Protein AF-A0A0S8EBL5-F1 (afdb_monomer)

Mean predicted aligned error: 4.6 Å

Nearest PDB structures (foldseek):
  5lnx-assembly1_C  TM=2.761E-01  e=1.862E+00  Bacillus subtilis subsp. subtilis str. 168
  6z0c-assembly4_D  TM=2.765E-01  e=2.918E+00  Escherichia coli

Solvent-accessible surface area (backbone atoms only — not comparable to full-atom values): 19522 Å² total; per-residue (Å²): 132,62,78,64,57,34,51,48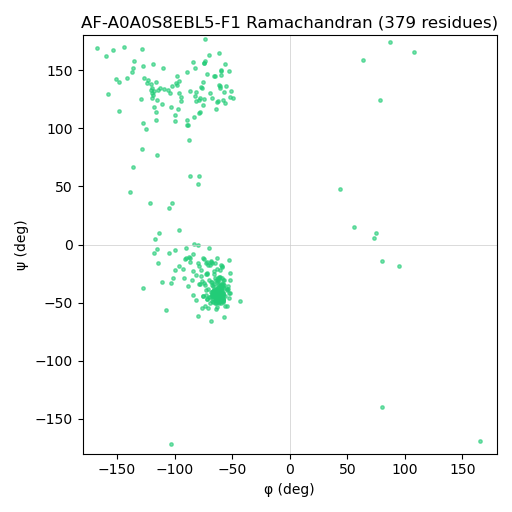,38,21,51,51,9,50,49,37,30,50,52,29,39,53,51,54,48,57,64,58,71,72,49,83,62,47,49,35,41,34,37,37,35,70,80,81,68,39,80,44,39,68,91,59,56,61,42,75,30,42,34,30,56,46,84,58,50,80,79,41,47,63,55,52,57,55,25,54,76,71,36,70,70,30,28,51,45,27,45,69,70,54,28,47,31,41,31,39,30,70,58,38,84,82,77,54,57,77,85,53,39,70,42,80,43,80,50,55,70,67,50,64,31,22,28,32,17,60,64,52,88,65,81,54,55,50,72,58,93,89,38,76,24,38,45,46,18,29,31,27,80,45,40,31,54,40,25,53,24,34,41,30,53,55,30,84,78,51,51,79,74,58,44,80,87,40,91,51,33,41,42,29,36,41,33,67,42,49,65,69,52,62,67,33,70,65,49,43,53,33,47,50,55,11,48,42,77,89,49,33,43,82,44,59,47,69,56,64,40,54,69,68,45,39,53,43,25,51,50,9,49,51,32,26,49,55,15,40,39,54,45,50,51,49,49,41,37,57,42,32,78,69,43,75,57,67,88,58,20,54,60,25,43,53,41,48,78,37,46,68,58,52,40,49,50,46,49,53,37,51,46,34,19,56,52,27,26,58,52,27,67,79,37,55,51,59,31,40,47,51,45,28,54,49,51,51,40,38,71,78,37,95,46,26,69,41,53,53,24,54,73,66,70,39,62,67,58,23,50,52,44,48,48,49,45,49,46,48,51,46,43,39,59,56,17,46,52,50,24,73,78,41,78,64,50,21,60,56,43,46,43,52,51,25,30,51,48,9,33,64,67,34,43,49,28,48,70,49,41,60,72,73,113

Structure (mmCIF, N/CA/C/O backbone):
data_AF-A0A0S8EBL5-F1
#
_entry.id   AF-A0A0S8EBL5-F1
#
loop_
_atom_site.group_PDB
_atom_site.id
_atom_site.type_symbol
_atom_site.label_atom_id
_atom_site.label_alt_id
_atom_site.label_comp_id
_atom_site.label_asym_id
_atom_site.label_entity_id
_atom_site.label_seq_id
_atom_site.pdbx_PDB_ins_code
_atom_site.Cartn_x
_atom_site.Cartn_y
_atom_site.Cartn_z
_atom_site.occupancy
_atom_site.B_iso_or_equiv
_atom_site.auth_seq_id
_atom_site.auth_comp_id
_atom_site.auth_asym_id
_atom_site.auth_atom_id
_atom_site.pdbx_PDB_model_num
ATOM 1 N N . MET A 1 1 ? -14.787 -17.908 32.170 1.00 59.25 1 MET A N 1
ATOM 2 C CA . MET A 1 1 ? -13.352 -17.562 32.007 1.00 59.25 1 MET A CA 1
ATOM 3 C C . MET A 1 1 ? -12.950 -16.413 32.929 1.00 59.25 1 MET A C 1
ATOM 5 O O . MET A 1 1 ? -13.567 -15.347 32.873 1.00 59.25 1 MET A O 1
ATOM 9 N N . LYS A 1 2 ? -11.919 -16.631 33.761 1.00 83.44 2 LYS A N 1
ATOM 10 C CA . LYS A 1 2 ? -11.301 -15.618 34.644 1.00 83.44 2 LYS A CA 1
ATOM 11 C C . LYS A 1 2 ? -10.698 -14.454 33.829 1.00 83.44 2 LYS A C 1
ATOM 13 O O . LYS A 1 2 ? -10.538 -14.579 32.615 1.00 83.44 2 LYS A O 1
ATOM 18 N N . ALA A 1 3 ? -10.391 -13.323 34.478 1.00 82.81 3 ALA A N 1
ATOM 19 C CA . ALA A 1 3 ? -9.759 -12.134 33.872 1.00 82.81 3 ALA A CA 1
ATOM 20 C C . ALA A 1 3 ? -8.609 -12.488 32.915 1.00 82.81 3 ALA A C 1
ATOM 22 O O . ALA A 1 3 ? -8.629 -12.102 31.750 1.00 82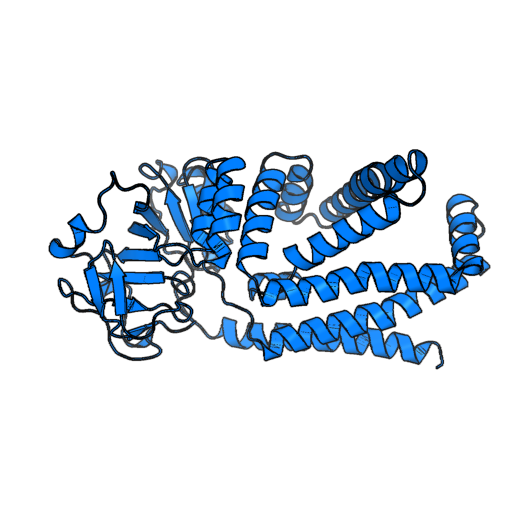.81 3 ALA A O 1
ATOM 23 N N . HIS A 1 4 ? -7.719 -13.352 33.392 1.00 91.00 4 HIS A N 1
ATOM 24 C CA . HIS A 1 4 ? -6.506 -13.792 32.709 1.00 91.00 4 HIS A CA 1
ATOM 25 C C . HIS A 1 4 ? -6.736 -14.497 31.365 1.00 91.00 4 HIS A C 1
ATOM 27 O O . HIS A 1 4 ? -5.888 -14.404 30.487 1.00 91.00 4 HIS A O 1
ATOM 33 N N . GLY A 1 5 ? -7.883 -15.161 31.167 1.00 95.25 5 GLY A N 1
ATOM 34 C CA . GLY A 1 5 ? -8.138 -15.905 29.929 1.00 95.25 5 GLY A CA 1
ATOM 35 C C . GLY A 1 5 ? -8.252 -15.002 28.699 1.00 95.25 5 GLY A C 1
ATOM 36 O O . GLY A 1 5 ? -7.749 -15.346 27.640 1.00 95.25 5 GLY A O 1
ATOM 37 N N . TRP A 1 6 ? -8.869 -13.826 28.836 1.00 95.62 6 TRP A N 1
ATOM 38 C CA . TRP A 1 6 ? -9.028 -12.899 27.708 1.00 95.62 6 TRP A CA 1
ATOM 39 C C . TRP A 1 6 ? -7.760 -12.107 27.418 1.00 95.62 6 TRP A C 1
ATOM 41 O O . TRP A 1 6 ? -7.448 -11.871 26.258 1.00 95.62 6 TRP A O 1
ATOM 51 N N . THR A 1 7 ? -6.999 -11.773 28.459 1.00 94.06 7 THR A N 1
ATOM 52 C CA . THR A 1 7 ? -5.664 -11.193 28.311 1.00 94.06 7 THR A CA 1
ATOM 53 C C . THR A 1 7 ? -4.735 -12.145 27.557 1.00 94.06 7 THR A C 1
ATOM 55 O O . THR A 1 7 ? -4.025 -11.708 26.659 1.00 94.06 7 THR A O 1
ATOM 58 N N . LEU A 1 8 ? -4.790 -13.450 27.850 1.00 96.19 8 LEU A N 1
ATOM 59 C CA . LEU A 1 8 ? -4.041 -14.455 27.093 1.00 96.19 8 LEU A CA 1
ATOM 60 C C . LEU A 1 8 ? -4.446 -14.473 25.611 1.00 96.19 8 LEU A C 1
ATOM 62 O O . LEU A 1 8 ? -3.569 -14.467 24.758 1.00 96.19 8 LEU A O 1
ATOM 66 N N . VAL A 1 9 ? -5.747 -14.428 25.294 1.00 97.25 9 VAL A N 1
ATOM 67 C CA . VAL A 1 9 ? -6.232 -14.351 23.898 1.00 97.25 9 VAL A CA 1
ATOM 68 C C . VAL A 1 9 ? -5.679 -13.115 23.178 1.00 97.25 9 VAL A C 1
ATOM 70 O O . VAL A 1 9 ? -5.216 -13.232 22.047 1.00 97.25 9 VAL A O 1
ATOM 73 N N . THR A 1 10 ? -5.665 -11.952 23.837 1.00 96.62 10 THR A N 1
ATOM 74 C CA . THR A 1 10 ? -5.048 -10.722 23.308 1.00 96.62 10 THR A CA 1
ATOM 75 C C . THR A 1 10 ? -3.566 -10.928 22.991 1.00 96.62 10 THR A C 1
ATOM 77 O O . THR A 1 10 ? -3.128 -10.587 21.895 1.00 96.62 10 THR A O 1
ATOM 80 N N . PHE A 1 11 ? -2.803 -11.513 23.921 1.00 97.25 11 PHE A N 1
ATOM 81 C CA . PHE A 1 11 ? -1.375 -11.777 23.726 1.00 97.25 11 PHE A CA 1
ATOM 82 C C . PHE A 1 11 ? -1.106 -12.780 22.606 1.00 97.25 11 PHE A C 1
ATOM 84 O O . PHE A 1 11 ? -0.199 -12.557 21.812 1.00 97.25 11 PHE A O 1
ATOM 91 N N . VAL A 1 12 ? -1.900 -13.849 22.505 1.00 98.06 12 VAL A N 1
ATOM 92 C CA . VAL A 1 12 ? -1.792 -14.823 21.408 1.00 98.06 12 VAL A CA 1
ATOM 93 C C . VAL A 1 12 ? -2.078 -14.153 20.065 1.00 98.06 12 VAL A C 1
ATOM 95 O O . VAL A 1 12 ? -1.325 -14.362 19.118 1.00 98.06 12 VAL A O 1
ATOM 98 N N . GLY A 1 13 ? -3.111 -13.307 19.987 1.00 97.75 13 GLY A N 1
ATOM 99 C CA . GLY A 1 13 ? -3.418 -12.544 18.777 1.00 97.75 13 GLY A CA 1
ATOM 100 C C . GLY A 1 13 ? -2.259 -11.648 18.339 1.00 97.75 13 GLY A C 1
ATOM 101 O O . GLY A 1 13 ? -1.834 -11.705 17.188 1.00 97.75 13 GLY A O 1
ATOM 102 N N . PHE A 1 14 ? -1.686 -10.892 19.280 1.00 97.69 14 PHE A N 1
ATOM 103 C CA . PHE A 1 14 ? -0.517 -10.051 19.019 1.00 97.69 14 PHE A CA 1
ATOM 104 C C . PHE A 1 14 ? 0.719 -10.866 18.604 1.00 97.69 14 PHE A C 1
ATOM 106 O O . PHE A 1 14 ? 1.385 -10.522 17.632 1.00 97.69 14 PHE A O 1
ATOM 113 N N . ALA A 1 15 ? 1.011 -11.969 19.299 1.00 97.69 15 ALA A N 1
ATOM 114 C CA . ALA A 1 15 ? 2.141 -12.835 18.972 1.00 97.69 15 ALA A CA 1
ATOM 115 C C . ALA A 1 15 ? 2.012 -13.436 17.566 1.00 97.69 15 ALA A C 1
ATOM 117 O O . ALA A 1 15 ? 2.998 -13.496 16.839 1.00 97.69 15 ALA A O 1
ATOM 118 N N . LEU A 1 16 ? 0.802 -13.832 17.159 1.00 97.88 16 LEU A N 1
ATOM 119 C CA . LEU A 1 16 ? 0.546 -14.352 15.818 1.00 97.88 16 LEU A CA 1
ATOM 120 C C . LEU A 1 16 ? 0.777 -13.284 14.737 1.00 97.88 16 LEU A C 1
ATOM 122 O O . LEU A 1 16 ? 1.433 -13.571 13.736 1.00 97.88 16 LEU A O 1
ATOM 126 N N . MET A 1 17 ? 0.311 -12.048 14.963 1.00 97.69 17 MET A N 1
ATOM 127 C CA . MET A 1 17 ? 0.603 -10.912 14.075 1.00 97.69 17 MET A CA 1
ATOM 128 C C . MET A 1 17 ? 2.115 -10.675 13.953 1.00 97.69 17 MET A C 1
ATOM 130 O O . MET A 1 17 ? 2.639 -10.564 12.845 1.00 97.69 17 MET A O 1
ATOM 134 N N . LEU A 1 18 ? 2.826 -10.659 15.085 1.00 96.69 18 LEU A N 1
ATOM 135 C CA . LEU A 1 18 ? 4.269 -10.436 15.130 1.00 96.69 18 LEU A CA 1
ATOM 136 C C . LEU A 1 18 ? 5.053 -11.531 14.402 1.00 96.69 18 LEU A C 1
ATOM 138 O O . LEU A 1 18 ? 5.885 -11.226 13.554 1.00 96.69 18 LEU A O 1
ATOM 142 N N . LEU A 1 19 ? 4.771 -12.802 14.691 1.00 96.75 19 LEU A N 1
ATOM 143 C CA . LEU A 1 19 ? 5.446 -13.935 14.053 1.00 96.75 19 LEU A CA 1
ATOM 144 C C . LEU A 1 19 ? 5.205 -13.964 12.542 1.00 96.75 19 LEU A C 1
ATOM 146 O O . LEU A 1 19 ? 6.134 -14.231 11.782 1.00 96.75 19 LEU A O 1
ATOM 150 N N . SER A 1 20 ? 3.987 -13.639 12.102 1.00 95.62 20 SER A N 1
ATOM 151 C CA . SER A 1 20 ? 3.674 -13.531 10.679 1.00 95.62 20 SER A CA 1
ATOM 152 C C . SER A 1 20 ? 4.496 -12.440 9.992 1.00 95.62 20 SER A C 1
ATOM 154 O O . SER A 1 20 ? 5.053 -12.677 8.924 1.00 95.62 20 SER A O 1
ATOM 156 N N . SER A 1 21 ? 4.600 -11.256 10.603 1.00 94.44 21 SER A N 1
ATOM 157 C CA . SER A 1 21 ? 5.393 -10.154 10.048 1.00 94.44 21 SER A CA 1
ATOM 158 C C . SER A 1 21 ? 6.886 -10.485 10.016 1.00 94.44 21 SER A C 1
ATOM 160 O O . SER A 1 21 ? 7.537 -10.292 8.994 1.00 94.44 21 SER A O 1
ATOM 162 N N . LEU A 1 22 ? 7.419 -11.087 11.085 1.00 94.06 22 LEU A N 1
ATOM 163 C CA . LEU A 1 22 ? 8.819 -11.522 11.145 1.00 94.06 22 LEU A CA 1
ATOM 164 C C . LEU A 1 22 ? 9.155 -12.591 10.097 1.00 94.06 22 LEU A C 1
ATOM 166 O O . LEU A 1 22 ? 10.272 -12.607 9.587 1.00 94.06 22 LEU A O 1
ATOM 170 N N . THR A 1 23 ? 8.213 -13.483 9.781 1.00 93.25 23 THR A N 1
ATOM 171 C CA . THR A 1 23 ? 8.405 -14.514 8.747 1.00 93.25 23 THR A CA 1
ATOM 172 C C . THR A 1 23 ? 8.573 -13.859 7.377 1.00 93.25 23 THR A C 1
ATOM 174 O O . THR A 1 23 ? 9.587 -14.074 6.722 1.00 93.25 23 THR A O 1
ATOM 177 N N . VAL A 1 24 ? 7.660 -12.953 7.020 1.00 90.56 24 VAL A N 1
ATOM 178 C CA . VAL A 1 24 ? 7.713 -12.202 5.755 1.00 90.56 24 VAL A CA 1
ATOM 179 C C . VAL A 1 24 ? 8.951 -11.304 5.678 1.00 90.56 24 VAL A C 1
ATOM 181 O O . VAL A 1 24 ? 9.597 -11.217 4.637 1.00 90.56 24 VAL A O 1
ATOM 184 N N . GLN A 1 25 ? 9.335 -10.655 6.783 1.00 88.19 25 GLN A N 1
ATOM 185 C CA . GLN A 1 25 ? 10.553 -9.841 6.837 1.00 88.19 25 GLN A CA 1
ATOM 186 C C . GLN A 1 25 ? 11.815 -10.658 6.549 1.00 88.19 25 GLN A C 1
ATOM 188 O O . GLN A 1 25 ? 12.699 -10.165 5.858 1.00 88.19 25 GLN A O 1
ATOM 193 N N . ARG A 1 26 ? 11.91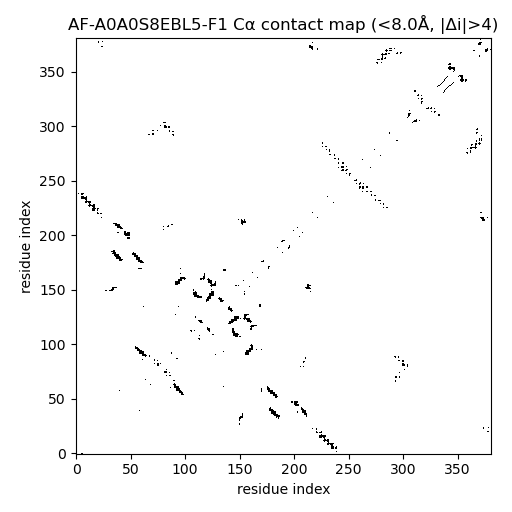7 -11.890 7.066 1.00 86.81 26 ARG A N 1
ATOM 194 C CA . ARG A 1 26 ? 13.076 -12.761 6.811 1.00 86.81 26 ARG A CA 1
ATOM 195 C C . ARG A 1 26 ? 13.169 -13.181 5.352 1.00 86.81 26 ARG A C 1
ATOM 197 O O . ARG A 1 26 ? 14.271 -13.209 4.821 1.00 86.81 26 ARG A O 1
ATOM 204 N N . GLU A 1 27 ? 12.031 -13.475 4.734 1.00 83.88 27 GLU A N 1
ATOM 205 C CA . GLU A 1 27 ? 11.955 -13.804 3.308 1.00 83.88 27 GLU A CA 1
ATOM 206 C C . GLU A 1 27 ? 12.347 -12.591 2.451 1.00 83.88 27 GLU A C 1
ATOM 208 O O . GLU A 1 27 ? 13.149 -12.724 1.537 1.00 83.88 27 GLU A O 1
ATOM 213 N N . THR A 1 28 ? 11.889 -11.386 2.816 1.00 78.69 28 THR A N 1
ATOM 214 C CA . THR A 1 28 ? 12.186 -10.154 2.057 1.00 78.69 28 THR A CA 1
ATOM 215 C C . THR A 1 28 ? 13.635 -9.673 2.242 1.00 78.69 28 THR A C 1
ATOM 217 O O . THR A 1 28 ? 14.234 -9.132 1.321 1.00 78.69 28 THR A O 1
ATOM 220 N N . ALA A 1 29 ? 14.227 -9.849 3.430 1.00 71.62 29 ALA A N 1
ATOM 221 C CA . ALA A 1 29 ? 15.574 -9.355 3.746 1.00 71.62 29 ALA A CA 1
ATOM 222 C C . ALA A 1 29 ? 16.707 -10.122 3.040 1.00 71.62 29 ALA A C 1
ATOM 224 O O . ALA A 1 29 ? 17.847 -9.658 3.039 1.00 71.62 29 ALA A O 1
ATOM 225 N N . ALA A 1 30 ? 16.413 -11.299 2.488 1.00 57.84 30 ALA A N 1
ATOM 226 C CA . ALA A 1 30 ? 17.387 -12.151 1.818 1.00 57.84 30 ALA A CA 1
ATOM 227 C C . ALA A 1 30 ? 17.628 -11.771 0.348 1.00 57.84 30 ALA A C 1
ATOM 229 O O . ALA A 1 30 ? 18.547 -12.320 -0.253 1.00 57.84 30 ALA A O 1
ATOM 230 N N . SER A 1 31 ? 16.840 -10.849 -0.212 1.00 53.94 31 SER A N 1
ATOM 231 C CA . SER A 1 31 ? 16.857 -10.520 -1.637 1.00 53.94 31 SER A CA 1
ATOM 232 C C . SER A 1 31 ? 17.663 -9.247 -1.912 1.00 53.94 31 SER A C 1
ATOM 234 O O . SER A 1 31 ? 17.204 -8.149 -1.589 1.00 53.94 31 SER A O 1
ATOM 236 N N . PRO A 1 32 ? 18.879 -9.356 -2.478 1.00 48.72 32 PRO A N 1
ATOM 237 C CA . PRO A 1 32 ? 19.626 -8.197 -2.922 1.00 48.72 32 PRO A CA 1
ATOM 238 C C . PRO A 1 32 ? 19.129 -7.763 -4.311 1.00 48.72 32 PRO A C 1
ATOM 240 O O . PRO A 1 32 ? 19.260 -8.522 -5.261 1.00 48.72 32 PRO A O 1
ATOM 243 N N . VAL A 1 33 ? 18.702 -6.495 -4.422 1.00 49.94 33 VAL A N 1
ATOM 244 C CA . VAL A 1 33 ? 18.616 -5.695 -5.674 1.00 49.94 33 VAL A CA 1
ATOM 245 C C . VAL A 1 33 ? 17.390 -6.038 -6.553 1.00 49.94 33 VAL A C 1
ATOM 247 O O . VAL A 1 33 ? 17.173 -7.186 -6.890 1.00 49.94 33 VAL A O 1
ATOM 250 N N . VAL A 1 34 ? 16.484 -5.134 -6.954 1.00 55.44 34 VAL A N 1
ATOM 251 C CA . VAL A 1 34 ? 16.561 -3.727 -7.401 1.00 55.44 34 VAL A CA 1
ATOM 252 C C . VAL A 1 34 ? 15.572 -2.876 -6.588 1.00 55.44 34 VAL A C 1
ATOM 254 O O . VAL A 1 34 ? 14.459 -2.577 -7.029 1.00 55.44 34 VAL A O 1
ATOM 257 N N . ASP A 1 35 ? 15.969 -2.468 -5.382 1.00 64.25 35 ASP A N 1
ATOM 258 C CA . ASP A 1 35 ? 15.299 -1.354 -4.716 1.00 64.25 35 ASP A CA 1
ATOM 259 C C . ASP A 1 35 ? 15.543 -0.122 -5.584 1.00 64.25 35 ASP A C 1
ATOM 261 O O . ASP A 1 35 ? 16.679 0.266 -5.847 1.00 64.25 35 ASP A O 1
ATOM 265 N N . GLY A 1 36 ? 14.477 0.437 -6.124 1.00 76.81 36 GLY A N 1
ATOM 266 C CA . GLY A 1 36 ? 14.540 1.593 -6.993 1.00 76.81 36 GLY A CA 1
ATOM 267 C C . GLY A 1 36 ? 13.239 2.357 -6.903 1.00 76.81 36 GLY A C 1
ATOM 268 O O . GLY A 1 36 ? 12.240 1.891 -6.354 1.00 76.81 36 GLY A O 1
ATOM 269 N N . LEU A 1 37 ? 13.246 3.566 -7.442 1.00 90.94 37 LEU A N 1
ATOM 270 C CA . LEU A 1 37 ? 12.026 4.338 -7.624 1.00 90.94 37 LEU A CA 1
ATOM 271 C C . LEU A 1 37 ? 11.843 4.569 -9.106 1.00 90.94 37 LEU A C 1
ATOM 273 O O . LEU A 1 37 ? 12.766 5.012 -9.782 1.00 90.94 37 LEU A O 1
ATOM 277 N N . MET A 1 38 ? 10.640 4.312 -9.595 1.00 94.44 38 MET A N 1
ATOM 278 C CA . MET A 1 38 ? 10.262 4.705 -10.938 1.00 94.44 38 MET A CA 1
ATOM 279 C C . MET A 1 38 ? 9.382 5.947 -10.849 1.00 94.44 38 MET A C 1
ATOM 281 O O . MET A 1 38 ? 8.306 5.917 -10.255 1.00 94.44 38 MET A O 1
ATOM 285 N N . TYR A 1 39 ? 9.845 7.046 -11.430 1.00 95.50 39 TYR A N 1
ATOM 286 C CA . TYR A 1 39 ? 9.054 8.261 -11.599 1.00 95.50 39 TYR A CA 1
ATOM 287 C C . TYR A 1 39 ? 8.418 8.232 -12.981 1.00 95.50 39 TYR A C 1
ATOM 289 O O . TYR A 1 39 ? 9.128 8.092 -13.969 1.00 95.50 39 TYR A O 1
ATOM 297 N N . VAL A 1 40 ? 7.095 8.341 -13.055 1.00 96.00 40 VAL A N 1
ATOM 298 C CA . VAL A 1 40 ? 6.340 8.267 -14.311 1.00 96.00 40 VAL A CA 1
ATOM 299 C C . VAL A 1 40 ? 5.589 9.569 -14.524 1.00 96.00 40 VAL A C 1
ATOM 301 O O . VAL A 1 40 ? 4.858 10.008 -13.633 1.00 96.00 40 VAL A O 1
ATOM 304 N N . GLY A 1 41 ? 5.786 10.195 -15.678 1.00 94.06 41 GLY A N 1
ATOM 305 C CA . GLY A 1 41 ? 5.170 11.475 -16.002 1.00 94.06 41 GLY A CA 1
ATOM 306 C C . GLY A 1 41 ? 5.801 12.160 -17.207 1.00 94.06 41 GLY A C 1
ATOM 307 O O . GLY A 1 41 ? 6.604 11.572 -17.927 1.00 94.06 41 GLY A O 1
ATOM 308 N N . GLU A 1 42 ? 5.432 13.421 -17.413 1.00 89.50 42 GLU A N 1
ATOM 309 C CA . GLU A 1 42 ? 5.835 14.211 -18.579 1.00 89.50 42 GLU A CA 1
ATOM 310 C C . GLU A 1 42 ? 7.027 15.134 -18.300 1.00 89.50 42 GLU A C 1
ATOM 312 O O . GLU A 1 42 ? 7.123 15.782 -17.251 1.00 89.50 42 GLU A O 1
ATOM 317 N N . GLY A 1 43 ? 7.868 15.290 -19.325 1.00 89.56 43 GLY A N 1
ATOM 318 C CA . GLY A 1 43 ? 9.006 16.205 -19.333 1.00 89.56 43 GLY A CA 1
ATOM 319 C C . GLY A 1 43 ? 10.281 15.595 -18.762 1.00 89.56 43 GLY A C 1
ATOM 320 O O . GLY A 1 43 ? 10.285 14.479 -18.254 1.00 89.56 43 GLY A O 1
ATOM 321 N N . GLU A 1 44 ? 11.377 16.346 -18.864 1.00 92.38 44 GLU A N 1
ATOM 322 C CA . GLU A 1 44 ? 12.658 15.931 -18.295 1.00 92.38 44 GLU A CA 1
ATOM 323 C C . GLU A 1 44 ? 12.746 16.256 -16.795 1.00 92.38 44 GLU A C 1
ATOM 325 O O . GLU A 1 44 ? 12.115 17.222 -16.336 1.00 92.38 44 GLU A O 1
ATOM 330 N N . PRO A 1 45 ? 13.539 15.481 -16.030 1.00 91.81 45 PRO A N 1
ATOM 331 C CA . PRO A 1 45 ? 13.874 15.804 -14.651 1.00 91.81 45 PRO A CA 1
ATOM 332 C C . PRO A 1 45 ? 14.585 17.162 -14.572 1.00 91.81 45 PRO A C 1
ATOM 334 O O . PRO A 1 45 ? 15.362 17.516 -15.460 1.00 91.81 45 PRO A O 1
ATOM 337 N N . ASP A 1 46 ? 14.349 17.913 -13.497 1.00 91.25 46 ASP A N 1
ATOM 338 C CA . ASP A 1 46 ? 14.992 19.217 -13.287 1.00 91.25 46 ASP A CA 1
ATOM 339 C C . ASP A 1 46 ? 16.476 19.077 -12.904 1.00 91.25 46 ASP A C 1
ATOM 341 O O . ASP A 1 46 ? 16.982 17.979 -12.669 1.00 91.25 46 ASP A O 1
ATOM 345 N N . GLU A 1 47 ? 17.180 20.205 -12.754 1.00 79.81 47 GLU A N 1
ATOM 346 C CA . GLU A 1 47 ? 18.594 20.263 -12.337 1.00 79.81 47 GLU A CA 1
ATOM 347 C C . GLU A 1 47 ? 18.900 19.472 -11.049 1.00 79.81 47 GLU A C 1
ATOM 349 O O . GLU A 1 47 ? 20.021 19.005 -10.857 1.00 79.81 47 GLU A O 1
ATOM 354 N N . GLY A 1 48 ? 17.906 19.245 -10.179 1.00 77.06 48 GLY A N 1
ATOM 355 C CA . GLY A 1 48 ? 18.044 18.374 -9.005 1.00 77.06 48 GLY A CA 1
ATOM 356 C C . GLY A 1 48 ? 18.411 16.919 -9.339 1.00 77.06 48 GLY A C 1
ATOM 357 O O . GLY A 1 48 ? 18.891 16.190 -8.468 1.00 77.06 48 GLY A O 1
ATOM 358 N N . ALA A 1 49 ? 18.213 16.497 -10.592 1.00 79.94 49 ALA A N 1
ATOM 359 C CA . ALA A 1 49 ? 18.600 15.190 -11.112 1.00 79.94 49 ALA A CA 1
ATOM 360 C C . ALA A 1 49 ? 20.107 15.062 -11.369 1.00 79.94 49 ALA A C 1
ATOM 362 O O . ALA A 1 49 ? 20.598 13.951 -11.580 1.00 79.94 49 ALA A O 1
ATOM 363 N N . VAL A 1 50 ? 20.862 16.167 -11.339 1.00 80.62 50 VAL A N 1
ATOM 364 C CA . VAL A 1 50 ? 22.316 16.138 -11.522 1.00 80.62 50 VAL A CA 1
ATOM 365 C C . VAL A 1 50 ? 22.948 15.235 -10.456 1.00 80.62 50 VAL A C 1
ATOM 367 O O . VAL A 1 50 ? 22.742 15.384 -9.247 1.00 80.62 50 VAL A O 1
ATOM 370 N N . GLY A 1 51 ? 23.702 14.241 -10.929 1.00 84.69 51 GLY A N 1
ATOM 371 C CA . GLY A 1 51 ? 24.354 13.235 -10.093 1.00 84.69 51 GLY A CA 1
ATOM 372 C C . GLY A 1 51 ? 23.422 12.163 -9.521 1.00 84.69 51 GLY A C 1
ATOM 373 O O . GLY A 1 51 ? 23.853 11.436 -8.628 1.00 84.69 51 GLY A O 1
ATOM 374 N N . LEU A 1 52 ? 22.159 12.079 -9.950 1.00 88.38 52 LEU A N 1
ATOM 375 C CA . LEU A 1 52 ? 21.330 10.895 -9.723 1.00 88.38 52 LEU A CA 1
ATOM 376 C C . LEU A 1 52 ? 21.589 9.898 -10.852 1.00 88.38 52 LEU A C 1
ATOM 378 O O . LEU A 1 52 ? 21.575 10.260 -12.027 1.00 88.38 52 LEU A O 1
ATOM 382 N N . GLN A 1 53 ? 21.817 8.635 -10.500 1.00 90.62 53 GLN A N 1
ATOM 383 C CA . GLN A 1 53 ? 21.883 7.569 -11.491 1.00 90.62 53 GLN A CA 1
ATOM 384 C C . GLN A 1 53 ? 20.461 7.121 -11.810 1.00 90.62 53 GLN A C 1
ATOM 386 O O . GLN A 1 53 ? 19.785 6.519 -10.977 1.00 90.62 53 GLN A O 1
ATOM 391 N N . TYR A 1 54 ? 19.994 7.434 -13.015 1.00 93.31 54 TYR A N 1
ATOM 392 C CA . TYR A 1 54 ? 18.698 6.977 -13.493 1.00 93.31 54 TYR A CA 1
ATOM 393 C C . TYR A 1 54 ? 18.773 6.470 -14.931 1.00 93.31 54 TYR A C 1
ATOM 395 O O . TYR A 1 54 ? 19.672 6.822 -15.697 1.00 93.31 54 TYR A O 1
ATOM 403 N N . VAL A 1 55 ? 17.805 5.630 -15.283 1.00 94.25 55 VAL A N 1
ATOM 404 C CA . VAL A 1 55 ? 17.559 5.158 -16.645 1.00 94.25 55 VAL A CA 1
ATOM 405 C C . VAL A 1 55 ? 16.257 5.780 -17.113 1.00 94.25 55 VAL A C 1
ATOM 407 O O . VAL A 1 55 ? 15.219 5.596 -16.475 1.00 94.25 55 VAL A O 1
ATOM 410 N N . LYS A 1 56 ? 16.313 6.537 -18.209 1.00 96.19 56 LYS A N 1
ATOM 411 C CA . LYS A 1 56 ? 15.105 6.972 -18.905 1.00 96.19 56 LYS A CA 1
ATOM 412 C C . LYS A 1 56 ? 14.555 5.770 -19.664 1.00 96.19 56 LYS A C 1
ATOM 414 O O . LYS A 1 56 ? 15.279 5.152 -20.431 1.00 96.19 56 LYS A O 1
ATOM 419 N N . ALA A 1 57 ? 13.304 5.444 -19.413 1.00 96.50 57 ALA A N 1
ATOM 420 C CA . ALA A 1 57 ? 12.566 4.345 -20.003 1.00 96.50 57 ALA A CA 1
ATOM 421 C C . ALA A 1 57 ? 11.239 4.876 -20.554 1.00 96.50 57 ALA A C 1
ATOM 423 O O . ALA A 1 57 ? 10.822 6.001 -20.257 1.00 96.50 57 ALA A O 1
ATOM 424 N N . GLN A 1 58 ? 10.560 4.053 -21.340 1.00 97.38 58 GLN A N 1
ATOM 425 C CA . GLN A 1 58 ? 9.187 4.318 -21.750 1.00 97.38 58 GLN A CA 1
ATOM 426 C C . GLN A 1 58 ? 8.288 3.239 -21.179 1.00 97.38 58 GLN A C 1
ATOM 428 O O . GLN A 1 58 ? 8.651 2.066 -21.126 1.00 97.38 58 GLN A O 1
ATOM 433 N N . LEU A 1 59 ? 7.118 3.647 -20.716 1.00 97.19 59 LEU A N 1
ATOM 434 C CA . LEU A 1 59 ? 6.141 2.765 -20.111 1.00 97.19 59 LEU A CA 1
ATOM 435 C C . LEU A 1 59 ? 4.867 2.823 -20.935 1.00 97.19 59 LEU A C 1
ATOM 437 O O . LEU A 1 59 ? 4.390 3.905 -21.246 1.00 97.19 59 LEU A O 1
ATOM 441 N N . ARG A 1 60 ? 4.274 1.667 -21.221 1.00 97.62 60 ARG A N 1
ATOM 442 C CA . ARG A 1 60 ? 2.940 1.554 -21.800 1.00 97.62 60 ARG A CA 1
ATOM 443 C C . ARG A 1 60 ? 2.021 0.804 -20.854 1.00 97.62 60 ARG A C 1
ATOM 445 O O . ARG A 1 60 ? 2.314 -0.319 -20.455 1.00 97.62 60 ARG A O 1
ATOM 452 N N . PHE A 1 61 ? 0.862 1.373 -20.558 1.00 97.00 61 PHE A N 1
ATOM 453 C CA . PHE A 1 61 ? -0.177 0.690 -19.800 1.00 97.00 61 PHE A CA 1
ATOM 454 C C . PHE A 1 61 ? -0.953 -0.302 -20.659 1.00 97.00 61 PHE A C 1
ATOM 456 O O . PHE A 1 61 ? -1.593 0.070 -21.644 1.00 97.00 61 PHE A O 1
ATOM 463 N N . LEU A 1 62 ? -1.025 -1.550 -20.210 1.00 95.50 62 LEU A N 1
ATOM 464 C CA . LEU A 1 62 ? -1.893 -2.556 -20.812 1.00 95.50 62 LEU A CA 1
ATOM 465 C C . LEU A 1 62 ? -3.360 -2.314 -20.441 1.00 95.50 62 LEU A C 1
ATOM 467 O O . LEU A 1 62 ? -3.640 -1.632 -19.446 1.00 95.50 62 LEU A O 1
ATOM 471 N N . PRO A 1 63 ? -4.332 -2.801 -21.234 1.00 93.25 63 PRO A N 1
ATOM 472 C CA . PRO A 1 63 ? -5.749 -2.622 -20.939 1.00 93.25 63 PRO A CA 1
ATOM 473 C C . PRO A 1 63 ? -6.099 -3.038 -19.507 1.00 93.25 63 PRO A C 1
ATOM 475 O O . PRO A 1 63 ? -5.732 -4.112 -19.044 1.00 93.25 63 PRO A O 1
ATOM 478 N N . ALA A 1 64 ? -6.842 -2.187 -18.798 1.00 90.88 64 ALA A N 1
ATOM 479 C CA . ALA A 1 64 ? -7.234 -2.477 -17.424 1.00 90.88 64 ALA A CA 1
ATOM 480 C C . ALA A 1 64 ? -8.092 -3.754 -17.346 1.00 90.88 64 ALA A C 1
ATOM 482 O O . ALA A 1 64 ? -9.039 -3.924 -18.136 1.00 90.88 64 ALA A O 1
ATOM 483 N N . ARG A 1 65 ? -7.802 -4.596 -16.340 1.00 88.62 65 ARG A N 1
ATOM 484 C CA . ARG A 1 65 ? -8.632 -5.751 -15.966 1.00 88.62 65 ARG A CA 1
ATOM 485 C C . ARG A 1 65 ? -10.082 -5.301 -15.755 1.00 88.62 65 ARG A C 1
ATOM 487 O O . ARG A 1 65 ? -10.335 -4.157 -15.371 1.00 88.62 65 ARG A O 1
ATOM 494 N N . GLN A 1 66 ? -11.051 -6.174 -16.027 1.00 88.81 66 GLN A N 1
ATOM 495 C CA . GLN A 1 66 ? -12.480 -5.820 -16.038 1.00 88.81 66 GLN A CA 1
ATOM 496 C C . GLN A 1 66 ? -12.932 -5.115 -14.744 1.00 88.81 66 GLN A C 1
ATOM 498 O O . GLN A 1 66 ? -13.632 -4.105 -14.791 1.00 88.81 66 GLN A O 1
ATOM 503 N N . ASN A 1 67 ? -12.458 -5.611 -13.607 1.00 86.38 67 ASN A N 1
ATOM 504 C CA . ASN A 1 67 ? -12.644 -5.100 -12.252 1.00 86.38 67 ASN A CA 1
ATOM 505 C C . ASN A 1 67 ? -11.988 -3.724 -12.010 1.00 86.38 67 ASN A C 1
ATOM 507 O O . ASN A 1 67 ? -12.565 -2.893 -11.311 1.00 86.38 67 ASN A O 1
ATOM 511 N N . ALA A 1 68 ? -10.849 -3.419 -12.639 1.00 91.19 68 ALA A N 1
ATOM 512 C CA . ALA A 1 68 ? -10.168 -2.127 -12.507 1.00 91.19 68 ALA A CA 1
ATOM 513 C C . ALA A 1 68 ? -10.830 -0.998 -13.325 1.00 91.19 68 ALA A C 1
ATOM 515 O O . ALA A 1 68 ? -10.661 0.181 -13.009 1.00 91.19 68 ALA A O 1
ATOM 516 N N . ARG A 1 69 ? -11.608 -1.325 -14.370 1.00 92.00 69 ARG A N 1
ATOM 517 C CA . ARG A 1 69 ? -12.201 -0.327 -15.288 1.00 92.00 69 ARG A CA 1
ATOM 518 C C . ARG A 1 69 ? -13.154 0.645 -14.595 1.00 92.00 69 ARG A C 1
ATOM 520 O O . ARG A 1 69 ? -13.127 1.837 -14.901 1.00 92.00 69 ARG A O 1
ATOM 527 N N . ALA A 1 70 ? -13.970 0.153 -13.661 1.00 91.56 70 ALA A N 1
ATOM 528 C CA . ALA A 1 70 ? -14.900 0.994 -12.908 1.00 91.56 70 ALA A CA 1
ATOM 529 C C . ALA A 1 70 ? -14.145 2.017 -12.041 1.00 91.56 70 ALA A C 1
ATOM 531 O O . ALA A 1 70 ? -14.444 3.210 -12.076 1.00 91.56 70 ALA A O 1
ATOM 532 N N . PHE A 1 71 ? -13.107 1.571 -11.331 1.00 92.88 71 PHE A N 1
ATOM 533 C CA . PHE A 1 71 ? -12.270 2.444 -10.507 1.00 92.88 71 PHE A CA 1
ATOM 534 C C . PHE A 1 71 ? -11.444 3.424 -11.344 1.00 92.88 71 PHE A C 1
ATOM 536 O O . PHE A 1 71 ? -11.306 4.579 -10.952 1.00 92.88 71 PHE A O 1
ATOM 543 N N . ALA A 1 72 ? -10.983 3.024 -12.534 1.00 91.69 72 ALA A N 1
ATOM 544 C CA . ALA A 1 72 ? -10.294 3.922 -13.461 1.00 91.69 72 ALA A CA 1
ATOM 545 C C . ALA A 1 72 ? -11.185 5.103 -13.886 1.00 91.69 72 ALA A C 1
ATOM 547 O O . ALA A 1 72 ? -10.732 6.247 -13.906 1.00 91.69 72 ALA A O 1
ATOM 548 N N . GLN A 1 73 ? -12.467 4.850 -14.183 1.00 91.94 73 GLN A N 1
ATOM 549 C CA . GLN A 1 73 ? -13.427 5.916 -14.490 1.00 91.94 73 GLN A CA 1
ATOM 550 C C . GLN A 1 73 ? -13.663 6.845 -13.296 1.00 91.94 73 GLN A C 1
ATOM 552 O O . GLN A 1 73 ? -13.729 8.059 -13.474 1.00 91.94 73 GLN A O 1
ATOM 557 N N . MET A 1 74 ? -13.752 6.301 -12.081 1.00 92.62 74 MET A N 1
ATOM 558 C CA . MET A 1 74 ? -13.884 7.127 -10.879 1.00 92.62 74 MET A CA 1
ATOM 559 C C . MET A 1 74 ? -12.625 7.965 -10.620 1.00 92.62 74 MET A C 1
ATOM 561 O O . MET A 1 74 ? -12.740 9.132 -10.254 1.00 92.62 74 MET A O 1
ATOM 565 N N . ALA A 1 75 ? -11.434 7.398 -10.836 1.00 93.00 75 ALA A N 1
ATOM 566 C CA . ALA A 1 75 ? -10.155 8.073 -10.622 1.00 93.00 75 ALA A CA 1
ATOM 567 C C . ALA A 1 75 ? -9.971 9.260 -11.581 1.00 93.00 75 ALA A C 1
ATOM 569 O O . ALA A 1 75 ? -9.553 10.328 -11.141 1.00 93.00 75 ALA A O 1
A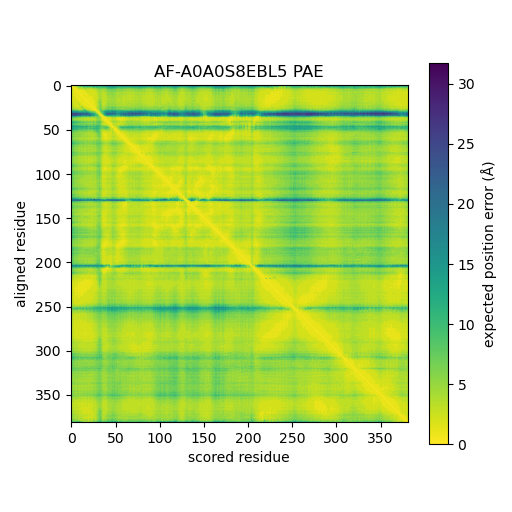TOM 570 N N . ARG A 1 76 ? -10.395 9.119 -12.847 1.00 93.06 76 ARG A N 1
ATOM 571 C CA . ARG A 1 76 ? -10.456 10.223 -13.828 1.00 93.06 76 ARG A CA 1
ATOM 572 C C . ARG A 1 76 ? -11.220 11.437 -13.311 1.00 93.06 76 ARG A C 1
ATOM 574 O O . ARG A 1 76 ? -10.784 12.568 -13.493 1.00 93.06 76 ARG A O 1
ATOM 581 N N . GLY A 1 77 ? -12.341 11.206 -12.626 1.00 92.94 77 GLY A N 1
ATOM 582 C CA . GLY A 1 77 ? -13.152 12.278 -12.045 1.00 92.94 77 GLY A CA 1
ATOM 583 C C . GLY A 1 77 ? -12.487 13.022 -10.879 1.00 92.94 77 GLY A C 1
ATOM 584 O O . GLY A 1 77 ? -12.972 14.081 -10.496 1.00 92.94 77 GLY A O 1
ATOM 585 N N . GLN A 1 78 ? -11.399 12.489 -10.310 1.00 92.19 78 GLN A N 1
ATOM 586 C CA . GLN A 1 78 ? -10.686 13.063 -9.159 1.00 92.19 78 GLN A CA 1
ATOM 587 C C . GLN A 1 78 ? -9.426 13.860 -9.554 1.00 92.19 78 GLN A C 1
ATOM 589 O O . GLN A 1 78 ? -8.801 14.477 -8.692 1.00 92.19 78 GLN A O 1
ATOM 594 N N . GLY A 1 79 ? -9.062 13.875 -10.842 1.00 91.62 79 GLY A N 1
ATOM 595 C CA . GLY A 1 79 ? -7.914 14.608 -11.383 1.00 91.62 79 GLY A CA 1
ATOM 596 C C . GLY A 1 79 ? -6.734 13.721 -11.800 1.00 91.62 79 GLY A C 1
ATOM 597 O O . GLY A 1 79 ? -6.654 12.546 -11.437 1.00 91.62 79 GLY A O 1
ATOM 598 N N . ARG A 1 80 ? -5.802 14.316 -12.563 1.00 91.12 80 ARG A N 1
ATOM 599 C CA . ARG A 1 80 ? -4.677 13.620 -13.216 1.00 91.12 80 ARG A CA 1
ATOM 600 C C . ARG A 1 80 ? -3.804 12.837 -12.230 1.00 91.12 80 ARG A C 1
ATOM 602 O O . ARG A 1 80 ? -3.508 11.679 -12.492 1.00 91.12 80 ARG A O 1
ATOM 609 N N . ASP A 1 81 ? -3.456 13.421 -11.082 1.00 89.69 81 ASP A N 1
ATOM 610 C CA . ASP A 1 81 ? -2.590 12.778 -10.079 1.00 89.69 81 ASP A CA 1
ATOM 611 C C . ASP A 1 81 ? -3.189 11.465 -9.541 1.00 89.69 81 ASP A C 1
ATOM 613 O O . ASP A 1 81 ? -2.486 10.465 -9.372 1.00 89.69 81 ASP A O 1
ATOM 617 N N . VAL A 1 82 ? -4.503 11.460 -9.276 1.00 91.69 82 VAL A N 1
ATOM 618 C CA . VAL A 1 82 ? -5.225 10.293 -8.746 1.00 91.69 82 VAL A CA 1
ATOM 619 C C . VAL A 1 82 ? -5.385 9.237 -9.830 1.00 91.69 82 VAL A C 1
ATOM 621 O O . VAL A 1 82 ? -5.146 8.060 -9.565 1.00 91.69 82 VAL A O 1
ATOM 624 N N . GLU A 1 83 ? -5.745 9.645 -11.051 1.00 94.31 83 GLU A N 1
ATOM 625 C CA . GLU A 1 83 ? -5.803 8.741 -12.201 1.00 94.31 83 GLU A CA 1
ATOM 626 C C . GLU A 1 83 ? -4.449 8.075 -12.454 1.00 94.31 83 GLU A C 1
ATOM 628 O O . GLU A 1 83 ? -4.387 6.854 -12.575 1.00 94.31 83 GLU A O 1
ATOM 633 N N . MET A 1 84 ? -3.369 8.853 -12.494 1.00 94.06 84 MET A N 1
ATOM 634 C CA . MET A 1 84 ? -2.024 8.365 -12.778 1.00 94.06 84 MET A CA 1
ATOM 635 C C . MET A 1 84 ? -1.534 7.395 -11.699 1.00 94.06 84 MET A C 1
ATOM 637 O O . MET A 1 84 ? -1.100 6.286 -12.012 1.00 94.06 84 MET A O 1
ATOM 641 N N . SER A 1 85 ? -1.686 7.767 -10.425 1.00 92.25 85 SER A N 1
ATOM 642 C CA . SER A 1 85 ? -1.330 6.906 -9.289 1.00 92.25 85 SER A CA 1
ATOM 643 C C . SER A 1 85 ? -2.126 5.599 -9.303 1.00 92.25 85 SER A C 1
ATOM 645 O O . SER A 1 85 ? -1.567 4.525 -9.086 1.00 92.25 85 SER A O 1
ATOM 647 N N . PHE A 1 86 ? -3.427 5.670 -9.604 1.00 94.38 86 PHE A N 1
ATOM 648 C CA . PHE A 1 86 ? -4.266 4.484 -9.730 1.00 94.38 86 PHE A CA 1
ATOM 649 C C . PHE A 1 86 ? -3.845 3.610 -10.917 1.00 94.38 86 PHE A C 1
ATOM 651 O O . PHE A 1 86 ? -3.738 2.395 -10.760 1.00 94.38 86 PHE A O 1
ATOM 658 N N . ARG A 1 87 ? -3.574 4.194 -12.093 1.00 94.75 87 ARG A N 1
ATOM 659 C CA . ARG A 1 87 ? -3.100 3.456 -13.279 1.00 94.75 87 ARG A CA 1
ATOM 660 C C . ARG A 1 87 ? -1.799 2.720 -12.984 1.00 94.75 87 ARG A C 1
ATOM 662 O O . ARG A 1 87 ? -1.725 1.534 -13.276 1.00 94.75 87 ARG A O 1
ATOM 669 N N . LEU A 1 88 ? -0.825 3.387 -12.361 1.00 94.56 88 LEU A N 1
ATOM 670 C CA . LEU A 1 88 ? 0.462 2.781 -11.999 1.00 94.56 88 LEU A CA 1
ATOM 671 C C . LEU A 1 88 ? 0.325 1.565 -11.095 1.00 94.56 88 LEU A C 1
ATOM 673 O O . LEU A 1 88 ? 1.114 0.634 -11.240 1.00 94.56 88 LEU A O 1
ATOM 677 N N . ALA A 1 89 ? -0.642 1.600 -10.181 1.00 92.38 89 ALA A N 1
ATOM 678 C CA . ALA A 1 89 ? -0.829 0.566 -9.177 1.00 92.38 89 ALA A CA 1
ATOM 679 C C . ALA A 1 89 ? -1.813 -0.541 -9.574 1.00 92.38 89 ALA A C 1
ATOM 681 O O . ALA A 1 89 ? -1.778 -1.611 -8.986 1.00 92.38 89 ALA A O 1
ATOM 682 N N . SER A 1 90 ? -2.706 -0.301 -10.536 1.00 91.62 90 SER A N 1
ATOM 683 C CA . SER A 1 90 ? -3.774 -1.253 -10.893 1.00 91.62 90 SER A CA 1
ATOM 684 C C . SER A 1 90 ? -3.662 -1.846 -12.294 1.00 91.62 90 SER A C 1
ATOM 686 O O . SER A 1 90 ? -4.365 -2.811 -12.600 1.00 91.62 90 SER A O 1
ATOM 688 N N . ARG A 1 91 ? -2.845 -1.257 -13.175 1.00 93.31 91 ARG A N 1
ATOM 689 C CA . ARG A 1 91 ? -2.659 -1.740 -14.544 1.00 93.31 91 ARG A CA 1
ATOM 690 C C . ARG A 1 91 ? -1.277 -2.347 -14.684 1.00 93.31 91 ARG A C 1
ATOM 692 O O . ARG A 1 91 ? -0.281 -1.730 -14.312 1.00 93.31 91 ARG A O 1
ATOM 699 N N . GLU A 1 92 ? -1.249 -3.515 -15.308 1.00 93.75 92 GLU A N 1
ATOM 700 C CA . GLU A 1 92 ? -0.021 -4.062 -15.862 1.00 93.75 92 GLU A CA 1
ATOM 701 C C . GLU A 1 92 ? 0.547 -3.096 -16.900 1.00 93.75 92 GLU A C 1
ATOM 703 O O . GLU A 1 92 ? -0.173 -2.327 -17.555 1.00 93.75 92 GLU A O 1
ATOM 708 N N . LYS A 1 93 ? 1.863 -3.126 -17.022 1.00 95.31 93 LYS A N 1
ATOM 709 C CA . LYS A 1 93 ? 2.618 -2.172 -17.819 1.00 95.31 93 LYS A CA 1
ATOM 710 C C . LYS A 1 93 ? 3.755 -2.878 -18.524 1.00 95.31 93 LYS A C 1
ATOM 712 O O . LYS A 1 93 ? 4.355 -3.791 -17.975 1.00 95.31 93 LYS A O 1
ATOM 717 N N . VAL A 1 94 ? 4.030 -2.446 -19.740 1.00 97.44 94 VAL A N 1
ATOM 718 C CA . VAL A 1 94 ? 5.182 -2.882 -20.521 1.00 97.44 94 VAL A CA 1
ATOM 719 C C . VAL A 1 94 ? 6.190 -1.754 -20.481 1.00 97.44 94 VAL A C 1
ATOM 721 O O . VAL A 1 94 ? 5.822 -0.604 -20.717 1.00 97.44 94 VAL A O 1
ATOM 724 N N . ILE A 1 95 ? 7.435 -2.059 -20.153 1.00 97.56 95 ILE A N 1
ATOM 725 C CA . ILE A 1 95 ? 8.492 -1.066 -20.010 1.00 97.56 95 ILE A CA 1
ATOM 726 C C . ILE A 1 95 ? 9.567 -1.364 -21.047 1.00 97.56 95 ILE A C 1
ATOM 728 O O . ILE A 1 95 ? 10.182 -2.429 -21.024 1.00 97.56 95 ILE A O 1
ATOM 732 N N . LEU A 1 96 ? 9.792 -0.405 -21.943 1.00 97.75 96 LEU A N 1
ATOM 733 C CA . LEU A 1 96 ? 10.948 -0.386 -22.827 1.00 97.75 96 LEU A CA 1
ATOM 734 C C . LEU A 1 96 ? 12.153 0.087 -22.021 1.00 97.75 96 LEU A C 1
ATOM 736 O O . LEU A 1 96 ? 12.169 1.227 -21.543 1.00 97.75 96 LEU A O 1
ATOM 740 N N . TYR A 1 97 ? 13.131 -0.793 -21.831 1.00 96.94 97 TYR A N 1
ATOM 741 C CA . TYR A 1 97 ? 14.231 -0.567 -20.902 1.00 96.94 97 TYR A CA 1
ATOM 742 C C . TYR A 1 97 ? 15.586 -0.486 -21.632 1.00 96.94 97 TYR A C 1
ATOM 744 O O . TYR A 1 97 ? 16.118 -1.516 -22.049 1.00 96.94 97 TYR A O 1
ATOM 752 N N . PRO A 1 98 ? 16.200 0.710 -21.757 1.00 95.06 98 PRO A N 1
ATOM 753 C CA . PRO A 1 98 ? 17.427 0.885 -22.546 1.00 95.06 98 PRO A CA 1
ATOM 754 C C . PRO A 1 98 ? 18.664 0.138 -22.073 1.00 95.06 98 PRO A C 1
ATOM 756 O O . PRO A 1 98 ? 19.483 -0.283 -22.880 1.00 95.06 98 PRO A O 1
ATOM 759 N N . LYS A 1 99 ? 18.812 -0.058 -20.764 1.00 91.94 99 LYS A N 1
ATOM 760 C CA . LYS A 1 99 ? 19.990 -0.717 -20.182 1.00 91.94 99 LYS A CA 1
ATOM 761 C C . LYS A 1 99 ? 19.705 -2.156 -19.783 1.00 91.94 99 LYS A C 1
ATOM 763 O O . LYS A 1 99 ? 20.188 -2.629 -18.762 1.00 91.94 99 LYS A O 1
ATOM 768 N N . PHE A 1 100 ? 18.875 -2.840 -20.571 1.00 93.44 100 PHE A N 1
ATOM 769 C CA . PHE A 1 100 ? 18.366 -4.155 -20.199 1.00 93.44 100 PHE A CA 1
ATOM 770 C C . PHE A 1 100 ? 19.499 -5.175 -20.010 1.00 93.44 100 PHE A C 1
ATOM 772 O O . PHE A 1 100 ? 19.570 -5.820 -18.974 1.00 93.44 100 PHE A O 1
ATOM 779 N N . GLY A 1 101 ? 20.434 -5.260 -20.961 1.00 92.12 101 GLY A N 1
ATOM 780 C CA . GLY A 1 101 ? 21.562 -6.196 -20.875 1.00 92.12 101 GLY A CA 1
ATOM 781 C C . GLY A 1 101 ? 22.602 -5.869 -19.796 1.00 92.12 101 GLY A C 1
ATOM 782 O O . GLY A 1 101 ? 23.373 -6.750 -19.430 1.00 92.12 101 GLY A O 1
ATOM 783 N N . ASP A 1 102 ? 22.624 -4.632 -19.290 1.00 92.25 102 ASP A N 1
ATOM 784 C CA . ASP A 1 102 ? 23.543 -4.215 -18.222 1.00 92.25 102 ASP A CA 1
ATOM 785 C C . ASP A 1 102 ? 22.953 -4.475 -16.830 1.00 92.25 102 ASP A C 1
ATOM 787 O O . ASP A 1 102 ? 23.683 -4.791 -15.891 1.00 92.25 102 ASP A O 1
ATOM 791 N N . ASP A 1 103 ? 21.637 -4.296 -16.692 1.00 91.69 103 ASP A N 1
ATOM 792 C CA . ASP A 1 103 ? 20.960 -4.282 -15.394 1.00 91.69 103 ASP A CA 1
ATOM 793 C C . ASP A 1 103 ? 20.285 -5.603 -15.043 1.00 91.69 103 ASP A C 1
ATOM 795 O O . ASP A 1 103 ? 20.024 -5.846 -13.866 1.00 91.69 103 ASP A O 1
ATOM 799 N N . PHE A 1 104 ? 19.985 -6.434 -16.043 1.00 92.81 104 PHE A N 1
ATOM 800 C CA . PHE A 1 104 ? 19.297 -7.702 -15.852 1.00 92.81 104 PHE A CA 1
ATOM 801 C C . PHE A 1 104 ? 20.202 -8.858 -16.234 1.00 92.81 104 PHE A C 1
ATOM 803 O O . PHE A 1 104 ? 20.701 -8.957 -17.356 1.00 92.81 104 PHE A O 1
ATOM 810 N N . THR A 1 105 ? 20.372 -9.767 -15.285 1.00 94.75 105 THR A N 1
ATOM 811 C CA . THR A 1 105 ? 21.209 -10.951 -15.421 1.00 94.75 105 THR A CA 1
ATOM 812 C C . THR A 1 105 ? 20.363 -12.220 -15.262 1.00 94.75 105 THR A C 1
ATOM 814 O O . THR A 1 105 ? 19.287 -12.179 -14.661 1.00 94.75 105 THR A O 1
ATOM 817 N N . PRO A 1 106 ? 20.789 -13.372 -15.817 1.00 95.62 106 PRO A N 1
ATOM 818 C CA . PRO A 1 106 ? 19.993 -14.601 -15.761 1.00 95.62 106 PRO A CA 1
ATOM 819 C C . PRO A 1 106 ? 19.686 -15.125 -14.349 1.00 95.62 106 PRO A C 1
ATOM 821 O O . PRO A 1 106 ? 18.735 -15.878 -14.186 1.00 95.62 106 PRO A O 1
ATOM 824 N N . ASP A 1 107 ? 20.471 -14.755 -13.337 1.00 93.88 107 ASP A N 1
ATOM 825 C CA . ASP A 1 107 ? 20.249 -15.103 -11.928 1.00 93.88 107 ASP A CA 1
ATOM 826 C C . ASP A 1 107 ? 19.087 -14.342 -11.276 1.00 93.88 107 ASP A C 1
ATOM 828 O O . ASP A 1 107 ? 18.594 -14.791 -10.248 1.00 93.88 107 ASP A O 1
ATOM 832 N N . MET A 1 108 ? 18.610 -13.256 -11.893 1.00 92.75 108 MET A N 1
ATOM 833 C CA . MET A 1 108 ? 17.393 -12.538 -11.480 1.00 92.75 108 MET A CA 1
ATOM 834 C C . MET A 1 108 ? 16.106 -13.180 -12.023 1.00 92.75 108 MET A C 1
ATOM 836 O O . MET A 1 108 ? 15.013 -12.639 -11.853 1.00 92.75 108 MET A O 1
ATOM 840 N N . LEU A 1 109 ? 16.218 -14.285 -12.768 1.00 94.56 109 LEU A N 1
ATOM 841 C CA . LEU A 1 109 ? 15.074 -15.004 -13.313 1.00 94.56 109 LEU A CA 1
ATOM 842 C C . LEU A 1 109 ? 14.669 -16.134 -12.368 1.00 94.56 109 LEU A C 1
ATOM 844 O O . LEU A 1 109 ? 15.457 -17.030 -12.073 1.00 94.56 109 LEU A O 1
ATOM 848 N N . ALA A 1 110 ? 13.392 -16.165 -11.994 1.00 94.19 110 ALA A N 1
ATOM 849 C CA . ALA A 1 110 ? 12.786 -17.344 -11.390 1.00 94.19 110 ALA A CA 1
ATOM 850 C C . ALA A 1 110 ? 12.680 -18.500 -12.400 1.00 94.19 110 ALA A C 1
ATOM 852 O O . ALA A 1 110 ? 12.749 -19.670 -12.021 1.00 94.19 110 ALA A O 1
ATOM 853 N N . SER A 1 111 ? 12.486 -18.190 -13.690 1.00 96.00 111 SER A N 1
ATOM 854 C CA . SER A 1 111 ? 12.422 -19.193 -14.758 1.00 96.00 111 SER A CA 1
ATOM 855 C C . SER A 1 111 ? 12.683 -18.612 -16.154 1.00 96.00 111 SER A C 1
ATOM 857 O O . SER A 1 111 ? 12.557 -17.409 -16.379 1.00 96.00 111 SER A O 1
ATOM 859 N N . GLY A 1 112 ? 13.012 -19.489 -17.110 1.00 96.56 112 GLY A N 1
ATOM 860 C CA . GLY A 1 112 ? 13.170 -19.142 -18.525 1.00 96.56 112 GLY A CA 1
ATOM 861 C C . GLY A 1 112 ? 14.516 -18.494 -18.854 1.00 96.56 112 GLY A C 1
ATOM 862 O O . GLY A 1 112 ? 15.561 -18.944 -18.384 1.00 96.56 112 GLY A O 1
ATOM 863 N N . ARG A 1 113 ? 14.498 -17.480 -19.723 1.00 97.44 113 ARG A N 1
ATOM 864 C CA . ARG A 1 113 ? 15.682 -16.732 -20.170 1.00 97.44 113 ARG A CA 1
ATOM 865 C C . ARG A 1 113 ? 15.362 -15.252 -20.380 1.00 97.44 113 ARG A C 1
ATOM 867 O O . ARG A 1 113 ? 14.202 -14.855 -20.403 1.00 97.44 113 ARG A O 1
ATOM 874 N N . LEU A 1 114 ? 16.402 -14.450 -20.588 1.00 97.88 114 LEU A N 1
ATOM 875 C CA . LEU A 1 114 ? 16.253 -13.050 -20.977 1.00 97.88 114 LEU A CA 1
ATOM 876 C C . LEU A 1 114 ? 15.764 -12.927 -22.442 1.00 97.88 114 LEU A C 1
ATOM 878 O O . LEU A 1 114 ? 16.125 -13.774 -23.275 1.00 97.88 114 LEU A O 1
ATOM 882 N N . PRO A 1 115 ? 14.953 -11.899 -22.760 1.00 97.88 115 PRO A N 1
ATOM 883 C CA . PRO A 1 115 ? 14.506 -11.594 -24.117 1.00 97.88 115 PRO A CA 1
ATOM 884 C C . PRO A 1 115 ? 15.665 -11.171 -25.019 1.00 97.88 115 PRO A C 1
ATOM 886 O O . PRO A 1 115 ? 16.603 -10.498 -24.584 1.00 97.88 115 PRO A O 1
ATOM 889 N N . VAL A 1 116 ? 15.585 -11.560 -26.290 1.00 97.62 116 VAL A N 1
ATOM 890 C CA . VAL A 1 116 ? 16.531 -11.134 -27.326 1.00 97.62 116 VAL A CA 1
ATOM 891 C C . VAL A 1 116 ? 16.122 -9.747 -27.849 1.00 97.62 116 VAL A C 1
ATOM 893 O O . VAL A 1 116 ? 14.969 -9.575 -28.246 1.00 97.62 116 VAL A O 1
ATOM 896 N N . PRO A 1 117 ? 17.025 -8.745 -27.877 1.00 96.88 117 PRO A N 1
ATOM 897 C CA . PRO A 1 117 ? 16.724 -7.434 -28.457 1.00 96.88 117 PRO A CA 1
ATOM 898 C C . PRO A 1 117 ? 16.239 -7.529 -29.911 1.00 96.88 117 PRO A C 1
ATOM 900 O O . PRO A 1 117 ? 16.795 -8.290 -30.702 1.00 96.88 117 PRO A O 1
ATOM 903 N N . GLY A 1 118 ? 15.190 -6.772 -30.241 1.00 96.38 118 GLY A N 1
ATOM 904 C CA . GLY A 1 118 ? 14.559 -6.745 -31.567 1.00 96.38 118 GLY A CA 1
ATOM 905 C C . GLY A 1 118 ? 13.583 -7.893 -31.855 1.00 96.38 118 GLY A C 1
ATOM 906 O O . GLY A 1 118 ? 12.782 -7.793 -32.786 1.00 96.38 118 GLY A O 1
ATOM 907 N N . GLU A 1 119 ? 13.594 -8.957 -31.049 1.00 97.94 119 GLU A N 1
ATOM 908 C CA . GLU A 1 119 ? 12.598 -10.024 -31.128 1.00 97.94 119 GLU A CA 1
ATOM 909 C C . GLU A 1 119 ? 11.335 -9.665 -30.338 1.00 97.94 119 GLU A C 1
ATOM 911 O O . GLU A 1 119 ? 11.359 -8.885 -29.384 1.00 97.94 119 GLU A O 1
ATOM 916 N N . ARG A 1 120 ? 10.207 -10.287 -30.703 1.00 97.75 120 ARG A N 1
ATOM 917 C CA . ARG A 1 120 ? 8.918 -10.109 -30.007 1.00 97.75 120 ARG A CA 1
ATOM 918 C C . ARG A 1 120 ? 8.865 -10.921 -28.718 1.00 97.75 120 ARG A C 1
ATOM 920 O O . ARG A 1 120 ? 8.009 -11.789 -28.549 1.00 97.75 120 ARG A O 1
ATOM 927 N N . GLU A 1 121 ? 9.801 -10.640 -27.830 1.00 97.88 121 GLU A N 1
ATOM 928 C CA . GLU A 1 121 ? 10.005 -11.338 -26.572 1.00 97.88 121 GLU A CA 1
ATOM 929 C C . GLU A 1 121 ? 9.940 -10.359 -25.403 1.00 97.88 121 GLU A C 1
ATOM 931 O O . GLU A 1 121 ? 10.438 -9.235 -25.482 1.00 97.88 121 GLU A O 1
ATOM 936 N N . VAL A 1 122 ? 9.335 -10.797 -24.305 1.00 97.75 122 VAL A N 1
ATOM 937 C CA . VAL A 1 122 ? 9.311 -10.069 -23.033 1.00 97.75 122 VAL A CA 1
ATOM 938 C C . VAL A 1 122 ? 9.795 -10.981 -21.913 1.00 97.75 122 VAL A C 1
ATOM 940 O O . VAL A 1 122 ? 9.634 -12.203 -21.977 1.00 97.75 122 VAL A O 1
ATOM 943 N N . VAL A 1 123 ? 10.341 -10.385 -20.856 1.00 97.06 123 VAL A N 1
ATOM 944 C CA . VAL A 1 123 ? 10.389 -11.042 -19.544 1.00 97.06 123 VAL A CA 1
ATOM 945 C C . VAL A 1 123 ? 9.235 -10.519 -18.699 1.00 97.06 123 VAL A C 1
ATOM 947 O O . VAL A 1 123 ? 8.939 -9.321 -18.721 1.00 97.06 123 VAL A O 1
ATOM 950 N N . ASP A 1 124 ? 8.575 -11.424 -17.991 1.00 96.44 124 ASP A N 1
ATOM 951 C CA . ASP A 1 124 ? 7.475 -11.103 -17.098 1.00 96.44 124 ASP A CA 1
ATOM 952 C C . ASP A 1 124 ? 7.961 -10.797 -15.676 1.00 96.44 124 ASP A C 1
ATOM 954 O O . ASP A 1 124 ? 8.951 -11.358 -15.209 1.00 96.44 124 ASP A O 1
ATOM 958 N N . GLY A 1 125 ? 7.260 -9.918 -14.974 1.00 94.88 125 GLY A N 1
ATOM 959 C CA . GLY A 1 125 ? 7.390 -9.762 -13.534 1.00 94.88 125 GLY A CA 1
ATOM 960 C C . GLY A 1 125 ? 6.716 -10.925 -12.808 1.00 94.88 125 GLY A C 1
ATOM 961 O O . GLY A 1 125 ? 5.794 -11.548 -13.326 1.00 94.88 125 GLY A O 1
ATOM 962 N N . ALA A 1 126 ? 7.136 -11.219 -11.576 1.00 92.38 126 ALA A N 1
ATOM 963 C CA . ALA A 1 126 ? 6.633 -12.382 -10.838 1.00 92.38 126 ALA A CA 1
ATOM 964 C C . ALA A 1 126 ? 5.100 -12.405 -10.617 1.00 92.38 126 ALA A C 1
ATOM 966 O O . ALA A 1 126 ? 4.548 -13.458 -10.293 1.00 92.38 126 ALA A O 1
ATOM 967 N N . TYR A 1 127 ? 4.410 -11.263 -10.738 1.00 89.25 127 TYR A N 1
ATOM 968 C CA . TYR A 1 127 ? 2.982 -11.109 -10.436 1.00 89.25 127 TYR A CA 1
ATOM 969 C C . TYR A 1 127 ? 2.106 -10.713 -11.632 1.00 89.25 127 TYR A C 1
ATOM 971 O O . TYR A 1 127 ? 0.901 -10.489 -11.439 1.00 89.25 127 TYR A O 1
ATOM 979 N N . ALA A 1 128 ? 2.640 -10.624 -12.853 1.00 84.50 128 ALA A N 1
ATOM 980 C CA . ALA A 1 128 ? 1.772 -10.343 -13.990 1.00 84.50 128 ALA A CA 1
ATOM 981 C C . ALA A 1 128 ? 0.911 -11.564 -14.369 1.00 84.50 128 ALA A C 1
ATOM 983 O O . ALA A 1 128 ? 1.151 -12.703 -13.969 1.00 84.50 128 ALA A O 1
ATOM 984 N N . THR A 1 129 ? -0.205 -11.306 -15.058 1.00 80.56 129 THR A N 1
ATOM 985 C CA . THR A 1 129 ? -1.259 -12.319 -15.267 1.00 80.56 129 THR A CA 1
ATOM 986 C C . THR A 1 129 ? -0.957 -13.275 -16.416 1.00 80.56 129 THR A C 1
ATOM 988 O O . THR A 1 129 ? -1.539 -14.360 -16.469 1.00 80.56 129 THR A O 1
ATOM 991 N N . HIS A 1 130 ? -0.158 -12.849 -17.395 1.00 70.56 130 HIS A N 1
ATOM 992 C CA . HIS A 1 130 ? -0.066 -13.522 -18.685 1.00 70.56 130 HIS A CA 1
ATOM 993 C C . HIS A 1 130 ? 1.157 -14.428 -18.750 1.00 70.56 130 HIS A C 1
ATOM 995 O O . HIS A 1 130 ? 2.283 -13.961 -18.810 1.00 70.56 130 HIS A O 1
ATOM 1001 N N . THR A 1 131 ? 0.912 -15.737 -18.786 1.00 71.75 131 THR A N 1
ATOM 1002 C CA . THR A 1 131 ? 1.970 -16.741 -18.630 1.00 71.75 131 THR A CA 1
ATOM 1003 C C . THR A 1 131 ? 2.726 -17.080 -19.911 1.00 71.75 131 THR A C 1
ATOM 1005 O O . THR A 1 131 ? 3.853 -17.547 -19.817 1.00 71.75 131 THR A O 1
ATOM 1008 N N . ASP A 1 132 ? 2.142 -16.842 -21.092 1.00 92.25 132 ASP A N 1
ATOM 1009 C CA . ASP A 1 132 ? 2.741 -17.279 -22.366 1.00 92.25 132 ASP A CA 1
ATOM 1010 C C . ASP A 1 132 ? 2.871 -16.151 -23.400 1.00 92.25 132 ASP A C 1
ATOM 1012 O O . ASP A 1 132 ? 3.850 -16.088 -24.145 1.00 92.25 132 ASP A O 1
ATOM 1016 N N . GLU A 1 133 ? 1.893 -15.243 -23.457 1.00 95.12 133 GLU A N 1
ATOM 1017 C CA . GLU A 1 133 ? 1.846 -14.179 -24.458 1.00 95.12 133 GLU A CA 1
ATOM 1018 C C . GLU A 1 133 ? 1.190 -12.912 -23.901 1.00 95.12 133 GLU A C 1
ATOM 1020 O O . GLU A 1 133 ? 0.160 -12.975 -23.225 1.00 95.12 133 GLU A O 1
ATOM 1025 N N . VAL A 1 134 ? 1.747 -11.752 -24.248 1.00 95.62 134 VAL A N 1
ATOM 1026 C CA . VAL A 1 134 ? 1.181 -10.435 -23.947 1.00 95.62 134 VAL A CA 1
ATOM 1027 C C . VAL A 1 134 ? 0.997 -9.627 -25.230 1.00 95.62 134 VAL A C 1
ATOM 1029 O O . VAL A 1 134 ? 1.847 -9.622 -26.117 1.00 95.62 134 VAL A O 1
ATOM 1032 N N . VAL A 1 135 ? -0.128 -8.918 -25.346 1.00 95.88 135 VAL A N 1
ATOM 1033 C CA . VAL A 1 135 ? -0.427 -8.091 -26.524 1.00 95.88 135 VAL A CA 1
ATOM 1034 C C . VAL A 1 135 ? -0.061 -6.632 -26.257 1.00 95.88 135 VAL A C 1
ATOM 1036 O O . VAL A 1 135 ? -0.684 -5.965 -25.430 1.00 95.88 135 VAL A O 1
ATOM 1039 N N . VAL A 1 136 ? 0.900 -6.105 -27.016 1.00 96.19 136 VAL A N 1
ATOM 1040 C CA . VAL A 1 136 ? 1.434 -4.739 -26.897 1.00 96.19 136 VAL A CA 1
ATOM 1041 C C . VAL A 1 136 ? 1.130 -3.964 -28.183 1.00 96.19 136 VAL A C 1
ATOM 1043 O O . VAL A 1 136 ? 1.595 -4.337 -29.255 1.00 96.19 136 VAL A O 1
ATOM 1046 N N . ALA A 1 137 ? 0.287 -2.923 -28.111 1.00 95.38 137 ALA A N 1
ATOM 1047 C CA . ALA A 1 137 ? -0.306 -2.243 -29.286 1.00 95.38 137 ALA A CA 1
ATOM 1048 C C . ALA A 1 137 ? -0.813 -3.197 -30.380 1.00 95.38 137 ALA A C 1
ATOM 1050 O O . ALA A 1 137 ? -0.525 -3.041 -31.565 1.00 95.38 137 ALA A O 1
ATOM 1051 N N . GLY A 1 138 ? -1.568 -4.220 -29.981 1.00 95.12 138 GLY A N 1
ATOM 1052 C CA . GLY A 1 138 ? -2.137 -5.180 -30.928 1.00 95.12 138 GLY A CA 1
ATOM 1053 C C . GLY A 1 138 ? -1.122 -6.157 -31.525 1.00 95.12 138 GLY A C 1
ATOM 1054 O O . GLY A 1 138 ? -1.496 -6.942 -32.392 1.00 95.12 138 GLY A O 1
ATOM 1055 N N . ARG A 1 139 ? 0.137 -6.145 -31.067 1.00 96.50 139 ARG A N 1
ATOM 1056 C CA . ARG A 1 139 ? 1.163 -7.105 -31.479 1.00 96.50 139 ARG A CA 1
ATOM 1057 C C . ARG A 1 139 ? 1.427 -8.118 -30.366 1.00 96.50 139 ARG A C 1
ATOM 1059 O O . ARG A 1 139 ? 1.595 -7.700 -29.223 1.00 96.50 139 ARG A O 1
ATOM 1066 N N . PRO A 1 140 ? 1.472 -9.418 -30.681 1.00 97.00 140 PRO A N 1
ATOM 1067 C CA . PRO A 1 140 ? 1.764 -10.449 -29.697 1.00 97.00 140 PRO A CA 1
ATOM 1068 C C . PRO A 1 140 ? 3.264 -10.489 -29.380 1.00 97.00 140 PRO A C 1
ATOM 1070 O O . PRO A 1 140 ? 4.089 -10.435 -30.297 1.00 97.00 140 PRO A O 1
ATOM 1073 N N . PHE A 1 141 ? 3.592 -10.590 -28.095 1.00 97.94 141 PHE A N 1
ATOM 1074 C CA . PHE A 1 141 ? 4.931 -10.806 -27.554 1.00 97.94 141 PHE A CA 1
ATOM 1075 C C . PHE A 1 141 ? 4.941 -12.091 -26.740 1.00 97.94 141 PHE A C 1
ATOM 1077 O O . PHE A 1 141 ? 4.062 -12.297 -25.907 1.00 97.94 141 PHE A O 1
ATOM 1084 N N . VAL A 1 142 ? 5.944 -12.933 -26.966 1.00 97.88 142 VAL A N 1
ATOM 1085 C CA . VAL A 1 142 ? 6.127 -14.190 -26.240 1.00 97.88 142 VAL A CA 1
ATOM 1086 C C . VAL A 1 142 ? 6.810 -13.905 -24.909 1.00 97.88 142 VAL A C 1
ATOM 1088 O O . VAL A 1 142 ? 7.834 -13.221 -24.864 1.00 97.88 142 VAL A O 1
ATOM 1091 N N . VAL A 1 143 ? 6.267 -14.453 -23.828 1.00 97.88 143 VAL A N 1
ATOM 1092 C CA . VAL A 1 143 ? 6.916 -14.424 -22.516 1.00 97.88 143 VAL A CA 1
ATOM 1093 C C . VAL A 1 143 ? 7.997 -15.502 -22.495 1.00 97.88 143 VAL A C 1
ATOM 1095 O O . VAL A 1 143 ? 7.700 -16.692 -22.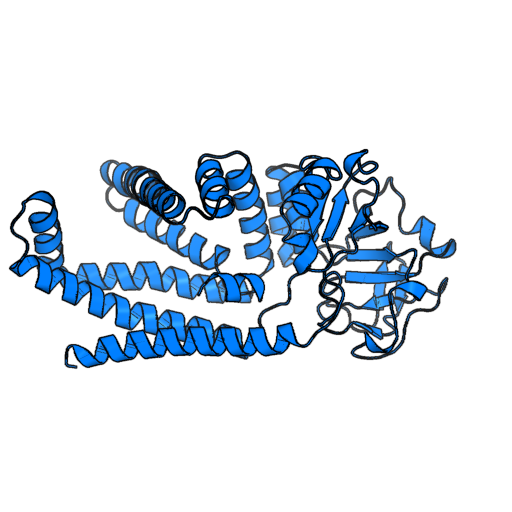574 1.00 97.88 143 VAL A O 1
ATOM 1098 N N . VAL A 1 144 ? 9.269 -15.101 -22.430 1.00 97.81 144 VAL A N 1
ATOM 1099 C CA . VAL A 1 144 ? 10.412 -16.039 -22.504 1.00 97.81 144 VAL A CA 1
ATOM 1100 C C . VAL A 1 144 ? 11.089 -16.300 -21.160 1.00 97.81 144 VAL A C 1
ATOM 1102 O O . VAL A 1 144 ? 11.943 -17.186 -21.056 1.00 97.81 144 VAL A O 1
ATOM 1105 N N . GLY A 1 145 ? 10.698 -15.564 -20.125 1.00 96.69 145 GLY A N 1
ATOM 1106 C CA . GLY A 1 145 ? 11.178 -15.742 -18.764 1.00 96.69 145 GLY A CA 1
ATOM 1107 C C . GLY A 1 145 ? 10.343 -14.964 -17.759 1.00 96.69 145 GLY A C 1
ATOM 1108 O O . GLY A 1 145 ? 9.529 -14.124 -18.139 1.00 96.69 145 GLY A O 1
ATOM 1109 N N . VAL A 1 146 ? 10.577 -15.249 -16.482 1.00 96.38 146 VAL A N 1
ATOM 1110 C CA . VAL A 1 146 ? 9.906 -14.610 -15.346 1.00 96.38 146 VAL A CA 1
ATOM 1111 C C . VAL A 1 146 ? 10.972 -14.134 -14.367 1.00 96.38 146 VAL A C 1
ATOM 1113 O O . VAL A 1 146 ? 11.812 -14.931 -13.944 1.00 96.38 146 VAL A O 1
ATOM 1116 N N . LEU A 1 147 ? 10.945 -12.850 -14.018 1.00 94.44 147 LEU A N 1
ATOM 1117 C CA . LEU A 1 147 ? 11.778 -12.246 -12.982 1.00 94.44 147 LEU A CA 1
ATOM 1118 C C . LEU A 1 147 ? 11.424 -12.835 -11.614 1.00 94.44 147 LEU A C 1
ATOM 1120 O O . LEU A 1 147 ? 10.261 -13.133 -11.339 1.00 94.44 147 LEU A O 1
ATOM 1124 N N . GLY A 1 148 ? 12.416 -12.985 -10.745 1.00 92.06 148 GLY A N 1
ATOM 1125 C CA . GLY A 1 148 ? 12.175 -13.369 -9.362 1.00 92.06 148 GLY A CA 1
ATOM 1126 C C . GLY A 1 148 ? 11.495 -12.268 -8.544 1.00 92.06 148 GLY A C 1
ATOM 1127 O O . GLY A 1 148 ? 11.447 -11.094 -8.929 1.00 92.06 148 GLY A O 1
ATOM 1128 N N . GLU A 1 149 ? 10.939 -12.655 -7.393 1.00 89.88 149 GLU A N 1
ATOM 1129 C CA . GLU A 1 149 ? 10.236 -11.736 -6.486 1.00 89.88 149 GLU A CA 1
ATOM 1130 C C . GLU A 1 149 ? 11.168 -10.670 -5.872 1.00 89.88 149 GLU A C 1
ATOM 1132 O O . GLU A 1 149 ? 10.704 -9.647 -5.366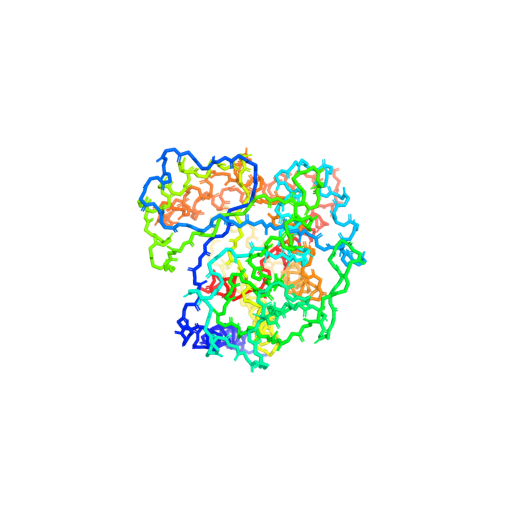 1.00 89.88 149 GLU A O 1
ATOM 1137 N N . GLU A 1 150 ? 12.485 -10.875 -5.952 1.00 87.19 150 GLU A N 1
ATOM 1138 C CA . GLU A 1 150 ? 13.524 -9.912 -5.585 1.00 87.19 150 GLU A CA 1
ATOM 1139 C C . GLU A 1 150 ? 13.561 -8.668 -6.482 1.00 87.19 150 GLU A C 1
ATOM 1141 O O . GLU A 1 150 ? 14.002 -7.602 -6.046 1.00 87.19 150 GLU A O 1
ATOM 1146 N N . VAL A 1 151 ? 13.040 -8.750 -7.710 1.00 91.25 151 VAL A N 1
ATOM 1147 C CA . VAL A 1 151 ? 13.046 -7.638 -8.668 1.00 91.25 151 VAL A CA 1
ATOM 1148 C C . VAL A 1 151 ? 11.812 -6.744 -8.457 1.00 91.25 151 VAL A C 1
ATOM 1150 O O . VAL A 1 151 ? 10.970 -6.543 -9.336 1.00 91.25 151 VAL A O 1
ATOM 1153 N N . VAL A 1 152 ? 11.699 -6.193 -7.242 1.00 89.50 152 VAL A N 1
ATOM 1154 C CA . VAL A 1 152 ? 10.468 -5.594 -6.687 1.00 89.50 152 VAL A CA 1
ATOM 1155 C C . VAL A 1 152 ? 9.850 -4.507 -7.571 1.00 89.50 152 VAL A C 1
ATOM 1157 O O . VAL A 1 152 ? 8.626 -4.424 -7.712 1.00 89.50 152 VAL A O 1
ATOM 1160 N N . LEU A 1 153 ? 10.679 -3.666 -8.194 1.00 91.38 153 LEU A N 1
ATOM 1161 C CA . LEU A 1 153 ? 10.202 -2.543 -9.001 1.00 91.38 153 LEU A CA 1
ATOM 1162 C C . LEU A 1 153 ? 9.349 -2.988 -10.204 1.00 91.38 153 LEU A C 1
ATOM 1164 O O . LEU A 1 153 ? 8.462 -2.239 -10.633 1.00 91.38 153 LEU A O 1
ATOM 1168 N N . PHE A 1 154 ? 9.593 -4.197 -10.715 1.00 94.06 154 PHE A N 1
ATOM 1169 C CA . PHE A 1 154 ? 9.032 -4.711 -11.965 1.00 94.06 154 PHE A CA 1
ATOM 1170 C C . PHE A 1 154 ? 8.061 -5.885 -11.777 1.00 94.06 154 PHE A C 1
ATOM 1172 O O . PHE A 1 154 ? 7.632 -6.458 -12.769 1.00 94.06 154 PHE A O 1
ATOM 1179 N N . LEU A 1 155 ? 7.644 -6.206 -10.543 1.00 91.88 155 LEU A N 1
ATOM 1180 C CA . LEU A 1 155 ? 6.793 -7.376 -10.248 1.00 91.88 155 LEU A CA 1
ATOM 1181 C C . LEU A 1 155 ? 5.485 -7.436 -11.049 1.00 91.88 155 LEU A C 1
ATOM 1183 O O . LEU A 1 155 ? 5.087 -8.514 -11.470 1.00 91.88 155 LEU A O 1
ATOM 1187 N N . ASP A 1 156 ? 4.842 -6.289 -11.283 1.00 92.31 156 ASP A N 1
ATOM 1188 C CA . ASP A 1 156 ? 3.590 -6.179 -12.053 1.00 92.31 156 ASP A CA 1
ATOM 1189 C C . ASP A 1 156 ? 3.830 -5.603 -13.466 1.00 92.31 156 ASP A C 1
ATOM 1191 O O . ASP A 1 156 ? 3.033 -4.803 -13.975 1.00 92.31 156 ASP A O 1
ATOM 1195 N N . SER A 1 157 ? 4.997 -5.870 -14.060 1.00 95.19 157 SER A N 1
ATOM 1196 C CA . SER A 1 157 ? 5.422 -5.277 -15.337 1.00 95.19 157 SER A CA 1
ATOM 1197 C C . SER A 1 157 ? 6.070 -6.299 -16.261 1.00 95.19 157 SER A C 1
ATOM 1199 O O . SER A 1 157 ? 6.793 -7.169 -15.804 1.00 95.19 157 SER A O 1
ATOM 1201 N N . TYR A 1 158 ? 5.902 -6.110 -17.566 1.00 97.25 158 TYR A N 1
ATOM 1202 C CA . TYR A 1 158 ? 6.683 -6.795 -18.592 1.00 97.25 158 TYR A CA 1
ATOM 1203 C C . TYR A 1 158 ? 7.834 -5.893 -19.018 1.00 97.25 158 TYR A C 1
ATOM 1205 O O . TYR A 1 158 ? 7.647 -4.680 -19.165 1.00 97.25 158 TYR A O 1
ATOM 1213 N N . LEU A 1 159 ? 9.008 -6.463 -19.257 1.00 97.19 159 LEU A N 1
ATOM 1214 C CA . LEU A 1 159 ? 10.163 -5.713 -19.738 1.00 97.19 159 LEU A CA 1
ATOM 1215 C C . LEU A 1 159 ? 10.526 -6.130 -21.159 1.00 97.19 159 LEU A C 1
ATOM 1217 O O . LEU A 1 159 ? 10.600 -7.319 -21.473 1.00 97.19 159 LEU A O 1
ATOM 1221 N N . ILE A 1 160 ? 10.785 -5.124 -21.990 1.00 97.56 160 ILE A N 1
ATOM 1222 C CA . ILE A 1 160 ? 11.261 -5.269 -23.363 1.00 97.56 160 ILE A CA 1
ATOM 1223 C C . ILE A 1 160 ? 12.619 -4.560 -23.470 1.00 97.56 160 ILE A C 1
ATOM 1225 O O . ILE A 1 160 ? 12.718 -3.399 -23.055 1.00 97.56 160 ILE A O 1
ATOM 1229 N N . PRO A 1 161 ? 13.662 -5.205 -24.026 1.00 97.44 161 PRO A N 1
ATOM 1230 C CA . PRO A 1 161 ? 14.909 -4.524 -24.351 1.00 97.44 161 PRO A CA 1
ATOM 1231 C C . PRO A 1 161 ? 14.664 -3.401 -25.361 1.00 97.44 161 PRO A C 1
ATOM 1233 O O . PRO A 1 161 ? 13.934 -3.586 -26.340 1.00 97.44 161 PRO A O 1
ATOM 1236 N N . ASP A 1 162 ? 15.285 -2.247 -25.135 1.00 95.62 162 ASP A N 1
ATOM 1237 C CA . ASP A 1 162 ? 15.246 -1.160 -26.112 1.00 95.62 162 ASP A CA 1
ATOM 1238 C C . ASP A 1 162 ? 15.899 -1.592 -27.425 1.00 95.62 162 ASP A C 1
ATOM 1240 O O . ASP A 1 162 ? 17.045 -2.042 -27.458 1.00 95.62 162 ASP A O 1
ATOM 1244 N N . ASP A 1 163 ? 15.130 -1.482 -28.499 1.00 97.12 163 ASP A N 1
ATOM 1245 C CA . ASP A 1 163 ? 15.540 -1.802 -29.855 1.00 97.12 163 ASP A CA 1
ATOM 1246 C C . ASP A 1 163 ? 14.741 -0.908 -30.818 1.00 97.12 163 ASP A C 1
ATOM 1248 O O . ASP A 1 163 ? 13.551 -0.668 -30.573 1.00 97.12 163 ASP A O 1
ATOM 1252 N N . PRO A 1 164 ? 15.335 -0.416 -31.923 1.00 96.31 164 PRO A N 1
ATOM 1253 C CA . PRO A 1 164 ? 14.624 0.408 -32.898 1.00 96.31 164 PRO A CA 1
ATOM 1254 C C . PRO A 1 164 ? 13.305 -0.196 -33.404 1.00 96.31 164 PRO A C 1
ATOM 1256 O O . PRO A 1 164 ? 12.374 0.554 -33.699 1.00 96.31 164 PRO A O 1
ATOM 1259 N N . VAL A 1 165 ? 13.190 -1.529 -33.472 1.00 95.62 165 VAL A N 1
ATOM 1260 C CA . VAL A 1 165 ? 11.960 -2.233 -33.882 1.00 95.62 165 VAL A CA 1
ATOM 1261 C C . VAL A 1 165 ? 10.815 -2.024 -32.881 1.00 95.62 165 VAL A C 1
ATOM 1263 O O . VAL A 1 165 ? 9.640 -2.082 -33.247 1.00 95.62 165 VAL A O 1
ATOM 1266 N N . HIS A 1 166 ? 11.129 -1.743 -31.618 1.00 95.75 166 HIS A N 1
ATOM 1267 C CA . HIS A 1 166 ? 10.149 -1.532 -30.556 1.00 95.75 166 HIS A CA 1
ATOM 1268 C C . HIS A 1 166 ? 9.736 -0.067 -30.387 1.00 95.75 166 HIS A C 1
ATOM 1270 O O . HIS A 1 166 ? 8.726 0.188 -29.735 1.00 95.75 166 HIS A O 1
ATOM 1276 N N . ALA A 1 167 ? 10.443 0.893 -30.992 1.00 93.94 167 ALA A N 1
ATOM 1277 C CA . ALA A 1 167 ? 10.192 2.325 -30.797 1.00 93.94 167 ALA A CA 1
ATOM 1278 C C . ALA A 1 167 ? 8.750 2.745 -31.152 1.00 93.94 167 ALA A C 1
ATOM 1280 O O . ALA A 1 167 ? 8.132 3.544 -30.452 1.00 93.94 167 ALA A O 1
ATOM 1281 N N . GLU A 1 168 ? 8.164 2.153 -32.196 1.00 95.00 168 GLU A N 1
ATOM 1282 C CA . GLU A 1 168 ? 6.772 2.417 -32.601 1.00 95.00 168 GLU A CA 1
ATOM 1283 C C . GLU A 1 168 ? 5.724 1.901 -31.594 1.00 95.00 168 GLU A C 1
ATOM 1285 O O . GLU A 1 168 ? 4.559 2.299 -31.624 1.00 95.00 168 GLU A O 1
ATOM 1290 N N . LEU A 1 169 ? 6.123 1.029 -30.664 1.00 96.19 169 LEU A N 1
ATOM 1291 C CA . LEU A 1 169 ? 5.279 0.580 -29.557 1.00 96.19 169 LEU A CA 1
ATOM 1292 C C . LEU A 1 169 ? 5.236 1.605 -28.420 1.00 96.19 169 LEU A C 1
ATOM 1294 O O . LEU A 1 169 ? 4.587 1.357 -27.413 1.00 96.19 169 LEU A O 1
ATOM 1298 N N . PHE A 1 170 ? 5.924 2.730 -28.519 1.00 96.50 170 PHE A N 1
ATOM 1299 C CA . PHE A 1 170 ? 5.966 3.713 -27.443 1.00 96.50 170 PHE A CA 1
ATOM 1300 C C . PHE A 1 170 ? 5.860 5.126 -28.015 1.00 96.50 170 PHE A C 1
ATOM 1302 O O . PHE A 1 170 ? 6.590 6.038 -27.629 1.00 96.50 170 PHE A O 1
ATOM 1309 N N . ASP A 1 171 ? 4.916 5.289 -28.944 1.00 94.56 171 ASP A N 1
ATOM 1310 C CA . ASP A 1 171 ? 4.528 6.588 -29.479 1.00 94.56 171 ASP A CA 1
ATOM 1311 C C . ASP A 1 171 ? 4.094 7.522 -28.340 1.00 94.56 171 ASP A C 1
ATOM 1313 O O . ASP A 1 171 ? 3.173 7.214 -27.583 1.00 94.56 171 ASP A O 1
ATOM 1317 N N . ALA A 1 172 ? 4.769 8.663 -28.222 1.00 91.69 172 ALA A N 1
ATOM 1318 C CA . ALA A 1 172 ? 4.507 9.653 -27.185 1.00 91.69 172 ALA A CA 1
ATOM 1319 C C . ALA A 1 172 ? 3.137 10.340 -27.339 1.00 91.69 172 ALA A C 1
ATOM 1321 O O . ALA A 1 172 ? 2.669 10.965 -26.389 1.00 91.69 172 ALA A O 1
ATOM 1322 N N . GLU A 1 173 ? 2.491 10.234 -28.506 1.00 94.06 173 GLU A N 1
ATOM 1323 C CA . GLU A 1 173 ? 1.125 10.730 -28.715 1.00 94.06 173 GLU A CA 1
ATOM 1324 C C . GLU A 1 173 ? 0.050 9.767 -28.170 1.00 94.06 173 GLU A C 1
ATOM 1326 O O . GLU A 1 173 ? -1.105 10.160 -27.967 1.00 94.06 173 GLU A O 1
ATOM 1331 N N . ASP A 1 174 ? 0.405 8.508 -27.891 1.00 95.25 174 ASP A N 1
ATOM 1332 C CA . ASP A 1 174 ? -0.499 7.526 -27.297 1.00 95.25 174 ASP A CA 1
ATOM 1333 C C . ASP A 1 174 ? -0.691 7.812 -25.799 1.00 95.25 174 ASP A C 1
ATOM 1335 O O . ASP A 1 174 ? 0.234 7.735 -24.997 1.00 95.25 174 ASP A O 1
ATOM 1339 N N . ARG A 1 175 ? -1.937 8.071 -25.385 1.00 93.75 175 ARG A N 1
ATOM 1340 C CA . ARG A 1 175 ? -2.315 8.335 -23.980 1.00 93.75 175 ARG A CA 1
ATOM 1341 C C . ARG A 1 175 ? -1.969 7.201 -23.005 1.00 93.75 175 ARG A C 1
ATOM 1343 O O . ARG A 1 175 ? -2.078 7.364 -21.783 1.00 93.75 175 ARG A O 1
ATOM 1350 N N . ASP A 1 176 ? -1.738 5.996 -23.522 1.00 95.69 176 ASP A N 1
ATOM 1351 C CA . ASP A 1 176 ? -1.335 4.841 -22.731 1.00 95.69 176 ASP A CA 1
ATOM 1352 C C . ASP A 1 176 ? 0.183 4.711 -22.594 1.00 95.69 176 ASP A C 1
ATOM 1354 O O . ASP A 1 176 ? 0.621 3.856 -21.826 1.00 95.69 176 ASP A O 1
ATOM 1358 N N . VAL A 1 177 ? 0.959 5.585 -23.236 1.00 97.00 177 VAL A N 1
ATOM 1359 C CA . VAL A 1 177 ? 2.414 5.683 -23.119 1.00 97.00 177 VAL A CA 1
ATOM 1360 C C . VAL A 1 177 ? 2.793 6.858 -22.214 1.00 97.00 177 VAL A C 1
ATOM 1362 O O . VAL A 1 177 ? 2.223 7.940 -22.293 1.00 97.00 177 VAL A O 1
ATOM 1365 N N . GLU A 1 178 ? 3.760 6.643 -21.328 1.00 96.88 178 GLU A N 1
ATOM 1366 C CA . GLU A 1 178 ? 4.321 7.658 -20.435 1.00 96.88 178 GLU A CA 1
ATOM 1367 C C . GLU A 1 178 ? 5.849 7.537 -20.407 1.00 96.88 178 GLU A C 1
ATOM 1369 O O . GLU A 1 178 ? 6.409 6.446 -20.565 1.00 96.88 178 GLU A O 1
ATOM 1374 N N . SER A 1 179 ? 6.540 8.649 -20.144 1.00 96.69 179 SER A N 1
ATOM 1375 C CA . SER A 1 179 ? 7.971 8.583 -19.831 1.00 96.69 179 SER A CA 1
ATOM 1376 C C . SER A 1 179 ? 8.164 8.074 -18.407 1.00 96.69 179 SER A C 1
ATOM 1378 O O . SER A 1 179 ? 7.433 8.447 -17.485 1.00 96.69 179 SER A O 1
ATOM 1380 N N . ALA A 1 180 ? 9.163 7.218 -18.225 1.00 96.62 180 ALA A N 1
ATOM 1381 C CA . ALA A 1 180 ? 9.519 6.647 -16.940 1.00 96.62 180 ALA A CA 1
ATOM 1382 C C . ALA A 1 180 ? 11.000 6.887 -16.642 1.00 96.62 180 ALA A C 1
ATOM 1384 O O . ALA A 1 180 ? 11.853 6.833 -17.522 1.00 96.62 180 ALA A O 1
ATOM 1385 N N . TYR A 1 181 ? 11.318 7.133 -15.380 1.00 96.44 181 TYR A N 1
ATOM 1386 C CA . TYR A 1 181 ? 12.673 7.380 -14.911 1.00 96.44 181 TYR A CA 1
ATOM 1387 C C . TYR A 1 181 ? 12.955 6.436 -13.754 1.00 96.44 181 TYR A C 1
ATOM 1389 O O . TYR A 1 181 ? 12.444 6.622 -12.649 1.00 96.44 181 TYR A O 1
ATOM 1397 N N . VAL A 1 182 ? 13.742 5.400 -14.028 1.00 94.81 182 VAL A N 1
ATOM 1398 C CA . VAL A 1 182 ? 14.120 4.384 -13.046 1.00 94.81 182 VAL A CA 1
ATOM 1399 C C . VAL A 1 182 ? 15.379 4.847 -12.337 1.00 94.81 182 VAL A C 1
ATOM 1401 O O . VAL A 1 182 ? 16.474 4.791 -12.892 1.00 94.81 182 VAL A O 1
ATOM 1404 N N . VAL A 1 183 ? 15.213 5.346 -11.116 1.00 93.50 183 VAL A N 1
ATOM 1405 C CA . VAL A 1 183 ? 16.311 5.763 -10.247 1.00 93.50 183 VAL A CA 1
ATOM 1406 C C . VAL A 1 183 ? 16.929 4.532 -9.601 1.00 93.50 183 VAL A C 1
ATOM 1408 O O . VAL A 1 183 ? 16.242 3.774 -8.912 1.00 93.50 183 VAL A O 1
ATOM 1411 N N . ARG A 1 184 ? 18.238 4.377 -9.792 1.00 88.88 184 ARG A N 1
ATOM 1412 C CA . ARG A 1 184 ? 19.047 3.325 -9.181 1.00 88.88 184 ARG A CA 1
ATOM 1413 C C . ARG A 1 184 ? 19.559 3.824 -7.837 1.00 88.88 184 ARG A C 1
ATOM 1415 O O . ARG A 1 184 ? 20.464 4.654 -7.793 1.00 88.88 184 ARG A O 1
ATOM 1422 N N . ALA A 1 185 ? 18.942 3.367 -6.758 1.00 86.25 185 ALA A N 1
ATOM 1423 C CA . ALA A 1 185 ? 19.354 3.709 -5.406 1.00 86.25 185 ALA A CA 1
ATOM 1424 C C . ALA A 1 185 ? 18.846 2.642 -4.444 1.00 86.25 185 ALA A C 1
ATOM 1426 O O . ALA A 1 185 ? 17.658 2.344 -4.432 1.00 86.25 185 ALA A O 1
ATOM 1427 N N . SER A 1 186 ? 19.727 2.121 -3.600 1.00 82.69 186 SER A N 1
ATOM 1428 C CA . SER A 1 186 ? 19.359 1.182 -2.545 1.00 82.69 186 SER A CA 1
ATOM 1429 C C . SER A 1 186 ? 18.284 1.760 -1.619 1.00 82.69 186 SER A C 1
ATOM 1431 O O . SER A 1 186 ? 18.178 2.974 -1.419 1.00 82.69 186 SER A O 1
ATOM 1433 N N . LEU A 1 187 ? 17.516 0.893 -0.955 1.00 79.94 187 LEU A N 1
ATOM 1434 C CA . LEU A 1 187 ? 16.521 1.334 0.025 1.00 79.94 187 LEU A CA 1
ATOM 1435 C C . LEU A 1 187 ? 17.136 2.175 1.158 1.00 79.94 187 LEU A C 1
ATOM 1437 O O . LEU A 1 187 ? 16.470 3.054 1.708 1.00 79.94 187 LEU A O 1
ATOM 1441 N N . ALA A 1 188 ? 18.400 1.916 1.510 1.00 83.88 188 ALA A N 1
ATOM 1442 C CA . ALA A 1 188 ? 19.144 2.712 2.481 1.00 83.88 188 ALA A CA 1
ATOM 1443 C C . ALA A 1 188 ? 19.343 4.152 1.983 1.00 83.88 188 ALA A C 1
ATOM 1445 O O . ALA A 1 188 ? 18.954 5.082 2.688 1.00 83.88 188 ALA A O 1
ATOM 1446 N N . GLU A 1 189 ? 19.836 4.327 0.753 1.00 88.19 189 GLU A N 1
ATOM 1447 C CA . GLU A 1 189 ? 20.008 5.641 0.118 1.00 88.19 189 GLU A CA 1
ATOM 1448 C C . GLU A 1 189 ? 18.666 6.366 -0.032 1.00 88.19 189 GLU A C 1
ATOM 1450 O O . GLU A 1 189 ? 18.545 7.538 0.312 1.00 88.19 189 GLU A O 1
ATOM 1455 N N . LEU A 1 190 ? 17.605 5.672 -0.456 1.00 86.75 190 LEU A N 1
ATOM 1456 C CA . LEU A 1 190 ? 16.260 6.251 -0.589 1.00 86.75 190 LEU A CA 1
ATOM 1457 C C . LEU A 1 190 ? 15.657 6.730 0.746 1.00 86.75 190 LEU A C 1
ATOM 1459 O O . LEU A 1 190 ? 14.730 7.550 0.764 1.00 86.75 190 LEU A O 1
ATOM 1463 N N . ARG A 1 191 ? 16.153 6.221 1.879 1.00 85.56 191 ARG A N 1
ATOM 1464 C CA . ARG A 1 191 ? 15.759 6.657 3.228 1.00 85.56 191 ARG A CA 1
ATOM 1465 C C . ARG A 1 191 ? 16.570 7.852 3.725 1.00 85.56 191 ARG A C 1
ATOM 1467 O O . ARG A 1 191 ? 16.180 8.452 4.731 1.00 85.56 191 ARG A O 1
ATOM 1474 N N . GLU A 1 192 ? 17.656 8.217 3.050 1.00 90.69 192 GLU A N 1
ATOM 1475 C CA . GLU A 1 192 ? 18.455 9.377 3.420 1.00 90.69 192 GLU A CA 1
ATOM 1476 C C . GLU A 1 192 ? 17.686 10.678 3.140 1.00 90.69 192 GLU A C 1
ATOM 1478 O O . GLU A 1 192 ? 17.179 10.882 2.032 1.00 90.69 192 GLU A O 1
ATOM 1483 N N . PRO A 1 193 ? 17.599 11.607 4.113 1.00 90.25 193 PRO A N 1
ATOM 1484 C CA . PRO A 1 193 ? 16.875 12.864 3.923 1.00 90.25 193 PRO A CA 1
ATOM 1485 C C . PRO A 1 193 ? 17.401 13.705 2.754 1.00 90.25 193 PRO A C 1
ATOM 1487 O O . PRO A 1 193 ? 16.624 14.392 2.092 1.00 90.25 193 PRO A O 1
ATOM 1490 N N . GLU A 1 194 ? 18.712 13.661 2.498 1.00 91.94 194 GLU A N 1
ATOM 1491 C CA . GLU A 1 194 ? 19.337 14.386 1.392 1.00 91.94 194 GLU A CA 1
ATOM 1492 C C . GLU A 1 194 ? 18.935 13.801 0.036 1.00 91.94 194 GLU A C 1
ATOM 1494 O O . GLU A 1 194 ? 18.519 14.553 -0.845 1.00 91.94 194 GLU A O 1
ATOM 1499 N N . MET A 1 195 ? 18.952 12.472 -0.106 1.00 91.44 195 MET A N 1
ATOM 1500 C CA . MET A 1 195 ? 18.459 11.790 -1.303 1.00 91.44 195 MET A CA 1
ATOM 1501 C C . MET A 1 195 ? 16.979 12.107 -1.550 1.00 91.44 195 MET A C 1
ATOM 1503 O O . MET A 1 195 ? 16.609 12.482 -2.658 1.00 91.44 195 MET A O 1
ATOM 1507 N N . GLN A 1 196 ? 16.129 12.061 -0.519 1.00 90.12 196 GLN A N 1
ATOM 1508 C CA . GLN A 1 196 ? 14.709 12.422 -0.650 1.00 90.12 196 GLN A CA 1
ATOM 1509 C C . GLN A 1 196 ? 14.510 13.880 -1.080 1.00 90.12 196 GLN A C 1
ATOM 1511 O O . GLN A 1 196 ? 13.650 14.181 -1.913 1.00 90.12 196 GLN A O 1
ATOM 1516 N N . LYS A 1 197 ? 15.316 14.799 -0.538 1.00 89.62 197 LYS A N 1
ATOM 1517 C CA . LYS A 1 197 ? 15.310 16.206 -0.948 1.00 89.62 197 LYS A CA 1
ATOM 1518 C C . LYS A 1 197 ? 15.738 16.367 -2.410 1.00 89.62 197 LYS A C 1
ATOM 1520 O O . LYS A 1 197 ? 15.080 17.096 -3.146 1.00 89.62 197 LYS A O 1
ATOM 1525 N N . ARG A 1 198 ? 16.793 15.672 -2.846 1.00 91.38 198 ARG A N 1
ATOM 1526 C CA . ARG A 1 198 ? 17.246 15.677 -4.248 1.00 91.38 198 ARG A CA 1
ATOM 1527 C C . ARG A 1 198 ? 16.168 15.127 -5.174 1.00 91.38 198 ARG A C 1
ATOM 1529 O O . ARG A 1 198 ? 15.788 15.809 -6.116 1.00 91.38 198 ARG A O 1
ATOM 1536 N N . LEU A 1 199 ? 15.599 13.970 -4.849 1.00 92.00 199 LEU A N 1
ATOM 1537 C CA . LEU A 1 199 ? 14.527 13.336 -5.613 1.00 92.00 199 LEU A CA 1
ATOM 1538 C C . LEU A 1 199 ? 13.287 14.222 -5.755 1.00 92.00 199 LEU A C 1
ATOM 1540 O O . LEU A 1 199 ? 12.809 14.412 -6.865 1.00 92.00 199 LEU A O 1
ATOM 1544 N N . SER A 1 200 ? 12.807 14.815 -4.661 1.00 88.31 200 SER A N 1
ATOM 1545 C CA . SER A 1 200 ? 11.663 15.743 -4.701 1.00 88.31 200 SER A CA 1
ATOM 1546 C C . SER A 1 200 ? 11.952 17.030 -5.482 1.00 88.31 200 SER A C 1
ATOM 1548 O O . SER A 1 200 ? 11.034 17.601 -6.068 1.00 88.31 200 SER A O 1
ATOM 1550 N N . SER A 1 201 ? 13.211 17.485 -5.521 1.00 90.06 201 SER A N 1
ATOM 1551 C CA . SER A 1 201 ? 13.617 18.619 -6.363 1.00 90.06 201 SER A CA 1
ATOM 1552 C C . SER A 1 201 ? 13.799 18.249 -7.838 1.00 90.06 201 SER A C 1
ATOM 1554 O O . SER A 1 201 ? 13.515 19.069 -8.699 1.00 90.06 201 SER A O 1
ATOM 1556 N N . ALA A 1 202 ? 14.259 17.028 -8.124 1.00 91.50 202 ALA A N 1
ATOM 1557 C CA . ALA A 1 202 ? 14.499 16.510 -9.468 1.00 91.50 202 ALA A CA 1
ATOM 1558 C C . ALA A 1 202 ? 13.191 16.151 -10.181 1.00 91.50 202 ALA A C 1
ATOM 1560 O O . ALA A 1 202 ? 12.982 16.477 -11.346 1.00 91.50 202 ALA A O 1
ATOM 1561 N N . PHE A 1 203 ? 12.303 15.484 -9.449 1.00 89.25 203 PHE A N 1
ATOM 1562 C CA . PHE A 1 203 ? 11.032 14.971 -9.923 1.00 89.25 203 PHE A CA 1
ATOM 1563 C C . PHE A 1 203 ? 9.917 15.696 -9.183 1.00 89.25 203 PHE A C 1
ATOM 1565 O O . PHE A 1 203 ? 9.337 15.166 -8.235 1.00 89.25 203 PHE A O 1
ATOM 1572 N N . LEU A 1 204 ? 9.646 16.939 -9.593 1.00 77.12 204 LEU A N 1
ATOM 1573 C CA . LEU A 1 204 ? 8.616 17.764 -8.964 1.00 77.12 204 LEU A CA 1
ATOM 1574 C C . LEU A 1 204 ? 7.299 16.986 -8.838 1.00 77.12 204 LEU A C 1
ATOM 1576 O O . LEU A 1 204 ? 6.742 16.532 -9.840 1.00 77.12 204 LEU A O 1
ATOM 1580 N N . ASP A 1 205 ? 6.773 16.927 -7.612 1.00 67.25 205 ASP A N 1
ATOM 1581 C CA . ASP A 1 205 ? 5.600 16.136 -7.196 1.00 67.25 205 ASP A CA 1
ATOM 1582 C C . ASP A 1 205 ? 4.323 16.336 -8.039 1.00 67.25 205 ASP A C 1
ATOM 1584 O O . ASP A 1 205 ? 3.360 15.591 -7.866 1.00 67.25 205 ASP A O 1
ATOM 1588 N N . GLN A 1 206 ? 4.270 17.373 -8.880 1.00 74.88 206 GLN A N 1
ATOM 1589 C CA . GLN A 1 206 ? 3.121 17.700 -9.732 1.00 74.88 206 GLN A CA 1
ATOM 1590 C C . GLN A 1 206 ? 3.241 17.164 -11.165 1.00 74.88 206 GLN A C 1
ATOM 1592 O O . GLN A 1 206 ? 2.236 17.106 -11.863 1.00 74.88 206 GLN A O 1
ATOM 1597 N N . ARG A 1 207 ? 4.451 16.812 -11.621 1.00 86.31 207 ARG A N 1
ATOM 1598 C CA . ARG A 1 207 ? 4.687 16.282 -12.976 1.00 86.31 207 ARG A CA 1
ATOM 1599 C C . ARG A 1 207 ? 4.857 14.772 -12.992 1.00 86.31 207 ARG A C 1
ATOM 1601 O O . ARG A 1 207 ? 4.520 14.137 -13.984 1.00 86.31 207 ARG A O 1
ATOM 1608 N N . PHE A 1 208 ? 5.349 14.213 -11.889 1.00 92.50 208 PHE A N 1
ATOM 1609 C CA . PHE A 1 208 ? 5.691 12.804 -11.789 1.00 92.50 208 PHE A CA 1
ATOM 1610 C C . PHE A 1 208 ? 4.896 12.108 -10.690 1.00 92.50 208 PHE A C 1
ATOM 1612 O O . PHE A 1 208 ? 4.746 12.606 -9.575 1.00 92.50 208 PHE A O 1
ATOM 1619 N N . SER A 1 209 ? 4.431 10.905 -11.005 1.00 92.31 209 SER A N 1
ATOM 1620 C CA . SER A 1 209 ? 3.911 9.945 -10.040 1.00 92.31 209 SER A CA 1
ATOM 1621 C C . SER A 1 209 ? 4.993 8.925 -9.696 1.00 92.31 209 SER A C 1
ATOM 1623 O O . SER A 1 209 ? 5.732 8.475 -10.567 1.00 92.31 209 SER A O 1
ATOM 1625 N N . VAL A 1 210 ? 5.096 8.560 -8.419 1.00 91.88 210 VAL A N 1
ATOM 1626 C CA . VAL A 1 210 ? 6.129 7.638 -7.928 1.00 91.88 210 VAL A CA 1
ATOM 1627 C C . VAL A 1 210 ? 5.577 6.219 -7.863 1.00 91.88 210 VAL A C 1
ATOM 1629 O O . VAL A 1 210 ? 4.536 5.984 -7.252 1.00 91.88 210 VAL A O 1
ATOM 1632 N N . TRP A 1 211 ? 6.314 5.271 -8.428 1.00 92.19 211 TRP A N 1
ATOM 1633 C CA . TRP A 1 211 ? 6.102 3.836 -8.302 1.00 92.19 211 TRP A CA 1
ATOM 1634 C C . TRP A 1 211 ? 7.278 3.199 -7.558 1.00 92.19 211 TRP A C 1
ATOM 1636 O O . TRP A 1 211 ? 8.436 3.485 -7.863 1.00 92.19 211 TRP A O 1
ATOM 1646 N N . ARG A 1 212 ? 6.977 2.350 -6.570 1.00 87.38 212 ARG A N 1
ATOM 1647 C CA . ARG A 1 212 ? 7.983 1.713 -5.699 1.00 87.38 212 ARG A CA 1
ATOM 1648 C C . ARG A 1 212 ? 8.062 0.193 -5.845 1.00 87.38 212 ARG A C 1
ATOM 1650 O O . ARG A 1 212 ? 8.898 -0.426 -5.206 1.00 87.38 212 ARG A O 1
ATOM 1657 N N . GLY A 1 213 ? 7.187 -0.404 -6.659 1.00 86.44 213 GLY A N 1
ATOM 1658 C CA . GLY A 1 213 ? 6.879 -1.826 -6.530 1.00 86.44 213 GLY A CA 1
ATOM 1659 C C . GLY A 1 213 ? 6.213 -2.124 -5.183 1.00 86.44 213 GLY A C 1
ATOM 1660 O O . GLY A 1 213 ? 6.265 -1.332 -4.241 1.00 86.44 213 GLY A O 1
ATOM 1661 N N . THR A 1 214 ? 5.502 -3.237 -5.070 1.00 85.69 214 THR A N 1
ATOM 1662 C CA . THR A 1 214 ? 5.006 -3.699 -3.770 1.00 85.69 214 THR A CA 1
ATOM 1663 C C . THR A 1 214 ? 4.969 -5.212 -3.795 1.00 85.69 214 THR A C 1
ATOM 1665 O O . THR A 1 214 ? 4.193 -5.801 -4.539 1.00 85.69 214 THR A O 1
ATOM 1668 N N . VAL A 1 215 ? 5.796 -5.840 -2.961 1.00 89.69 215 VAL A N 1
ATOM 1669 C CA . VAL A 1 215 ? 5.732 -7.289 -2.761 1.00 89.69 215 VAL A CA 1
ATOM 1670 C C . VAL A 1 215 ? 4.413 -7.604 -2.067 1.00 89.69 215 VAL A C 1
ATOM 1672 O O . VAL A 1 215 ? 4.091 -7.014 -1.027 1.00 89.69 215 VAL A O 1
ATOM 1675 N N . ARG A 1 216 ? 3.626 -8.510 -2.64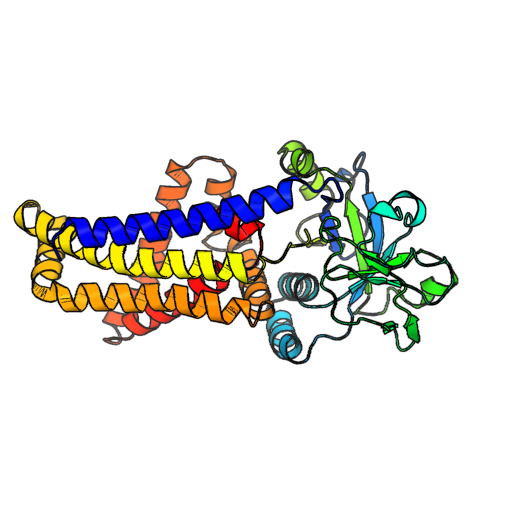5 1.00 91.75 216 ARG A N 1
ATOM 1676 C CA . ARG A 1 216 ? 2.336 -8.899 -2.087 1.00 91.75 216 ARG A CA 1
ATOM 1677 C C . ARG A 1 216 ? 2.584 -9.818 -0.903 1.00 91.75 216 ARG A C 1
ATOM 1679 O O . ARG A 1 216 ? 3.363 -10.758 -0.987 1.00 91.75 216 ARG A O 1
ATOM 1686 N N . THR A 1 217 ? 1.880 -9.593 0.198 1.00 93.81 217 THR A N 1
ATOM 1687 C CA . THR A 1 217 ? 1.932 -10.511 1.335 1.00 93.81 217 THR A CA 1
ATOM 1688 C C . THR A 1 217 ? 1.372 -11.874 0.906 1.00 93.81 217 THR A C 1
ATOM 1690 O O . THR A 1 217 ? 0.202 -11.947 0.490 1.00 93.81 217 THR A O 1
ATOM 1693 N N . PRO A 1 218 ? 2.149 -12.967 1.036 1.00 92.88 218 PRO A N 1
ATOM 1694 C CA . PRO A 1 218 ? 1.664 -14.295 0.694 1.00 92.88 218 PRO A CA 1
ATOM 1695 C C . PRO A 1 218 ? 0.432 -14.665 1.530 1.00 92.88 218 PRO A C 1
ATOM 1697 O O . PRO A 1 218 ? 0.281 -14.232 2.676 1.00 92.88 218 PRO A O 1
ATOM 1700 N N . GLY A 1 219 ? -0.465 -15.478 0.965 1.00 95.19 219 GLY A N 1
ATOM 1701 C CA . GLY A 1 219 ? -1.771 -15.762 1.573 1.00 95.19 219 GLY A CA 1
ATOM 1702 C C . GLY A 1 219 ? -1.685 -16.351 2.982 1.00 95.19 219 GLY A C 1
ATOM 1703 O O . GLY A 1 219 ? -2.420 -15.923 3.868 1.00 95.19 219 GLY A O 1
ATOM 1704 N N . GLY A 1 220 ? -0.758 -17.285 3.216 1.00 96.19 220 GLY A N 1
ATOM 1705 C CA . GLY A 1 220 ? -0.553 -17.906 4.530 1.00 96.19 220 GLY A CA 1
ATOM 1706 C C . GLY A 1 220 ? -0.244 -16.880 5.631 1.00 96.19 220 GLY A C 1
ATOM 1707 O O . GLY A 1 220 ? -1.052 -16.732 6.553 1.00 96.19 220 GLY A O 1
ATOM 1708 N N . PRO A 1 221 ? 0.875 -16.137 5.530 1.00 96.00 221 PRO A N 1
ATOM 1709 C CA . PRO A 1 221 ? 1.188 -15.032 6.431 1.00 96.00 221 PRO A CA 1
ATOM 1710 C C . PRO A 1 221 ? 0.055 -14.004 6.539 1.00 96.00 221 PRO A C 1
ATOM 1712 O O . PRO A 1 221 ? -0.354 -13.646 7.641 1.00 96.00 221 PRO A O 1
ATOM 1715 N N . PHE A 1 222 ? -0.539 -13.582 5.421 1.00 96.81 222 PHE A N 1
ATOM 1716 C CA . PHE A 1 222 ? -1.644 -12.624 5.448 1.00 96.81 222 PHE A CA 1
ATOM 1717 C C . PHE A 1 222 ? -2.801 -13.093 6.352 1.00 96.81 222 PHE A C 1
ATOM 1719 O O . PHE A 1 222 ? -3.207 -12.379 7.273 1.00 96.81 222 PHE A O 1
ATOM 1726 N N . PHE A 1 223 ? -3.312 -14.311 6.147 1.00 97.81 223 PHE A N 1
ATOM 1727 C CA . PHE A 1 223 ? -4.425 -14.833 6.943 1.00 97.81 223 PHE A CA 1
ATOM 1728 C C . PHE A 1 223 ? -4.032 -15.141 8.390 1.00 97.81 223 PHE A C 1
ATOM 1730 O O . PHE A 1 223 ? -4.865 -14.977 9.284 1.00 97.81 223 PHE A O 1
ATOM 1737 N N . ALA A 1 224 ? -2.779 -15.524 8.653 1.00 97.81 224 ALA A N 1
ATOM 1738 C CA . ALA A 1 224 ? -2.268 -15.654 10.015 1.00 97.81 224 ALA A CA 1
ATOM 1739 C C . ALA A 1 224 ? -2.294 -14.300 10.743 1.00 97.81 224 ALA A C 1
ATOM 1741 O O . ALA A 1 224 ? -2.822 -14.206 11.854 1.00 97.81 224 ALA A O 1
ATOM 1742 N N . PHE A 1 225 ? -1.817 -13.233 10.096 1.00 97.75 225 PHE A N 1
ATOM 1743 C CA . PHE A 1 225 ? -1.856 -11.881 10.645 1.00 97.75 225 PHE A CA 1
ATOM 1744 C C . PHE A 1 225 ? -3.291 -11.415 10.920 1.00 97.75 225 PHE A C 1
ATOM 1746 O O . PHE A 1 225 ? -3.593 -10.965 12.025 1.00 97.75 225 PHE A O 1
ATOM 1753 N N . VAL A 1 226 ? -4.205 -11.583 9.959 1.00 97.81 226 VAL A N 1
ATOM 1754 C CA . VAL A 1 226 ? -5.624 -11.217 10.122 1.00 97.81 226 VAL A CA 1
ATOM 1755 C C . VAL A 1 226 ? -6.306 -12.052 11.212 1.00 97.81 226 VAL A C 1
ATOM 1757 O O . VAL A 1 226 ? -7.091 -11.520 12.000 1.00 97.81 226 VAL A O 1
ATOM 1760 N N . GLY A 1 227 ? -5.979 -13.341 11.327 1.00 98.38 227 GLY A N 1
ATOM 1761 C CA . GLY A 1 227 ? -6.419 -14.184 12.440 1.00 98.38 227 GLY A CA 1
ATOM 1762 C C . GLY A 1 227 ? -5.928 -13.651 13.788 1.00 98.38 227 GLY A C 1
ATOM 1763 O O . GLY A 1 227 ? -6.696 -13.569 14.749 1.00 98.38 227 GLY A O 1
ATOM 1764 N N . GLY A 1 228 ? -4.676 -13.194 13.842 1.00 98.25 228 GLY A N 1
ATOM 1765 C CA . GLY A 1 228 ? -4.111 -12.509 14.999 1.00 98.25 228 GLY A CA 1
ATOM 1766 C C . GLY A 1 228 ? -4.849 -11.209 15.335 1.00 98.25 228 GLY A C 1
ATOM 1767 O O . GLY A 1 228 ? -5.213 -11.004 16.495 1.00 98.25 228 GLY A O 1
ATOM 1768 N N . MET A 1 229 ? -5.186 -10.390 14.329 1.00 98.00 229 MET A N 1
ATOM 1769 C CA . MET A 1 229 ? -6.027 -9.196 14.498 1.00 98.00 229 MET A CA 1
ATOM 1770 C C . MET A 1 229 ? -7.402 -9.553 15.072 1.00 98.00 229 MET A C 1
ATOM 1772 O O . MET A 1 229 ? -7.865 -8.893 15.999 1.00 98.00 229 MET A O 1
ATOM 1776 N N . ALA A 1 230 ? -8.054 -10.607 14.575 1.00 98.38 230 ALA A N 1
ATOM 1777 C CA . ALA A 1 230 ? -9.361 -11.039 15.068 1.00 98.38 230 ALA A CA 1
ATOM 1778 C C . ALA A 1 230 ? -9.310 -11.454 16.551 1.00 98.38 230 ALA A C 1
ATOM 1780 O O . ALA A 1 230 ? -10.162 -11.044 17.346 1.00 98.38 230 ALA A O 1
ATOM 1781 N N . LEU A 1 231 ? -8.281 -12.212 16.950 1.00 98.38 231 LEU A N 1
ATOM 1782 C CA . LEU A 1 231 ? -8.047 -12.585 18.349 1.00 98.38 231 LEU A CA 1
ATOM 1783 C C . LEU A 1 231 ? -7.739 -11.362 19.221 1.00 98.38 231 LEU A C 1
ATOM 1785 O O . LEU A 1 231 ? -8.279 -11.240 20.324 1.00 98.38 231 LEU A O 1
ATOM 1789 N N . LEU A 1 232 ? -6.921 -10.433 18.717 1.00 97.75 232 LEU A N 1
ATOM 1790 C CA . LEU A 1 232 ? -6.595 -9.182 19.394 1.00 97.75 232 LEU A CA 1
ATOM 1791 C C . LEU A 1 232 ? -7.852 -8.338 19.628 1.00 97.75 232 LEU A C 1
ATOM 1793 O O . LEU A 1 232 ? -8.071 -7.865 20.742 1.00 97.75 232 LEU A O 1
ATOM 1797 N N . VAL A 1 233 ? -8.710 -8.204 18.616 1.00 97.56 233 VAL A N 1
ATOM 1798 C CA . VAL A 1 233 ? -9.990 -7.493 18.706 1.00 97.56 233 VAL A CA 1
ATOM 1799 C C . VAL A 1 233 ? -10.908 -8.160 19.723 1.00 97.56 233 VAL A C 1
ATOM 1801 O O . VAL A 1 233 ? -11.449 -7.476 20.593 1.00 97.56 233 VAL A O 1
ATOM 1804 N N . LEU A 1 234 ? -11.059 -9.484 19.671 1.00 97.88 234 LEU A N 1
ATOM 1805 C CA . LEU A 1 234 ? -11.936 -10.219 20.579 1.00 97.88 234 LEU A CA 1
ATOM 1806 C C . LEU A 1 234 ? -11.457 -10.122 22.037 1.00 97.88 234 LEU A C 1
ATOM 1808 O O . LEU A 1 234 ? -12.199 -9.671 22.915 1.00 97.88 234 LEU A O 1
ATOM 1812 N N . GLY A 1 235 ? -10.206 -10.507 22.303 1.00 97.69 235 GLY A N 1
ATOM 1813 C CA . GLY A 1 235 ? -9.624 -10.472 23.646 1.00 97.69 235 GLY A CA 1
ATOM 1814 C C . GLY A 1 235 ? -9.460 -9.050 24.177 1.00 97.69 235 GLY A C 1
ATOM 1815 O O . GLY A 1 235 ? -9.775 -8.772 25.339 1.00 97.69 235 GLY A O 1
ATOM 1816 N N . GLY A 1 236 ? -9.018 -8.131 23.316 1.00 97.06 236 GLY A N 1
ATOM 1817 C CA . GLY A 1 236 ? -8.803 -6.723 23.632 1.00 97.06 236 GLY A CA 1
ATOM 1818 C C . GLY A 1 236 ? -10.104 -6.007 23.975 1.00 97.06 236 GLY A C 1
ATOM 1819 O O . GLY A 1 236 ? -10.163 -5.325 24.994 1.00 97.06 236 GLY A O 1
ATOM 1820 N N . SER A 1 237 ? -11.183 -6.239 23.219 1.00 97.69 237 SER A N 1
ATOM 1821 C CA . SER A 1 237 ? -12.493 -5.627 23.495 1.00 97.69 237 SER A CA 1
ATOM 1822 C C . SER A 1 237 ? -13.065 -6.071 24.842 1.00 97.69 237 SER A C 1
ATOM 1824 O O . SER A 1 237 ? -13.580 -5.250 25.610 1.00 97.69 237 SER A O 1
ATOM 1826 N N . VAL A 1 238 ? -12.939 -7.361 25.177 1.00 97.69 238 VAL A N 1
ATOM 1827 C CA . VAL A 1 238 ? -13.371 -7.883 26.483 1.00 97.69 238 VAL A CA 1
ATOM 1828 C C . VAL A 1 238 ? -12.506 -7.321 27.613 1.00 97.69 238 VAL A C 1
ATOM 1830 O O . VAL A 1 238 ? -13.040 -6.900 28.644 1.00 97.69 238 VAL A O 1
ATOM 1833 N N . SER A 1 239 ? -11.185 -7.286 27.426 1.00 96.69 239 SER A N 1
ATOM 1834 C CA . SER A 1 239 ? -10.234 -6.766 28.416 1.00 96.69 239 SER A CA 1
ATOM 1835 C C . SER A 1 239 ? -10.444 -5.273 28.675 1.00 96.69 239 SER A C 1
ATOM 1837 O O . SER A 1 239 ? -10.553 -4.868 29.831 1.00 96.69 239 SER A O 1
ATOM 1839 N N . LEU A 1 240 ? -10.610 -4.472 27.620 1.00 96.81 240 LEU A N 1
ATOM 1840 C CA . LEU A 1 240 ? -10.898 -3.041 27.704 1.00 96.81 240 LEU A CA 1
ATOM 1841 C C . LEU A 1 240 ? -12.232 -2.778 28.404 1.00 96.81 240 LEU A C 1
ATOM 1843 O O . LEU A 1 240 ? -12.292 -1.973 29.327 1.00 96.81 240 LEU A O 1
ATOM 1847 N N . THR A 1 241 ? -13.293 -3.501 28.034 1.00 97.19 241 THR A N 1
ATOM 1848 C CA . THR A 1 241 ? -14.605 -3.360 28.689 1.00 97.19 241 THR A CA 1
ATOM 1849 C C . THR A 1 241 ? -14.505 -3.627 30.191 1.00 97.19 241 THR A C 1
ATOM 1851 O O . THR A 1 241 ? -15.081 -2.894 30.998 1.00 97.19 241 THR A O 1
ATOM 1854 N N . ARG A 1 242 ? -13.751 -4.660 30.587 1.00 96.25 242 ARG A N 1
ATOM 1855 C CA . ARG A 1 242 ? -13.508 -4.985 31.999 1.00 96.25 242 ARG A CA 1
ATOM 1856 C C . ARG A 1 242 ? -12.692 -3.908 32.701 1.00 96.25 242 ARG A C 1
ATOM 1858 O O . ARG A 1 242 ? -13.061 -3.528 33.807 1.00 96.25 242 ARG A O 1
ATOM 1865 N N . LEU A 1 243 ? -11.642 -3.402 32.058 1.00 96.31 243 LEU A N 1
ATOM 1866 C CA . LEU A 1 243 ? -10.838 -2.303 32.583 1.00 96.31 243 LEU A CA 1
ATOM 1867 C C . LEU A 1 243 ? -11.698 -1.054 32.810 1.00 96.31 243 LEU A C 1
ATOM 1869 O O . LEU A 1 243 ? -11.652 -0.485 33.894 1.00 96.31 243 LEU A O 1
ATOM 1873 N N . CYS A 1 244 ? -12.546 -0.671 31.853 1.00 96.94 244 CYS A N 1
ATOM 1874 C CA . CYS A 1 244 ? -13.471 0.451 32.018 1.00 96.94 244 CYS A CA 1
ATOM 1875 C C . CYS A 1 244 ? -14.445 0.229 33.184 1.00 96.94 244 CYS A C 1
ATOM 1877 O O . CYS A 1 244 ? -14.657 1.142 33.976 1.00 96.94 244 CYS A O 1
ATOM 1879 N N . CYS A 1 245 ? -15.003 -0.979 33.331 1.00 96.38 245 CYS A N 1
ATOM 1880 C CA . CYS A 1 245 ? -15.887 -1.300 34.457 1.00 96.38 245 CYS A CA 1
ATOM 1881 C C . CYS A 1 245 ? -15.158 -1.214 35.805 1.00 96.38 245 CYS A C 1
ATOM 1883 O O . CYS A 1 245 ? -15.707 -0.689 36.764 1.00 96.38 245 CYS A O 1
ATOM 1885 N N . PHE A 1 246 ? -13.920 -1.701 35.867 1.00 96.38 246 PHE A N 1
ATOM 1886 C CA . PHE A 1 246 ? -13.080 -1.627 37.059 1.00 96.38 246 PHE A CA 1
ATOM 1887 C C . PHE A 1 246 ? -12.698 -0.182 37.411 1.00 96.38 246 PHE A C 1
ATOM 1889 O O . PHE A 1 246 ? -12.725 0.210 38.575 1.00 96.38 246 PHE A O 1
ATOM 1896 N N . LEU A 1 247 ? -12.366 0.634 36.408 1.00 96.56 247 LEU A N 1
ATOM 1897 C CA . LEU A 1 247 ? -12.060 2.049 36.603 1.00 96.56 247 LEU A CA 1
ATOM 1898 C C . LEU A 1 247 ? -13.297 2.852 37.018 1.00 96.56 247 LEU A C 1
ATOM 1900 O O . LEU A 1 247 ? -13.153 3.785 37.803 1.00 96.56 247 LEU A O 1
ATOM 1904 N N . ALA A 1 248 ? -14.499 2.479 36.566 1.00 96.62 248 ALA A N 1
ATOM 1905 C CA . ALA A 1 248 ? -15.749 3.123 36.977 1.00 96.62 248 ALA A CA 1
ATOM 1906 C C . ALA A 1 248 ? -15.970 3.078 38.500 1.00 96.62 248 ALA A C 1
ATOM 1908 O O . ALA A 1 248 ? -16.548 4.000 39.064 1.00 96.62 248 ALA A O 1
ATOM 1909 N N . GLU A 1 249 ? -15.465 2.043 39.178 1.00 95.69 249 GLU A N 1
ATOM 1910 C CA . GLU A 1 249 ? -15.558 1.900 40.638 1.00 95.69 249 GLU A CA 1
ATOM 1911 C C . GLU A 1 249 ? -14.523 2.753 41.392 1.00 95.69 249 GLU A C 1
ATOM 1913 O O . GLU A 1 249 ? -14.676 3.010 42.585 1.00 95.69 249 GLU A O 1
ATOM 1918 N N . ARG A 1 250 ? -13.455 3.197 40.714 1.00 96.06 250 ARG A N 1
ATOM 1919 C CA . ARG A 1 250 ? -12.296 3.861 41.340 1.00 96.06 250 ARG A CA 1
ATOM 1920 C C . ARG A 1 250 ? -12.166 5.341 40.993 1.00 96.06 250 ARG A C 1
ATOM 1922 O O . ARG A 1 250 ? -11.674 6.121 41.806 1.00 96.06 250 ARG A O 1
ATOM 1929 N N . VAL A 1 251 ? -12.576 5.739 39.793 1.00 95.25 251 VAL A N 1
ATOM 1930 C CA . VAL A 1 251 ? -12.382 7.094 39.265 1.00 95.25 251 VAL A CA 1
ATOM 1931 C C . VAL A 1 251 ? -13.569 7.976 39.655 1.00 95.25 251 VAL A C 1
ATOM 1933 O O . VAL A 1 251 ? -14.659 7.855 39.108 1.00 95.25 251 VAL A O 1
ATOM 1936 N N . ARG A 1 252 ? -13.340 8.887 40.609 1.00 91.50 252 ARG A N 1
ATOM 1937 C CA . ARG A 1 252 ? -14.350 9.825 41.135 1.00 91.50 252 ARG A CA 1
ATOM 1938 C C . ARG A 1 252 ? -14.552 11.132 40.344 1.00 91.50 252 ARG A C 1
ATOM 1940 O O . ARG A 1 252 ? -15.667 11.647 40.398 1.00 91.50 252 ARG A O 1
ATOM 1947 N N . PRO A 1 253 ? -13.551 11.713 39.646 1.00 92.56 253 PRO A N 1
ATOM 1948 C CA . PRO A 1 253 ? -13.750 12.970 38.921 1.00 92.56 253 PRO A CA 1
ATOM 1949 C C . PRO A 1 253 ? -14.883 12.879 37.896 1.00 92.56 253 PRO A C 1
ATOM 1951 O O . PRO A 1 253 ? -14.895 11.961 37.079 1.00 92.56 253 PRO A O 1
ATOM 1954 N N . ALA A 1 254 ? -15.798 13.854 37.895 1.00 87.06 254 ALA A N 1
ATOM 1955 C CA . ALA A 1 254 ? -17.023 13.815 37.087 1.00 87.06 254 ALA A CA 1
ATOM 1956 C C . ALA A 1 254 ? -16.763 13.653 35.577 1.00 87.06 254 ALA A C 1
ATOM 1958 O O . ALA A 1 254 ? -17.502 12.938 34.901 1.00 87.06 254 ALA A O 1
ATOM 1959 N N . VAL A 1 255 ? -15.678 14.254 35.072 1.00 92.50 255 VAL A N 1
ATOM 1960 C CA . VAL A 1 255 ? -15.296 14.233 33.649 1.00 92.50 255 VAL A CA 1
ATOM 1961 C C . VAL A 1 255 ? -15.063 12.808 33.130 1.00 92.50 255 VAL A C 1
ATOM 1963 O O . VAL A 1 255 ? -15.459 12.494 32.013 1.00 92.50 255 VAL A O 1
ATOM 1966 N N . LEU A 1 256 ? -14.455 11.932 33.938 1.00 92.69 256 LEU A N 1
ATOM 1967 C CA . LEU A 1 256 ? -14.171 10.538 33.563 1.00 92.69 256 LEU A CA 1
ATOM 1968 C C . LEU A 1 256 ? -15.144 9.546 34.209 1.00 92.69 256 LEU A C 1
ATOM 1970 O O . LEU A 1 256 ? -15.499 8.541 33.595 1.00 92.69 256 LEU A O 1
ATOM 1974 N N . GLY A 1 257 ? -15.607 9.838 35.424 1.00 94.62 257 GLY A N 1
ATOM 1975 C CA . GLY A 1 257 ? -16.501 8.978 36.188 1.00 94.62 257 GLY A CA 1
ATOM 1976 C C . GLY A 1 257 ? -17.847 8.773 35.496 1.00 94.62 257 GLY A C 1
ATOM 1977 O O . GLY A 1 257 ? -18.294 7.635 35.377 1.00 94.62 257 GLY A O 1
ATOM 1978 N N . ALA A 1 258 ? -18.471 9.835 34.968 1.00 94.94 258 ALA A N 1
ATOM 1979 C CA . ALA A 1 258 ? -19.781 9.718 34.321 1.00 94.94 258 ALA A CA 1
ATOM 1980 C C . ALA A 1 258 ? -19.749 8.852 33.038 1.00 94.94 258 ALA A C 1
ATOM 1982 O O . ALA A 1 258 ? -20.565 7.928 32.937 1.00 94.94 258 ALA A O 1
ATOM 1983 N N . PRO A 1 259 ? -18.803 9.044 32.091 1.00 94.31 259 PRO A N 1
ATOM 1984 C CA . PRO A 1 259 ? -18.648 8.136 30.951 1.00 94.31 259 PRO A CA 1
ATOM 1985 C C . PRO A 1 259 ? -18.360 6.683 31.356 1.00 94.31 259 PRO A C 1
ATOM 1987 O O . PRO A 1 259 ? -18.970 5.759 30.815 1.00 94.31 259 PRO A O 1
ATOM 1990 N N . LEU A 1 260 ? -17.469 6.460 32.331 1.00 96.75 260 LEU A N 1
ATOM 1991 C CA . LEU A 1 260 ? -17.123 5.114 32.800 1.00 96.75 260 LEU A CA 1
ATOM 1992 C C . LEU A 1 260 ? -18.316 4.411 33.466 1.00 96.75 260 LEU A C 1
ATOM 1994 O O . LEU A 1 260 ? -18.573 3.240 33.180 1.00 96.75 260 LEU A O 1
ATOM 1998 N N . ALA A 1 261 ? -19.095 5.123 34.282 1.00 96.19 261 ALA A N 1
ATOM 1999 C CA . ALA A 1 261 ? -20.322 4.604 34.884 1.00 96.19 261 ALA A CA 1
ATOM 2000 C C . ALA A 1 261 ? -21.379 4.257 33.820 1.00 96.19 261 ALA A C 1
ATOM 2002 O O . ALA A 1 261 ? -22.050 3.224 33.914 1.00 96.19 261 ALA A O 1
ATOM 2003 N N . ALA A 1 262 ? -21.500 5.071 32.764 1.00 96.38 262 ALA A N 1
ATOM 2004 C CA . ALA A 1 262 ? -22.385 4.776 31.638 1.00 96.38 262 ALA A CA 1
ATOM 2005 C C . ALA A 1 262 ? -21.968 3.489 30.902 1.00 96.38 262 ALA A C 1
ATOM 2007 O O . ALA A 1 262 ? -22.825 2.648 30.603 1.00 96.38 262 ALA A O 1
ATOM 2008 N N . ILE A 1 263 ? -20.663 3.296 30.672 1.00 97.00 263 ILE A N 1
ATOM 2009 C CA . ILE A 1 263 ? -20.106 2.059 30.103 1.00 97.00 263 ILE A CA 1
ATOM 2010 C C . ILE A 1 263 ? -20.393 0.867 31.021 1.00 97.00 263 ILE A C 1
ATOM 2012 O O . ILE A 1 263 ? -20.901 -0.149 30.549 1.00 97.00 263 ILE A O 1
ATOM 2016 N N . GLN A 1 264 ? -20.136 0.984 32.326 1.00 97.31 264 GLN A N 1
ATOM 2017 C CA . GLN A 1 264 ? -20.368 -0.089 33.298 1.00 97.31 264 GLN A CA 1
ATOM 2018 C C . GLN A 1 264 ? -21.841 -0.529 33.311 1.00 97.31 264 GLN A C 1
ATOM 2020 O O . GLN A 1 264 ? -22.136 -1.727 33.228 1.00 97.31 264 GLN A O 1
ATOM 2025 N N . LYS A 1 265 ? -22.774 0.436 33.314 1.00 98.06 265 LYS A N 1
ATOM 2026 C CA . LYS A 1 265 ? -24.224 0.187 33.253 1.00 98.06 265 LYS A CA 1
ATOM 2027 C C . LYS A 1 265 ? -24.644 -0.520 31.960 1.00 98.06 265 LYS A C 1
ATOM 2029 O O . LYS A 1 265 ? -25.602 -1.290 31.969 1.00 98.06 265 LYS A O 1
ATOM 2034 N N . ARG A 1 266 ? -23.936 -0.286 30.848 1.00 97.94 266 ARG A N 1
ATOM 2035 C CA . ARG A 1 266 ? -24.263 -0.817 29.509 1.00 97.94 266 ARG A CA 1
ATOM 2036 C C . ARG A 1 266 ? -23.139 -1.665 28.904 1.00 97.94 266 ARG A C 1
ATOM 2038 O O . ARG A 1 266 ? -22.959 -1.684 27.689 1.00 97.94 266 ARG A O 1
ATOM 2045 N N . LYS A 1 267 ? -22.419 -2.431 29.726 1.00 97.38 267 LYS A N 1
ATOM 2046 C CA . LYS A 1 267 ? -21.215 -3.179 29.310 1.00 97.38 267 LYS A CA 1
ATOM 2047 C C . LYS A 1 267 ? -21.402 -4.093 28.093 1.00 97.38 267 LYS A C 1
ATOM 2049 O O . LYS A 1 267 ? -20.498 -4.207 27.275 1.00 97.38 267 LYS A O 1
ATOM 2054 N N . ARG A 1 268 ? -22.573 -4.731 27.946 1.00 98.06 268 ARG A N 1
ATOM 2055 C CA . ARG A 1 268 ? -22.881 -5.591 26.784 1.00 98.06 268 ARG A CA 1
ATOM 2056 C C . ARG A 1 268 ? -22.987 -4.784 25.493 1.00 98.06 268 ARG A C 1
ATOM 2058 O O . ARG A 1 268 ? -22.449 -5.206 24.477 1.00 98.06 268 ARG A O 1
ATOM 2065 N N . LEU A 1 269 ? -23.645 -3.626 25.553 1.00 96.88 269 LEU A N 1
ATOM 2066 C CA . LEU A 1 269 ? -23.749 -2.714 24.417 1.00 96.88 269 LEU A CA 1
ATOM 2067 C C . LEU A 1 269 ? -22.365 -2.185 24.039 1.00 96.88 269 LEU A C 1
ATOM 2069 O O . LEU A 1 269 ? -22.000 -2.246 22.874 1.00 96.88 269 LEU A O 1
ATOM 2073 N N . PHE A 1 270 ? -21.577 -1.742 25.022 1.00 97.06 270 PHE A N 1
ATOM 2074 C CA . PHE A 1 270 ? -20.217 -1.260 24.782 1.00 97.06 270 PHE A CA 1
ATOM 2075 C C . PHE A 1 270 ? -19.334 -2.326 24.119 1.00 97.06 270 PHE A C 1
ATOM 2077 O O . PHE A 1 270 ? -18.723 -2.060 23.089 1.00 97.06 270 PHE A O 1
ATOM 2084 N N . LEU A 1 271 ? -19.344 -3.558 24.643 1.00 97.81 271 LEU A N 1
ATOM 2085 C CA . LEU A 1 271 ? -18.624 -4.679 24.039 1.00 97.81 271 LEU A CA 1
ATOM 2086 C C . LEU A 1 271 ? -19.102 -4.968 22.609 1.00 97.81 271 LEU A C 1
ATOM 2088 O O . LEU A 1 271 ? -18.281 -5.157 21.720 1.00 97.81 271 LEU A O 1
ATOM 2092 N N . THR A 1 272 ? -20.416 -4.978 22.377 1.00 97.88 272 THR A N 1
ATOM 2093 C CA . THR A 1 272 ? -20.992 -5.226 21.044 1.00 97.88 272 THR A CA 1
ATOM 2094 C C . THR A 1 272 ? -20.556 -4.154 20.048 1.00 97.88 272 THR A C 1
ATOM 2096 O O . THR A 1 272 ? -20.169 -4.485 18.934 1.00 97.88 272 THR A O 1
ATOM 2099 N N . LEU A 1 273 ? -20.550 -2.880 20.454 1.00 96.00 273 LEU A N 1
ATOM 2100 C CA . LEU A 1 273 ? -20.085 -1.777 19.613 1.00 96.00 273 LEU A CA 1
ATOM 2101 C C . LEU A 1 273 ? -18.602 -1.916 19.253 1.00 96.00 273 LEU A C 1
ATOM 2103 O O . LEU A 1 273 ? -18.252 -1.718 18.094 1.00 96.00 273 LEU A O 1
ATOM 2107 N N . LEU A 1 274 ? -17.747 -2.302 20.207 1.00 96.81 274 LEU A N 1
ATOM 2108 C CA . LEU A 1 274 ? -16.330 -2.571 19.935 1.00 96.81 274 LEU A CA 1
ATOM 2109 C C . LEU A 1 274 ? -16.161 -3.717 18.931 1.00 96.81 274 LEU A C 1
ATOM 2111 O O . LEU A 1 274 ? -15.424 -3.571 17.959 1.00 96.81 274 LEU A O 1
ATOM 2115 N N . LEU A 1 275 ? -16.872 -4.830 19.136 1.00 97.94 275 LEU A N 1
ATOM 2116 C CA . LEU A 1 275 ? -16.795 -5.996 18.253 1.00 97.94 275 LEU A CA 1
ATOM 2117 C C . LEU A 1 275 ? -17.315 -5.696 16.847 1.00 97.94 275 LEU A C 1
ATOM 2119 O O . LEU A 1 275 ? -16.705 -6.132 15.881 1.00 97.94 275 LEU A O 1
ATOM 2123 N N . ILE A 1 276 ? -18.401 -4.934 16.716 1.00 97.94 276 ILE A N 1
ATOM 2124 C CA . ILE A 1 276 ? -18.931 -4.519 15.413 1.00 97.94 276 ILE A CA 1
ATOM 2125 C C . ILE A 1 276 ? -17.948 -3.574 14.713 1.00 97.94 276 ILE A C 1
ATOM 2127 O O . ILE A 1 276 ? -17.604 -3.795 13.555 1.00 97.94 276 ILE A O 1
ATOM 2131 N N . TYR A 1 277 ? -17.469 -2.543 15.413 1.00 97.06 277 TYR A N 1
ATOM 2132 C CA . TYR A 1 277 ? -16.577 -1.540 14.833 1.00 97.06 277 TYR A CA 1
ATOM 2133 C C . TYR A 1 277 ? -15.250 -2.159 14.384 1.00 97.06 277 TYR A C 1
ATOM 2135 O O . TYR A 1 277 ? -14.865 -2.037 13.226 1.00 97.06 277 TYR A O 1
ATOM 2143 N N . PHE A 1 278 ? -14.550 -2.866 15.272 1.00 97.44 278 PHE A N 1
ATOM 2144 C CA . PHE A 1 278 ? -13.265 -3.474 14.926 1.00 97.44 278 PHE A CA 1
ATOM 2145 C C . PHE A 1 278 ? -13.417 -4.753 14.096 1.00 97.44 278 PHE A C 1
ATOM 2147 O O . PHE A 1 278 ? -12.546 -5.059 13.288 1.00 97.44 278 PHE A O 1
ATOM 2154 N N . GLY A 1 279 ? -14.532 -5.471 14.233 1.00 98.06 279 GLY A N 1
ATOM 2155 C CA . GLY A 1 279 ? -14.874 -6.580 13.345 1.00 98.06 279 GLY A CA 1
ATOM 2156 C C . GLY A 1 279 ? -15.057 -6.120 11.901 1.00 98.06 279 GLY A C 1
ATOM 2157 O O . GLY A 1 279 ? -14.600 -6.810 10.996 1.00 98.06 279 GLY A O 1
ATOM 2158 N N . ALA A 1 280 ? -15.627 -4.928 11.674 1.00 98.31 280 ALA A N 1
ATOM 2159 C CA . ALA A 1 280 ? -15.681 -4.328 10.343 1.00 98.31 280 ALA A CA 1
ATOM 2160 C C . ALA A 1 280 ? -14.275 -4.060 9.783 1.00 98.31 280 ALA A C 1
ATOM 2162 O O . ALA A 1 280 ? -14.026 -4.378 8.626 1.00 98.31 280 ALA A O 1
ATOM 2163 N N . VAL A 1 281 ? -13.332 -3.564 10.596 1.00 98.06 281 VAL A N 1
ATOM 2164 C CA . VAL A 1 281 ? -11.929 -3.398 10.162 1.00 98.06 281 VAL A CA 1
ATOM 2165 C C . VAL A 1 281 ? -11.361 -4.735 9.669 1.00 98.06 281 VAL A C 1
ATOM 2167 O O . VAL A 1 281 ? -10.904 -4.813 8.534 1.00 98.06 281 VAL A O 1
ATOM 2170 N N . VAL A 1 282 ? -11.462 -5.797 10.477 1.00 98.31 282 VAL A N 1
ATOM 2171 C CA . VAL A 1 282 ? -10.955 -7.140 10.127 1.00 98.31 282 VAL A CA 1
ATOM 2172 C C . VAL A 1 282 ? -11.635 -7.692 8.870 1.00 98.31 282 VAL A C 1
ATOM 2174 O O . VAL A 1 282 ? -10.962 -8.202 7.977 1.00 98.31 282 VAL A O 1
ATOM 2177 N N . LEU A 1 283 ? -12.962 -7.568 8.774 1.00 98.25 283 LEU A N 1
ATOM 2178 C CA . LEU A 1 283 ? -13.732 -8.033 7.621 1.00 98.25 283 LEU A CA 1
ATOM 2179 C C . LEU A 1 283 ? -13.271 -7.348 6.332 1.00 98.25 283 LEU A C 1
ATOM 2181 O O . LEU A 1 283 ? -12.986 -8.017 5.343 1.00 98.25 283 LEU A O 1
ATOM 2185 N N . PHE A 1 284 ? -13.173 -6.021 6.343 1.00 98.19 284 PHE A N 1
ATOM 2186 C CA . PHE A 1 284 ? -12.787 -5.265 5.158 1.00 98.19 284 PHE A CA 1
ATOM 2187 C C . PHE A 1 284 ? -11.305 -5.433 4.800 1.00 98.19 284 PHE A C 1
ATOM 2189 O O . PHE A 1 284 ? -10.963 -5.369 3.621 1.00 98.19 284 PHE A O 1
ATOM 2196 N N . THR A 1 285 ? -10.448 -5.758 5.771 1.00 97.88 285 THR A N 1
ATOM 2197 C CA . THR A 1 285 ? -9.083 -6.221 5.498 1.00 97.88 285 THR A CA 1
ATOM 2198 C C . THR A 1 285 ? -9.070 -7.521 4.686 1.00 97.88 285 THR A C 1
ATOM 2200 O O . THR A 1 285 ? -8.296 -7.635 3.740 1.00 97.88 285 THR A O 1
ATOM 2203 N N . VAL A 1 286 ? -9.956 -8.481 4.975 1.00 97.81 286 VAL A N 1
ATOM 2204 C CA . VAL A 1 286 ? -10.089 -9.704 4.155 1.00 97.81 286 VAL A CA 1
ATOM 2205 C C . VAL A 1 286 ? -10.638 -9.390 2.764 1.00 97.81 286 VAL A C 1
ATOM 2207 O O . VAL A 1 286 ? -10.127 -9.913 1.776 1.00 97.81 286 VAL A O 1
ATOM 2210 N N . VAL A 1 287 ? -11.661 -8.532 2.677 1.00 97.00 287 VAL A N 1
ATOM 2211 C CA . VAL A 1 287 ? -12.281 -8.146 1.397 1.00 97.00 287 VAL A CA 1
ATOM 2212 C C . VAL A 1 287 ? -11.245 -7.544 0.452 1.00 97.00 287 VAL A C 1
ATOM 2214 O O . VAL A 1 287 ? -11.167 -7.939 -0.708 1.00 97.00 287 VAL A O 1
ATOM 2217 N N . VAL A 1 288 ? -10.419 -6.617 0.940 1.00 96.31 288 VAL A N 1
ATOM 2218 C CA . VAL A 1 288 ? -9.474 -5.911 0.071 1.00 96.31 288 VAL A CA 1
ATOM 2219 C C . VAL A 1 288 ? -8.312 -6.785 -0.399 1.00 96.31 288 VAL A C 1
ATOM 2221 O O . VAL A 1 288 ? -7.784 -6.560 -1.480 1.00 96.31 288 VAL A O 1
ATOM 2224 N N . TYR A 1 289 ? -7.968 -7.845 0.337 1.00 95.88 289 TYR A N 1
ATOM 2225 C CA . TYR A 1 289 ? -6.979 -8.823 -0.126 1.00 95.88 289 TYR A CA 1
ATOM 2226 C C . TYR A 1 289 ? -7.400 -9.533 -1.421 1.00 95.88 289 TYR A C 1
ATOM 2228 O O . TYR A 1 289 ? -6.548 -9.939 -2.213 1.00 95.88 289 TYR A O 1
ATOM 2236 N N . GLN A 1 290 ? -8.712 -9.668 -1.643 1.00 94.69 290 GLN A N 1
ATOM 2237 C CA . GLN A 1 290 ? -9.288 -10.237 -2.865 1.00 94.69 290 GLN A CA 1
ATOM 2238 C C . GLN A 1 290 ? -9.487 -9.191 -3.973 1.00 94.69 290 GLN A C 1
ATOM 2240 O O . GLN A 1 290 ? -9.691 -9.562 -5.125 1.00 94.69 290 GLN A O 1
ATOM 2245 N N . ALA A 1 291 ? -9.434 -7.902 -3.634 1.00 93.75 291 ALA A N 1
ATOM 2246 C CA . ALA A 1 291 ? -9.665 -6.782 -4.541 1.00 93.75 291 ALA A CA 1
ATOM 2247 C C . ALA A 1 291 ? -8.609 -5.679 -4.316 1.00 93.75 291 ALA A C 1
ATOM 2249 O O . ALA A 1 291 ? -8.949 -4.595 -3.829 1.00 93.75 291 ALA A O 1
ATOM 2250 N N . PRO A 1 292 ? -7.325 -5.937 -4.628 1.00 91.56 292 PRO A N 1
ATOM 2251 C CA . PRO A 1 292 ? -6.238 -4.986 -4.384 1.00 91.56 292 PRO A CA 1
ATOM 2252 C C . PRO A 1 292 ? -6.444 -3.648 -5.109 1.00 91.56 292 PRO A C 1
ATOM 2254 O O . PRO A 1 292 ? -6.066 -2.595 -4.594 1.00 91.56 292 PRO A O 1
ATOM 2257 N N . GLU A 1 293 ? -7.138 -3.645 -6.250 1.00 92.25 293 GLU A N 1
ATOM 2258 C CA . GLU A 1 293 ? -7.468 -2.431 -6.999 1.00 92.25 293 GLU A CA 1
ATOM 2259 C C . GLU A 1 293 ? -8.292 -1.446 -6.157 1.00 92.25 293 GLU A C 1
ATOM 2261 O O . GLU A 1 293 ? -8.107 -0.232 -6.258 1.00 92.25 293 GLU A O 1
ATOM 2266 N N . LEU A 1 294 ? -9.155 -1.954 -5.269 1.00 94.06 294 LEU A N 1
ATOM 2267 C CA . LEU A 1 294 ? -9.909 -1.122 -4.336 1.00 94.06 294 LEU A CA 1
ATOM 2268 C C . LEU A 1 294 ? -8.974 -0.417 -3.343 1.00 94.06 294 LEU A C 1
ATOM 2270 O O . LEU A 1 294 ? -9.158 0.769 -3.069 1.00 94.06 294 LEU A O 1
ATOM 2274 N N . GLN A 1 295 ? -7.951 -1.111 -2.834 1.00 94.81 295 GLN A N 1
ATOM 2275 C CA . GLN A 1 295 ? -6.967 -0.506 -1.936 1.00 94.81 295 GLN A CA 1
ATOM 2276 C C . GLN A 1 295 ? -6.168 0.584 -2.641 1.00 94.81 295 GLN A C 1
ATOM 2278 O O . GLN A 1 295 ? -6.012 1.674 -2.093 1.00 94.81 295 GLN A O 1
ATOM 2283 N N . HIS A 1 296 ? -5.698 0.313 -3.860 1.00 92.56 296 HIS A N 1
ATOM 2284 C CA . HIS A 1 296 ? -4.936 1.274 -4.655 1.00 92.56 296 HIS A CA 1
ATOM 2285 C C . HIS A 1 296 ? -5.752 2.528 -4.968 1.00 92.56 296 HIS A C 1
ATOM 2287 O O . HIS A 1 296 ? -5.246 3.642 -4.842 1.00 92.56 296 HIS A O 1
ATOM 2293 N N . PHE A 1 297 ? -7.033 2.366 -5.303 1.00 93.19 297 PHE A N 1
ATOM 2294 C CA . PHE A 1 297 ? -7.942 3.486 -5.523 1.00 93.19 297 PHE A CA 1
ATOM 2295 C C . PHE A 1 297 ? -8.108 4.353 -4.268 1.00 93.19 297 PHE A C 1
ATOM 2297 O O . PHE A 1 297 ? -7.976 5.577 -4.332 1.00 93.19 297 PHE A O 1
ATOM 2304 N N . ILE A 1 298 ? -8.347 3.728 -3.111 1.00 93.56 298 ILE A N 1
ATOM 2305 C CA . ILE A 1 298 ? -8.506 4.447 -1.842 1.00 93.56 298 ILE A CA 1
ATOM 2306 C C . ILE A 1 298 ? -7.191 5.133 -1.445 1.00 93.56 298 ILE A C 1
ATOM 2308 O O . ILE A 1 298 ? -7.215 6.297 -1.047 1.00 93.56 298 ILE A O 1
ATOM 2312 N N . TRP A 1 299 ? -6.039 4.472 -1.598 1.00 92.25 299 TRP A N 1
ATOM 2313 C CA . TRP A 1 299 ? -4.731 5.084 -1.342 1.00 92.25 299 TRP A CA 1
ATOM 2314 C C . TRP A 1 299 ? -4.456 6.278 -2.247 1.00 92.25 299 TRP A C 1
ATOM 2316 O O . TRP A 1 299 ? -3.978 7.300 -1.754 1.00 92.25 299 TRP A O 1
ATOM 2326 N N . ALA A 1 300 ? -4.788 6.193 -3.537 1.00 90.19 300 ALA A N 1
ATOM 2327 C CA . ALA A 1 300 ? -4.628 7.310 -4.462 1.00 90.19 300 ALA A CA 1
ATOM 2328 C C . ALA A 1 300 ? -5.421 8.540 -3.978 1.00 90.19 300 ALA A C 1
ATOM 2330 O O . ALA A 1 300 ? -4.865 9.635 -3.892 1.00 90.19 300 ALA A O 1
ATOM 2331 N N . GLN A 1 301 ? -6.669 8.357 -3.532 1.00 90.00 301 GLN A N 1
ATOM 2332 C CA . GLN A 1 301 ? -7.471 9.448 -2.962 1.00 90.00 301 GLN A CA 1
ATOM 2333 C C . GLN A 1 301 ? -6.921 9.972 -1.630 1.00 90.00 301 GLN A C 1
ATOM 2335 O O . GLN A 1 301 ? -6.801 11.183 -1.424 1.00 90.00 301 GLN A O 1
ATOM 2340 N N . VAL A 1 302 ? -6.577 9.067 -0.711 1.00 90.38 302 VAL A N 1
ATOM 2341 C CA . VAL A 1 302 ? -6.074 9.436 0.616 1.00 90.38 302 VAL A CA 1
ATOM 2342 C C . VAL A 1 302 ? -4.743 10.172 0.496 1.00 90.38 302 VAL A C 1
ATOM 2344 O O . VAL A 1 302 ? -4.552 11.176 1.176 1.00 90.38 302 VAL A O 1
ATOM 2347 N N . SER A 1 303 ? -3.853 9.749 -0.402 1.00 86.88 303 SER A N 1
ATOM 2348 C CA . SER A 1 303 ? -2.564 10.408 -0.632 1.00 86.88 303 SER A CA 1
ATOM 2349 C C . SER A 1 303 ? -2.727 11.868 -1.071 1.00 86.88 303 SER A C 1
ATOM 2351 O O . SER A 1 303 ? -2.020 12.741 -0.564 1.00 86.88 303 SER A O 1
ATOM 2353 N N . LEU A 1 304 ? -3.721 12.175 -1.913 1.00 83.81 304 LEU A N 1
ATOM 2354 C CA . LEU A 1 304 ? -4.043 13.549 -2.297 1.00 83.81 304 LEU A CA 1
ATOM 2355 C C . LEU A 1 304 ? -4.512 14.372 -1.085 1.00 83.81 304 LEU A C 1
ATOM 2357 O O . LEU A 1 304 ? -4.025 15.484 -0.850 1.00 83.81 304 LEU A O 1
ATOM 2361 N N . GLY A 1 305 ? -5.406 13.802 -0.270 1.00 84.56 305 GLY A N 1
ATOM 2362 C CA . GLY A 1 305 ? -5.883 14.417 0.973 1.00 84.56 305 GLY A CA 1
ATOM 2363 C C . GLY A 1 305 ? -4.782 14.599 2.026 1.00 84.56 305 GLY A C 1
ATOM 2364 O O . GLY A 1 305 ? -4.806 15.561 2.793 1.00 84.56 305 GLY A O 1
ATOM 2365 N N . LEU A 1 306 ? -3.782 13.719 2.041 1.00 87.00 306 LEU A N 1
ATOM 2366 C CA . LEU A 1 306 ? -2.603 13.823 2.896 1.00 87.00 306 LEU A CA 1
ATOM 2367 C C . LEU A 1 306 ? -1.626 14.900 2.410 1.00 87.00 306 LEU A C 1
ATOM 2369 O O . LEU A 1 306 ? -0.999 15.553 3.237 1.00 87.00 306 LEU A O 1
ATOM 2373 N N . LYS A 1 307 ? -1.511 15.127 1.096 1.00 84.31 307 LYS A N 1
ATOM 2374 C CA . LYS A 1 307 ? -0.649 16.182 0.538 1.00 84.31 307 LYS A CA 1
ATOM 2375 C C . LYS A 1 307 ? -1.247 17.581 0.717 1.00 84.31 307 LYS A C 1
ATOM 2377 O O . LYS A 1 307 ? -0.527 18.504 1.091 1.00 84.31 307 LYS A O 1
ATOM 2382 N N . LYS A 1 308 ? -2.548 17.751 0.449 1.00 83.62 308 LYS A N 1
ATOM 2383 C CA . LYS A 1 308 ? -3.193 19.081 0.346 1.00 83.62 308 LYS A CA 1
ATOM 2384 C C . LYS A 1 308 ? -4.302 19.343 1.375 1.00 83.62 308 LYS A C 1
ATOM 2386 O O . LYS A 1 308 ? -4.808 20.457 1.447 1.00 83.62 308 LYS A O 1
ATOM 2391 N N . GLY A 1 309 ? -4.695 18.345 2.163 1.00 86.19 309 GLY A N 1
ATOM 2392 C CA . GLY A 1 309 ? -5.858 18.420 3.049 1.00 86.19 309 GLY A CA 1
ATOM 2393 C C . GLY A 1 309 ? -5.538 18.631 4.536 1.00 86.19 309 GLY A C 1
ATOM 2394 O O . GLY A 1 309 ? -4.382 18.820 4.926 1.00 86.19 309 GLY A O 1
ATOM 2395 N N . PRO A 1 310 ? -6.564 18.541 5.407 1.00 86.00 310 PRO A N 1
ATOM 2396 C CA . PRO A 1 310 ? -6.437 18.758 6.854 1.00 86.00 310 PRO A CA 1
ATOM 2397 C C . PRO A 1 310 ? -5.525 17.738 7.555 1.00 86.00 310 PRO A C 1
ATOM 2399 O O . PRO A 1 310 ? -5.156 17.931 8.712 1.00 86.00 310 PRO A O 1
ATOM 2402 N N . LEU A 1 311 ? -5.150 16.658 6.863 1.00 87.75 311 LEU A N 1
ATOM 2403 C CA . LEU A 1 311 ? -4.256 15.620 7.367 1.00 87.75 311 LEU A CA 1
ATOM 2404 C C . LEU A 1 311 ? -2.773 15.892 7.069 1.00 87.75 311 LEU A C 1
ATOM 2406 O O . LEU A 1 311 ? -1.915 15.248 7.672 1.00 87.75 311 LEU A O 1
ATOM 2410 N N . ALA A 1 312 ? -2.437 16.865 6.215 1.00 90.38 312 ALA A N 1
ATOM 2411 C CA . ALA A 1 312 ? -1.045 17.192 5.892 1.00 90.38 312 ALA A CA 1
ATOM 2412 C C . ALA A 1 312 ? -0.157 17.484 7.123 1.00 90.38 312 ALA A C 1
ATOM 2414 O O . ALA A 1 312 ? 0.988 17.021 7.161 1.00 90.38 312 ALA A O 1
ATOM 2415 N N . PRO A 1 313 ? -0.641 18.173 8.180 1.00 91.69 313 PRO A N 1
ATOM 2416 C CA . PRO A 1 313 ? 0.135 18.357 9.405 1.00 91.69 313 PRO A CA 1
ATOM 2417 C C . PRO A 1 313 ? 0.482 17.046 10.125 1.00 91.69 313 PRO A C 1
ATOM 2419 O O . PRO A 1 313 ? 1.537 16.969 10.755 1.00 91.69 313 PRO A O 1
ATOM 2422 N N . VAL A 1 314 ? -0.372 16.019 10.028 1.00 89.44 314 VAL A N 1
ATOM 2423 C CA . VAL A 1 314 ? -0.139 14.698 10.638 1.00 89.44 314 VAL A CA 1
ATOM 2424 C C . VAL A 1 314 ? 1.028 14.012 9.950 1.00 89.44 314 VAL A C 1
ATOM 2426 O O . VAL A 1 314 ? 1.959 13.572 10.619 1.00 89.44 314 VAL A O 1
ATOM 2429 N N . VAL A 1 315 ? 1.027 13.994 8.615 1.00 87.31 315 VAL A N 1
ATOM 2430 C CA . VAL A 1 315 ? 2.112 13.393 7.826 1.00 87.31 315 VAL A CA 1
ATOM 2431 C C . VAL A 1 315 ? 3.439 14.079 8.115 1.00 87.31 315 VAL A C 1
ATOM 2433 O O . VAL A 1 315 ? 4.430 13.407 8.388 1.00 87.31 315 VAL A O 1
ATOM 2436 N N . LYS A 1 316 ? 3.457 15.418 8.154 1.00 89.25 316 LYS A N 1
ATOM 2437 C CA . LYS A 1 316 ? 4.662 16.180 8.518 1.00 89.25 316 LYS A CA 1
ATOM 2438 C C . LYS A 1 316 ? 5.164 15.830 9.922 1.00 89.25 316 LYS A C 1
ATOM 2440 O O . LYS A 1 316 ? 6.370 15.762 10.141 1.00 89.25 316 LYS A O 1
ATOM 2445 N N . ALA A 1 317 ? 4.260 15.592 10.872 1.00 92.12 317 ALA A N 1
ATOM 2446 C CA . ALA A 1 317 ? 4.636 15.180 12.219 1.00 92.12 317 ALA A CA 1
ATOM 2447 C C . ALA A 1 317 ? 5.260 13.778 12.258 1.00 92.12 317 ALA A C 1
ATOM 2449 O O . ALA A 1 317 ? 6.312 13.623 12.880 1.00 92.1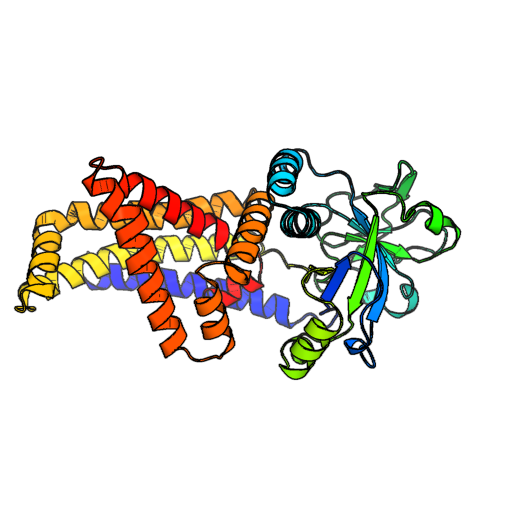2 317 ALA A O 1
ATOM 2450 N N . TYR A 1 318 ? 4.687 12.796 11.554 1.00 86.88 318 TYR A N 1
ATOM 2451 C CA . TYR A 1 318 ? 5.300 11.469 11.405 1.00 86.88 318 TYR A CA 1
ATOM 2452 C C . TYR A 1 318 ? 6.669 11.546 10.717 1.00 86.88 318 TYR A C 1
ATOM 2454 O O . TYR A 1 318 ? 7.639 10.986 11.224 1.00 86.88 318 TYR A O 1
ATOM 2462 N N . ALA A 1 319 ? 6.783 12.317 9.632 1.00 86.00 319 ALA A N 1
ATOM 2463 C CA . ALA A 1 319 ? 8.043 12.516 8.914 1.00 86.00 319 ALA A CA 1
ATOM 2464 C C . ALA A 1 319 ? 9.130 13.157 9.799 1.00 86.00 319 ALA A C 1
ATOM 2466 O O . ALA A 1 319 ? 10.300 12.798 9.704 1.00 86.00 319 ALA A O 1
ATOM 2467 N N . SER A 1 320 ? 8.750 14.052 10.721 1.00 90.12 320 SER A N 1
ATOM 2468 C CA . SER A 1 320 ? 9.680 14.675 11.676 1.00 90.12 320 SER A CA 1
ATOM 2469 C C . SER A 1 320 ? 10.230 13.734 12.759 1.00 90.12 320 SER A C 1
ATOM 2471 O O . SER A 1 320 ? 11.007 14.183 13.599 1.00 90.12 320 SER A O 1
ATOM 2473 N N . LYS A 1 321 ? 9.799 12.462 12.800 1.00 89.19 321 LYS A N 1
ATOM 2474 C CA . LYS A 1 321 ? 10.132 11.479 13.851 1.00 89.19 321 LYS A CA 1
ATOM 2475 C C . LYS A 1 321 ? 9.782 11.937 15.281 1.00 89.19 321 LYS A C 1
ATOM 2477 O O . LYS A 1 321 ? 10.211 11.328 16.258 1.00 89.19 321 LYS A O 1
ATOM 2482 N N . ASN A 1 322 ? 8.965 12.985 15.435 1.00 92.88 322 ASN A N 1
ATOM 2483 C CA . ASN A 1 322 ? 8.481 13.454 16.731 1.00 92.88 322 ASN A CA 1
ATOM 2484 C C . ASN A 1 322 ? 7.201 12.697 17.113 1.00 92.88 322 ASN A C 1
ATOM 2486 O O . ASN A 1 322 ? 6.087 13.117 16.790 1.00 92.88 322 ASN A O 1
ATOM 2490 N N . ILE A 1 323 ? 7.382 11.575 17.813 1.00 93.38 323 ILE A N 1
ATOM 2491 C CA . ILE A 1 323 ? 6.305 10.646 18.193 1.00 93.38 323 ILE A CA 1
ATOM 2492 C C . ILE A 1 323 ? 5.219 11.349 19.014 1.00 93.38 323 ILE A C 1
ATOM 2494 O O . ILE A 1 323 ? 4.033 11.146 18.766 1.00 93.38 323 ILE A O 1
ATOM 2498 N N . VAL A 1 324 ? 5.601 12.223 19.951 1.00 95.31 324 VAL A N 1
ATOM 2499 C CA . VAL A 1 324 ? 4.644 12.945 20.806 1.00 95.31 324 VAL A CA 1
ATOM 2500 C C . VAL A 1 324 ? 3.766 13.867 19.966 1.00 95.31 324 VAL A C 1
ATOM 2502 O O . VAL A 1 324 ? 2.542 13.837 20.083 1.00 95.31 324 VAL A O 1
ATOM 2505 N N . ARG A 1 325 ? 4.370 14.654 19.068 1.00 95.50 325 ARG A N 1
ATOM 2506 C CA . ARG A 1 325 ? 3.628 15.543 18.168 1.00 95.50 325 ARG A CA 1
ATOM 2507 C C . ARG A 1 325 ? 2.705 14.755 17.240 1.00 95.50 325 ARG A C 1
ATOM 2509 O O . ARG A 1 325 ? 1.553 15.148 17.065 1.00 95.50 325 ARG A O 1
ATOM 2516 N N . ALA A 1 326 ? 3.193 13.655 16.666 1.00 93.19 326 ALA A N 1
ATOM 2517 C CA . ALA A 1 326 ? 2.394 12.782 15.811 1.00 93.19 326 ALA A CA 1
ATOM 2518 C C . ALA A 1 326 ? 1.200 12.190 16.578 1.00 93.19 326 ALA A C 1
ATOM 2520 O O . ALA A 1 326 ? 0.075 12.239 16.081 1.00 93.19 326 ALA A O 1
ATOM 2521 N N . ALA A 1 327 ? 1.409 11.726 17.813 1.00 94.00 327 ALA A N 1
ATOM 2522 C CA . ALA A 1 327 ? 0.357 11.189 18.671 1.00 94.00 327 ALA A CA 1
ATOM 2523 C C . ALA A 1 327 ? -0.699 12.246 19.029 1.00 94.00 327 ALA A C 1
ATOM 2525 O O . ALA A 1 327 ? -1.893 11.986 18.886 1.00 94.00 327 ALA A O 1
ATOM 2526 N N . VAL A 1 328 ? -0.282 13.453 19.431 1.00 96.25 328 VAL A N 1
ATOM 2527 C CA . VAL A 1 328 ? -1.201 14.552 19.777 1.00 96.25 328 VAL A 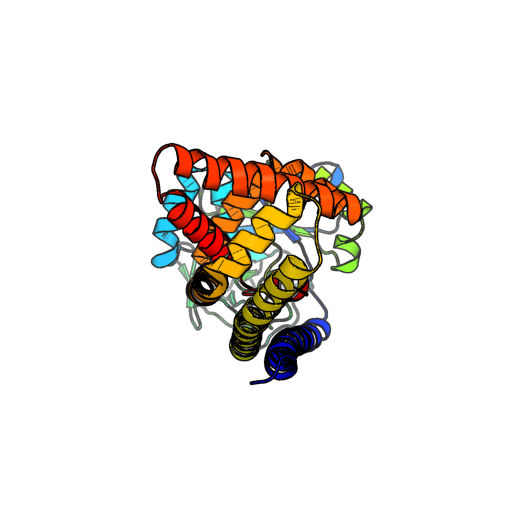CA 1
ATOM 2528 C C . VAL A 1 328 ? -2.040 14.976 18.573 1.00 96.25 328 VAL A C 1
ATOM 2530 O O . VAL A 1 328 ? -3.255 15.116 18.698 1.00 96.25 328 VAL A O 1
ATOM 2533 N N . LEU A 1 329 ? -1.427 15.146 17.398 1.00 95.06 329 LEU A N 1
ATOM 2534 C CA . LEU A 1 329 ? -2.157 15.524 16.184 1.00 95.06 329 LEU A CA 1
ATOM 2535 C C . LEU A 1 329 ? -3.107 14.420 15.722 1.00 95.06 329 LEU A C 1
ATOM 2537 O O . LEU A 1 329 ? -4.254 14.698 15.376 1.00 95.06 329 LEU A O 1
ATOM 2541 N N . THR A 1 330 ? -2.655 13.168 15.768 1.00 92.94 330 THR A N 1
ATOM 2542 C CA . THR A 1 330 ? -3.480 12.006 15.428 1.00 92.94 330 THR A CA 1
ATOM 2543 C C . THR A 1 330 ? -4.675 11.901 16.367 1.00 92.94 330 THR A C 1
ATOM 2545 O O . THR A 1 330 ? -5.796 11.715 15.896 1.00 92.94 330 THR A O 1
ATOM 2548 N N . LEU A 1 331 ? -4.474 12.081 17.676 1.00 94.38 331 LEU A N 1
ATOM 2549 C CA . LEU A 1 331 ? -5.557 12.122 18.655 1.00 94.38 331 LEU A CA 1
ATOM 2550 C C . LEU A 1 331 ? -6.512 13.282 18.366 1.00 94.38 331 LEU A C 1
ATOM 2552 O O . LEU A 1 331 ? -7.715 13.063 18.267 1.00 94.38 331 LEU A O 1
ATOM 2556 N N . GLY A 1 332 ? -5.984 14.495 18.191 1.00 95.31 332 GLY A N 1
ATOM 2557 C CA . GLY A 1 332 ? -6.775 15.701 17.963 1.00 95.31 332 GLY A CA 1
ATOM 2558 C C . GLY A 1 332 ? -7.663 15.596 16.726 1.00 95.31 332 GLY A C 1
ATOM 2559 O O . GLY A 1 332 ? -8.854 15.893 16.795 1.00 95.31 332 GLY A O 1
ATOM 2560 N N . ILE A 1 333 ? -7.126 15.096 15.614 1.00 92.81 333 ILE A N 1
ATOM 2561 C CA . ILE A 1 333 ? -7.890 14.912 14.376 1.00 92.81 333 ILE A CA 1
ATOM 2562 C C . ILE A 1 333 ? -8.880 13.757 14.502 1.00 92.81 333 ILE A C 1
ATOM 2564 O O . ILE A 1 333 ? -10.051 13.916 14.154 1.00 92.81 333 ILE A O 1
ATOM 2568 N N . ASN A 1 334 ? -8.467 12.599 15.024 1.00 93.06 334 ASN A N 1
ATOM 2569 C CA . ASN A 1 334 ? -9.381 11.463 15.124 1.00 93.06 334 ASN A CA 1
ATOM 2570 C C . ASN A 1 334 ? -10.526 11.723 16.107 1.00 93.06 334 ASN A C 1
ATOM 2572 O O . ASN A 1 334 ? -11.639 11.273 15.835 1.00 93.06 334 ASN A O 1
ATOM 2576 N N . PHE A 1 335 ? -10.265 12.441 17.201 1.00 94.12 335 PHE A N 1
ATOM 2577 C CA . PHE A 1 335 ? -11.266 12.830 18.188 1.00 94.12 335 PHE A CA 1
ATOM 2578 C C . PHE A 1 335 ? -12.132 13.992 17.690 1.00 94.12 335 PHE A C 1
ATOM 2580 O O . PHE A 1 335 ? -13.352 13.865 17.642 1.00 94.12 335 PHE A O 1
ATOM 2587 N N . GLY A 1 336 ? -11.517 15.101 17.276 1.00 95.62 336 GLY A N 1
ATOM 2588 C CA . GLY A 1 336 ? -12.226 16.301 16.838 1.00 95.62 336 GLY A CA 1
ATOM 2589 C C . GLY A 1 336 ? -12.967 16.088 15.522 1.00 95.62 336 GLY A C 1
ATOM 2590 O O . GLY A 1 336 ? -14.194 16.088 15.482 1.00 95.62 336 GLY A O 1
ATOM 2591 N N . LEU A 1 337 ? -12.232 15.862 14.434 1.00 92.62 337 LEU A N 1
ATOM 2592 C CA . LEU A 1 337 ? -12.846 15.680 13.119 1.00 92.62 337 LEU A CA 1
ATOM 2593 C C . LEU A 1 337 ? -13.610 14.355 13.058 1.00 92.62 337 LEU A C 1
ATOM 2595 O O . LEU A 1 337 ? -14.780 14.307 12.696 1.00 92.62 337 LEU A O 1
ATOM 2599 N N . GLY A 1 338 ? -12.956 13.268 13.451 1.00 92.81 338 GLY A N 1
ATOM 2600 C CA . GLY A 1 338 ? -13.529 11.941 13.297 1.00 92.81 338 GLY A CA 1
ATOM 2601 C C . GLY A 1 338 ? -14.697 11.650 14.244 1.00 92.81 338 GLY A C 1
ATOM 2602 O O . GLY A 1 338 ? -15.767 11.242 13.800 1.00 92.81 338 GLY A O 1
ATOM 2603 N N . SER A 1 339 ? -14.500 11.806 15.553 1.00 94.00 339 SER A N 1
ATOM 2604 C CA . SER A 1 339 ? -15.515 11.416 16.539 1.00 94.00 339 SER A CA 1
ATOM 2605 C C . SER A 1 339 ? -16.565 12.501 16.760 1.00 94.00 339 SER A C 1
ATOM 2607 O O . SER A 1 339 ? -17.753 12.186 16.813 1.00 94.00 339 SER A O 1
ATOM 2609 N N . ILE A 1 340 ? -16.172 13.772 16.868 1.00 96.00 340 ILE A N 1
ATOM 2610 C CA . ILE A 1 340 ? -17.132 14.861 17.091 1.00 96.00 340 ILE A CA 1
ATOM 2611 C C . ILE A 1 340 ? -17.804 15.247 15.773 1.00 96.00 340 ILE A C 1
ATOM 2613 O O . ILE A 1 340 ? -19.018 15.090 15.655 1.00 96.00 340 ILE A O 1
ATOM 2617 N N . ALA A 1 341 ? -17.041 15.711 14.781 1.00 96.12 341 ALA A N 1
ATOM 2618 C CA . ALA A 1 341 ? -17.628 16.316 13.587 1.00 96.12 341 ALA A CA 1
ATOM 2619 C C . ALA A 1 341 ? -18.302 15.305 12.645 1.00 96.12 341 ALA A C 1
ATOM 2621 O O . ALA A 1 341 ? -19.366 15.602 12.112 1.00 96.12 341 ALA A O 1
ATOM 2622 N N . VAL A 1 342 ? -17.723 14.115 12.458 1.00 95.75 342 VAL A N 1
ATOM 2623 C CA . VAL A 1 342 ? -18.238 13.116 11.500 1.00 95.75 342 VAL A CA 1
ATOM 2624 C C . VAL A 1 342 ? -19.219 12.121 12.131 1.00 95.75 342 VAL A C 1
ATOM 2626 O O . VAL A 1 342 ? -20.104 11.619 11.444 1.00 95.75 342 VAL A O 1
ATOM 2629 N N . ILE A 1 343 ? -19.096 11.823 13.428 1.00 95.69 343 ILE A N 1
ATOM 2630 C CA . ILE A 1 343 ? -19.932 10.806 14.093 1.00 95.69 343 ILE A CA 1
ATOM 2631 C C . ILE A 1 343 ? -20.966 11.450 15.021 1.00 95.69 343 ILE A C 1
ATOM 2633 O O . ILE A 1 343 ? -22.166 11.211 14.875 1.00 95.69 343 ILE A O 1
ATOM 2637 N N . THR A 1 344 ? -20.521 12.264 15.981 1.00 95.88 344 THR A N 1
ATOM 2638 C CA . THR A 1 344 ? -21.392 12.766 17.054 1.00 95.88 344 THR A CA 1
ATOM 2639 C C . THR A 1 344 ? -22.355 13.835 16.551 1.00 95.88 344 THR A C 1
ATOM 2641 O O . THR A 1 344 ? -23.558 13.678 16.738 1.00 95.88 344 THR A O 1
ATOM 2644 N N . LEU A 1 345 ? -21.862 14.888 15.885 1.00 96.94 345 LEU A N 1
ATOM 2645 C CA . LEU A 1 345 ? -22.699 15.998 15.414 1.00 96.94 345 LEU A CA 1
ATOM 2646 C C . LEU A 1 345 ? -23.816 15.533 14.461 1.00 96.94 345 LEU A C 1
ATOM 2648 O O . LEU A 1 345 ? -24.969 15.875 14.724 1.00 96.94 345 LEU A O 1
ATOM 2652 N N . PRO A 1 346 ? -23.559 14.690 13.437 1.00 95.31 346 PRO A N 1
ATOM 2653 C CA . PRO A 1 346 ? -24.631 14.170 12.593 1.00 95.31 346 PRO A CA 1
ATOM 2654 C C . PRO A 1 346 ? -25.653 13.352 13.384 1.00 95.31 346 PRO A C 1
ATOM 2656 O O . PRO A 1 346 ? -26.846 13.448 13.120 1.00 95.31 346 PRO A O 1
ATOM 2659 N N . SER A 1 347 ? -25.214 12.605 14.405 1.00 96.75 347 SER A N 1
ATOM 2660 C CA . SER A 1 347 ? -26.117 11.837 15.268 1.00 96.75 347 SER A CA 1
ATOM 2661 C C . SER A 1 347 ? -26.969 12.688 16.209 1.00 96.75 347 SER A C 1
ATOM 2663 O O . SER A 1 347 ? -27.957 12.166 16.726 1.00 96.75 347 SER A O 1
ATOM 2665 N N . LEU A 1 348 ? -26.605 13.951 16.456 1.00 96.94 348 LEU A N 1
ATOM 2666 C CA . LEU A 1 348 ? -27.456 14.896 17.185 1.00 96.94 348 LEU A CA 1
ATOM 2667 C C . LEU A 1 348 ? -28.596 15.418 16.303 1.00 96.94 348 LEU A C 1
ATOM 2669 O O . LEU A 1 348 ? -29.675 15.694 16.817 1.00 96.94 348 LEU A O 1
ATOM 2673 N N . VAL A 1 349 ? -28.362 15.529 14.992 1.00 97.12 349 VAL A N 1
ATOM 2674 C CA . VAL A 1 349 ? -29.370 15.960 14.011 1.00 97.12 349 VAL A CA 1
ATOM 2675 C C . VAL A 1 349 ? -30.282 14.796 13.620 1.00 97.12 349 VAL A C 1
ATOM 2677 O O . VAL A 1 349 ? -31.501 14.936 13.633 1.00 97.12 349 VAL A O 1
ATOM 2680 N N . LEU A 1 350 ? -29.696 13.636 13.302 1.00 97.25 350 LEU A N 1
ATOM 2681 C CA . LEU A 1 350 ? -30.409 12.416 12.933 1.00 97.25 350 LEU A CA 1
ATOM 2682 C C . LEU A 1 350 ? -29.967 11.252 13.839 1.00 97.25 350 LEU A C 1
ATOM 2684 O O . LEU A 1 350 ? -28.918 10.644 13.596 1.00 97.25 350 LEU A O 1
ATOM 2688 N N . PRO A 1 351 ? -30.747 10.918 14.885 1.00 95.44 351 PRO A N 1
ATOM 2689 C CA . PRO A 1 351 ? -30.391 9.869 15.833 1.00 95.44 351 PRO A CA 1
ATOM 2690 C C . PRO A 1 351 ? -30.043 8.543 15.148 1.00 95.44 351 PRO A C 1
ATOM 2692 O O . PRO A 1 351 ? -30.810 8.017 14.348 1.00 95.44 351 PRO A O 1
ATOM 2695 N N . GLY A 1 352 ? -28.873 7.991 15.480 1.00 91.69 352 GLY A N 1
ATOM 2696 C CA . GLY A 1 352 ? -28.399 6.706 14.958 1.00 91.69 352 GLY A CA 1
ATOM 2697 C C . GLY A 1 352 ? -27.489 6.800 13.731 1.00 91.69 352 GLY A C 1
ATOM 2698 O O . GLY A 1 352 ? -26.715 5.869 13.506 1.00 91.69 352 GLY A O 1
ATOM 2699 N N . VAL A 1 353 ? -27.465 7.923 12.997 1.00 96.69 353 VAL A N 1
ATOM 2700 C CA . VAL A 1 353 ? -26.581 8.062 11.819 1.00 96.69 353 VAL A CA 1
ATOM 2701 C C . VAL A 1 353 ? -25.098 7.970 12.195 1.00 96.69 353 VAL A C 1
ATOM 2703 O O . VAL A 1 353 ? -24.291 7.459 11.425 1.00 96.69 353 VAL A O 1
ATOM 2706 N N . GLY A 1 354 ? -24.732 8.371 13.418 1.00 95.44 354 GLY A N 1
ATOM 2707 C CA . GLY A 1 354 ? -23.359 8.255 13.912 1.00 95.44 354 GLY A CA 1
ATOM 2708 C C . GLY A 1 354 ? -22.848 6.811 13.938 1.00 95.44 354 GLY A C 1
ATOM 2709 O O . GLY A 1 354 ? -21.675 6.577 13.655 1.00 95.44 354 GLY A O 1
ATOM 2710 N N . ALA A 1 355 ? -23.716 5.828 14.204 1.00 94.62 355 ALA A N 1
ATOM 2711 C CA . ALA A 1 355 ? -23.331 4.417 14.169 1.00 94.62 355 ALA A CA 1
ATOM 2712 C C . ALA A 1 355 ? -22.994 3.963 12.740 1.00 94.62 355 ALA A C 1
ATOM 2714 O O . ALA A 1 355 ? -21.992 3.278 12.532 1.00 94.62 355 ALA A O 1
ATOM 2715 N N . LEU A 1 356 ? -23.782 4.404 11.754 1.00 96.25 356 LEU A N 1
ATOM 2716 C CA . LEU A 1 356 ? -23.509 4.147 10.342 1.00 96.25 356 LEU A CA 1
ATOM 2717 C C . LEU A 1 356 ? -22.199 4.816 9.902 1.00 96.25 356 LEU A C 1
ATOM 2719 O O . LEU A 1 356 ? -21.353 4.166 9.295 1.00 96.25 356 LEU A O 1
ATOM 2723 N N . MET A 1 357 ? -21.980 6.081 10.271 1.00 96.94 357 MET A N 1
ATOM 2724 C CA . MET A 1 357 ? -20.742 6.803 9.948 1.00 96.94 357 MET A CA 1
ATOM 2725 C C . MET A 1 357 ? -19.508 6.160 10.593 1.00 96.94 357 MET A C 1
ATOM 2727 O O . MET A 1 357 ? -18.452 6.070 9.965 1.00 96.94 357 MET A O 1
ATOM 2731 N N . ALA A 1 358 ? -19.635 5.662 11.826 1.00 96.12 358 ALA A N 1
ATOM 2732 C CA . ALA A 1 358 ? -18.573 4.915 12.490 1.00 96.12 358 ALA A CA 1
ATOM 2733 C C . ALA A 1 358 ? -18.243 3.612 11.742 1.00 96.12 358 ALA A C 1
ATOM 2735 O O . ALA A 1 358 ? -17.068 3.304 11.556 1.00 96.12 358 ALA A O 1
ATOM 2736 N N . LEU A 1 359 ? -19.256 2.884 11.262 1.00 97.19 359 LEU A N 1
ATOM 2737 C CA . LEU A 1 359 ? -19.072 1.674 10.457 1.00 97.19 359 LEU A CA 1
ATOM 2738 C C . LEU A 1 359 ? -18.403 1.955 9.111 1.00 97.19 359 LEU A C 1
ATOM 2740 O O . LEU A 1 359 ? -17.468 1.245 8.743 1.00 97.19 359 LEU A O 1
ATOM 2744 N N . VAL A 1 360 ? -18.830 3.001 8.399 1.00 96.50 360 VAL A N 1
ATOM 2745 C CA . VAL A 1 360 ? -18.185 3.428 7.145 1.00 96.50 360 VAL A CA 1
ATOM 2746 C C . VAL A 1 360 ? -16.713 3.735 7.399 1.00 96.50 360 VAL A C 1
ATOM 2748 O O . VAL A 1 360 ? -15.841 3.226 6.699 1.00 96.50 360 VAL A O 1
ATOM 2751 N N . ARG A 1 361 ? -16.412 4.495 8.455 1.00 95.44 361 ARG A N 1
ATOM 2752 C CA . ARG A 1 361 ? -15.034 4.830 8.824 1.00 95.44 361 ARG A CA 1
ATOM 2753 C C . ARG A 1 361 ? -14.206 3.594 9.181 1.00 95.44 361 ARG A C 1
ATOM 2755 O O . ARG A 1 361 ? -13.076 3.482 8.721 1.00 95.44 361 ARG A O 1
ATOM 2762 N N . ALA A 1 362 ? -14.748 2.672 9.973 1.00 96.75 362 ALA A N 1
ATOM 2763 C CA . ALA A 1 362 ? -14.076 1.415 10.299 1.00 96.75 362 ALA A CA 1
ATOM 2764 C C . ALA A 1 362 ? -13.770 0.590 9.041 1.00 96.75 362 ALA A C 1
ATOM 2766 O O . ALA A 1 362 ? -12.653 0.107 8.872 1.00 96.75 362 ALA A O 1
ATOM 2767 N N . SER A 1 363 ? -14.740 0.497 8.131 1.00 97.69 363 SER A N 1
ATOM 2768 C CA . SER A 1 363 ? -14.594 -0.207 6.855 1.00 97.69 363 SER A CA 1
ATOM 2769 C C . SER A 1 363 ? -13.491 0.423 6.000 1.00 97.69 363 SER A C 1
ATOM 2771 O O . SER A 1 363 ? -12.638 -0.286 5.476 1.00 97.69 363 SER A O 1
ATOM 2773 N N . MET A 1 364 ? -13.439 1.759 5.931 1.00 95.88 364 MET A N 1
ATOM 2774 C CA . MET A 1 364 ? -12.379 2.485 5.222 1.00 95.88 364 MET A CA 1
ATOM 2775 C C . MET A 1 364 ? -10.992 2.219 5.802 1.00 95.88 364 MET A C 1
ATOM 2777 O O . MET A 1 364 ? -10.050 2.030 5.039 1.00 95.88 364 MET A O 1
ATOM 2781 N N . TRP A 1 365 ? -10.855 2.143 7.129 1.00 95.94 365 TRP A N 1
ATOM 2782 C CA . TRP A 1 365 ? -9.581 1.764 7.743 1.00 95.94 365 TRP A CA 1
ATOM 2783 C C . TRP A 1 365 ? -9.192 0.319 7.441 1.00 95.94 365 TRP A C 1
ATOM 2785 O O . TRP A 1 365 ? -8.025 0.070 7.161 1.00 95.94 365 TRP A O 1
ATOM 2795 N N . GLY A 1 366 ? -10.152 -0.611 7.450 1.00 96.88 366 GLY A N 1
ATOM 2796 C CA . GLY A 1 366 ? -9.914 -2.005 7.069 1.00 96.88 366 GLY A CA 1
ATOM 2797 C C . GLY A 1 366 ? -9.428 -2.151 5.628 1.00 96.88 366 GLY A C 1
ATOM 2798 O O . GLY A 1 366 ? -8.507 -2.923 5.380 1.00 96.88 366 GLY A O 1
ATOM 2799 N N . LEU A 1 367 ? -10.001 -1.371 4.705 1.00 96.69 367 LEU A N 1
ATOM 2800 C CA . LEU A 1 367 ? -9.604 -1.325 3.295 1.00 96.69 367 LEU A CA 1
ATOM 2801 C C . LEU A 1 367 ? -8.233 -0.660 3.097 1.00 96.69 367 LEU A C 1
ATOM 2803 O O . LEU A 1 367 ? -7.405 -1.172 2.355 1.00 96.69 367 LEU A O 1
ATOM 2807 N N . LEU A 1 368 ? -7.983 0.478 3.753 1.00 95.06 368 LEU A N 1
ATOM 2808 C CA . LEU A 1 368 ? -6.756 1.261 3.577 1.00 95.06 368 LEU A CA 1
ATOM 2809 C C . LEU A 1 368 ? -5.537 0.570 4.201 1.00 95.06 368 LEU A C 1
ATOM 2811 O O . LEU A 1 368 ? -4.479 0.487 3.579 1.00 95.06 368 LEU A O 1
ATOM 2815 N N . LEU A 1 369 ? -5.692 0.085 5.434 1.00 94.88 369 LEU A N 1
ATOM 2816 C CA . LEU A 1 369 ? -4.600 -0.422 6.266 1.00 94.88 369 LEU A CA 1
ATOM 2817 C C . LEU A 1 369 ? -4.450 -1.943 6.197 1.00 94.88 369 LEU A C 1
ATOM 2819 O O . LEU A 1 369 ? -3.755 -2.515 7.027 1.00 94.88 369 LEU A O 1
ATOM 2823 N N . ALA A 1 370 ? -5.103 -2.620 5.255 1.00 96.50 370 ALA A N 1
ATOM 2824 C CA . ALA A 1 370 ? -4.887 -4.047 5.088 1.00 96.50 370 ALA A CA 1
ATOM 2825 C C . ALA A 1 370 ? -3.417 -4.333 4.737 1.00 96.50 370 ALA A C 1
ATOM 2827 O O . ALA A 1 370 ? -2.880 -3.679 3.838 1.00 96.50 370 ALA A O 1
ATOM 2828 N N . PRO A 1 371 ? -2.775 -5.328 5.374 1.00 95.75 371 PRO A N 1
ATOM 2829 C CA . PRO A 1 371 ? -1.376 -5.673 5.137 1.00 95.75 371 PRO A CA 1
ATOM 2830 C C . PRO A 1 371 ? -1.219 -6.517 3.861 1.00 95.75 371 PRO A C 1
ATOM 2832 O O . PRO A 1 371 ? -0.666 -7.615 3.882 1.00 95.75 371 PRO A O 1
ATOM 2835 N N . THR A 1 372 ? -1.769 -6.039 2.747 1.00 94.88 372 THR A N 1
ATOM 2836 C CA . THR A 1 372 ? -1.723 -6.704 1.435 1.00 94.88 372 THR A CA 1
ATOM 2837 C C . THR A 1 372 ? -0.342 -6.632 0.796 1.00 94.88 372 THR A C 1
ATOM 2839 O O . THR A 1 372 ? -0.011 -7.514 0.010 1.00 94.88 372 THR A O 1
ATOM 2842 N N . GLY A 1 373 ? 0.455 -5.624 1.158 1.00 92.12 373 GLY A N 1
ATOM 2843 C CA . GLY A 1 373 ? 1.867 -5.505 0.816 1.00 92.12 373 GLY A CA 1
ATOM 2844 C C . GLY A 1 373 ? 2.766 -5.687 2.035 1.00 92.12 373 GLY A C 1
ATOM 2845 O O . GLY A 1 373 ? 2.377 -5.347 3.160 1.00 92.12 373 GLY A O 1
ATOM 2846 N N . THR A 1 374 ? 3.985 -6.173 1.809 1.00 89.31 374 THR A N 1
ATOM 2847 C CA . THR A 1 374 ? 4.968 -6.409 2.877 1.00 89.31 374 THR A CA 1
ATOM 2848 C C . THR A 1 374 ? 5.310 -5.125 3.639 1.00 89.31 374 THR A C 1
ATOM 2850 O O . THR A 1 374 ? 5.403 -5.156 4.863 1.00 89.31 374 THR A O 1
ATOM 2853 N N . GLU A 1 375 ? 5.385 -3.971 2.969 1.00 86.31 375 GLU A N 1
ATOM 2854 C CA . GLU A 1 375 ? 5.620 -2.671 3.619 1.00 86.31 375 GLU A CA 1
ATOM 2855 C C . GLU A 1 375 ? 4.528 -2.309 4.639 1.00 86.31 375 GLU A C 1
ATOM 2857 O O . GLU A 1 375 ? 4.821 -1.867 5.752 1.00 86.31 375 GLU A O 1
ATOM 2862 N N . LEU A 1 376 ? 3.256 -2.522 4.283 1.00 88.00 376 LEU A N 1
ATOM 2863 C CA . LEU A 1 376 ? 2.129 -2.252 5.180 1.00 88.00 376 LEU A CA 1
ATOM 2864 C C . LEU A 1 376 ? 2.126 -3.229 6.356 1.00 88.00 376 LEU A C 1
ATOM 2866 O O . LEU A 1 376 ? 1.918 -2.811 7.491 1.00 88.00 376 LEU A O 1
ATOM 2870 N N . LEU A 1 377 ? 2.419 -4.507 6.105 1.00 89.38 377 LEU A N 1
ATOM 2871 C CA . LEU A 1 377 ? 2.565 -5.514 7.157 1.00 89.38 377 LEU A CA 1
ATOM 2872 C C . LEU A 1 377 ? 3.663 -5.136 8.167 1.00 89.38 377 LEU A C 1
ATOM 2874 O O . LEU A 1 377 ? 3.489 -5.330 9.371 1.00 89.38 377 LEU A O 1
ATOM 2878 N N . GLN A 1 378 ? 4.779 -4.582 7.689 1.00 83.75 378 GLN A N 1
ATOM 2879 C CA . GLN A 1 378 ? 5.879 -4.112 8.533 1.00 83.75 378 GLN A CA 1
ATOM 2880 C C . GLN A 1 378 ? 5.508 -2.848 9.317 1.00 83.75 378 GLN A C 1
ATOM 2882 O O . GLN A 1 378 ? 5.883 -2.728 10.476 1.00 83.75 378 GLN A O 1
ATOM 2887 N N . GLY A 1 379 ? 4.761 -1.921 8.711 1.00 84.44 379 GLY A N 1
ATOM 2888 C CA . GLY A 1 379 ? 4.371 -0.661 9.351 1.00 84.44 379 GLY A CA 1
ATOM 2889 C C . GLY A 1 379 ? 3.268 -0.774 10.412 1.00 84.44 379 GLY A C 1
ATOM 2890 O O . GLY A 1 379 ? 3.020 0.198 11.124 1.00 84.44 379 GLY A O 1
ATOM 2891 N N . MET A 1 380 ? 2.577 -1.915 10.510 1.00 85.69 380 MET A N 1
ATOM 2892 C CA . MET A 1 380 ? 1.462 -2.120 11.450 1.00 85.69 380 MET A CA 1
ATOM 2893 C C . MET A 1 380 ? 1.868 -2.609 12.851 1.00 85.69 380 MET A C 1
ATOM 2895 O O . MET A 1 380 ? 1.010 -2.635 13.738 1.00 85.69 380 MET A O 1
ATOM 2899 N N . LEU A 1 381 ? 3.125 -3.009 13.057 1.00 81.31 381 LEU A N 1
ATOM 2900 C CA . LEU A 1 381 ? 3.675 -3.462 14.342 1.00 81.31 381 LEU A CA 1
ATOM 2901 C C . LEU A 1 381 ? 4.715 -2.468 14.848 1.00 81.31 381 LEU A C 1
ATOM 2903 O O . LEU A 1 381 ? 4.728 -2.240 16.080 1.00 81.31 381 LEU A O 1
#

Radius of gyration: 24.23 Å; Cα contacts (8 Å, |Δi|>4): 611; chains: 1; bounding box: 55×40×75 Å

Foldseek 3Di:
DDLVVLVVLLVQLVVLLVVLLVVVCVVLVVFDDDQWKKWWFDDAFDPLCVPFDKFKKKKFWDDFDPLLVVLLVVQVVVDDLLNVLLSLQRTEMEIATACCVPRDDQVQFPDFGDDDAPALEKAAAQAADDDAWDAQVNDIGGHGTYGDVSHQQRNRYIYHYDDPNCVVSAPPVDPRMIIMMITGDDPVLCPDPSSVVSCCNRRPPVGIDMGRGFRFSDPVSLVSSLSSLLSSLLSVLVSVLVVLLVVLVPDDDPVSNVVSVVCNVVVVVSSVLSCLLSVLLSVLLVVCLVVVSLLSSLCSVVVVCCVPHPNVQLVVCVVVVPPVSNVVSVCCCCVPVNPVVQQPVVCVVPPPVSSVSSSVVSSSNSSHQRPRGSVSSNVVD

Secondary structure (DSSP, 8-state):
--HHHHHHHHHHHHHHHHHHHHHHHHHHHT--S--EEEEEESS---GGGTT--EEEEEEEEPPPPHHHHHHHHHHHTT-HHHHHHHHHHHS-EEEEETTHHHH--GGGEEEE-PPPTTSSEEEEPTT-S-SSEEEETTEEEEEEEEE-TT-GGGTTEEEEE--GGGGGGG-TTSTTEEEEEEEE--HHHHTSHHHHHHHHHHS-TTTEEEE---PBPPHHHHHHHHHHHHHHHHHHHHHHHHHHHHHHTT--SHHHHHHHHHHHHTHHHHHHHHHHHHHHHHHHHHHHHH-HHHHHHHHHHHHHHHHHSTTHHHHHHHHTT-HHHHHHHHHHHIIIIIIIIIIIHHHHHSTTHHHHHHHHHHHHHHHHS---BHHHHHHT-

pLDDT: mean 92.44, std 7.13, range [48.72, 98.38]

Sequence (381 aa):
MKAHGWTLVTFVGFALMLLSSLTVQRETAASPVVDGLMYVGEGEPDEGAVGLQYVKAQLRFLPARQNARAFAQMARGQGRDVEMSFRLASREKVILYPKFGDDFTPDMLASGRLPVPGEREVVDGAYATHTDEVVVAGRPFVVVGVLGEEVVLFLDSYLIPDDPVHAELFDAEDRDVESAYVVRASLAELREPEMQKRLSSAFLDQRFSVWRGTVRTPGGPFFAFVGGMALLVLGGSVSLTRLCCFLAERVRPAVLGAPLAAIQKRKRLFLTLLLIYFGAVVLFTVVVYQAPELQHFIWAQVSLGLKKGPLAPVVKAYASKNIVRAAVLTLGINFGLGSIAVITLPSLVLPGVGALMALVRASMWGLLLAPTGTELLQGML